Protein AF-A0A100Y9U5-F1 (afdb_monomer)

Nearest PDB structures (foldseek):
  3ebt-assembly1_A-2  TM=6.335E-01  e=3.667E-01  Burkholderia pseudomallei K96243
  7k1r-assembly1_B-2  TM=3.105E-01  e=1.246E-02  Enterobacter sp. enrichment culture clone nf1B6
  3f14-assembly1_A-2  TM=6.649E-01  e=7.493E-01  Cytophaga hutchinsonii ATCC 33406
  7k1r-assembly1_A  TM=2.801E-01  e=2.314E-02  Enterobacter sp. enrichment culture clone nf1B6
  8uws-assembly1_C  TM=2.198E-01  e=1.080E-02  Enterobacter hormaechei

Sequence (447 aa):
MNDVPYGRRTRHTLSTTVAVLVALCALTTGCSSEAEELGVAWDTPADRKAEEQGNGAWLSGDTLVHSRFDTVRGYDARTGRQSWKYVPPGRSAVCHVADDTDSSVLVLTRDGDGTSAAAKGKRCADVVAIDMNNGREIWHTPLPALDPWATRLQPYTVSAGGGIAVLLRGDDLQAVDVRTGKARWKAALPKGCVPGTTAVAERQVAALLACGGTEYLLGDKVPSDAELFVATFAPATGALLWSAPLGNRSTVPWDARADFVSADPVVVAASASGDSDSGAYFSFGKNGRPNPPIDFSGPYGEIERSRRLTAAADDSRLYALPLHRVRNSRVDPHRLTAFDLATGDPVWGGSVDDDRLDGDTGYHIIPQDGKITVLTSRHETSFFGDPSSTNSLRVLDGATGEQREVHSFPEGDDPVDALFVHEGRLIGARYKSYGSRNKPFTSYEHR

Organism: NCBI:txid936756

InterPro domains:
  IPR002372 Pyrrolo-quinoline quinone repeat domain [PF13360] (57-191)
  IPR011047 Quinoprotein alcohol dehydrogenase-like superfamily [SSF50998] (20-427)
  IPR015943 WD40/YVTN repeat-like-containing domain superfamily [G3DSA:2.130.10.10] (29-322)

Structure (mmCIF, N/CA/C/O backbone):
data_AF-A0A100Y9U5-F1
#
_entry.id   AF-A0A100Y9U5-F1
#
loop_
_atom_site.group_PDB
_atom_site.id
_atom_site.type_symbol
_atom_site.label_atom_id
_atom_site.label_alt_id
_atom_site.label_comp_id
_atom_site.label_asym_id
_atom_site.label_entity_id
_atom_site.label_seq_id
_atom_site.pdbx_PDB_ins_code
_atom_site.Cartn_x
_atom_site.Cartn_y
_atom_site.Cartn_z
_atom_site.occupancy
_atom_site.B_iso_or_equiv
_atom_site.auth_seq_id
_atom_site.auth_comp_id
_atom_site.auth_asym_id
_atom_site.auth_atom_id
_atom_site.pdbx_PDB_model_num
ATOM 1 N N . MET A 1 1 ? 32.440 -60.714 -48.928 1.00 36.53 1 MET A N 1
ATOM 2 C CA . MET A 1 1 ? 32.504 -61.208 -50.318 1.00 36.53 1 MET A CA 1
ATOM 3 C C . MET A 1 1 ? 31.654 -60.262 -51.139 1.00 36.53 1 MET A C 1
ATOM 5 O O . MET A 1 1 ? 30.539 -59.979 -50.728 1.00 36.53 1 MET A O 1
ATOM 9 N N . ASN A 1 2 ? 32.274 -59.655 -52.144 1.00 44.69 2 ASN A N 1
ATOM 10 C CA . ASN A 1 2 ? 31.783 -58.500 -52.890 1.00 44.69 2 ASN A CA 1
ATOM 11 C C . ASN A 1 2 ? 30.502 -58.815 -53.662 1.00 44.69 2 ASN A C 1
ATOM 13 O O . ASN A 1 2 ? 30.455 -59.861 -54.293 1.00 44.69 2 ASN A O 1
ATOM 17 N N . ASP A 1 3 ? 29.569 -57.866 -53.711 1.00 40.47 3 ASP A N 1
ATOM 18 C CA . ASP A 1 3 ? 28.786 -57.652 -54.925 1.00 40.47 3 ASP A CA 1
ATOM 19 C C . ASP A 1 3 ? 28.411 -56.178 -55.086 1.00 40.47 3 ASP A C 1
ATOM 21 O O . ASP A 1 3 ? 27.859 -55.527 -54.199 1.00 40.47 3 ASP A O 1
ATOM 25 N N . VAL A 1 4 ? 28.776 -55.667 -56.256 1.00 46.53 4 VAL A N 1
ATOM 26 C CA . VAL A 1 4 ? 28.408 -54.374 -56.828 1.00 46.53 4 VAL A CA 1
ATOM 27 C C . VAL A 1 4 ? 27.375 -54.662 -57.914 1.00 46.53 4 VAL A C 1
ATOM 29 O O . VAL A 1 4 ? 27.580 -55.602 -58.683 1.00 46.53 4 VAL A O 1
ATOM 32 N N . PRO A 1 5 ? 26.359 -53.805 -58.099 1.00 53.16 5 PRO A N 1
ATOM 33 C CA . PRO A 1 5 ? 25.817 -53.597 -59.436 1.00 53.16 5 PRO A CA 1
ATOM 34 C C . PRO A 1 5 ? 25.936 -52.147 -59.919 1.00 53.16 5 PRO A C 1
ATOM 36 O O . PRO A 1 5 ? 25.792 -51.173 -59.182 1.00 53.16 5 PRO A O 1
ATOM 39 N N . TYR A 1 6 ? 26.207 -52.065 -61.218 1.00 37.41 6 TYR A N 1
ATOM 40 C CA . TYR A 1 6 ? 26.567 -50.913 -62.032 1.00 37.41 6 TYR A CA 1
ATOM 41 C C . TYR A 1 6 ? 25.381 -50.483 -62.919 1.00 37.41 6 TYR A C 1
ATOM 43 O O . TYR A 1 6 ? 24.765 -51.334 -63.552 1.00 37.41 6 TYR A O 1
ATOM 51 N N . GLY A 1 7 ? 25.163 -49.169 -63.074 1.00 33.22 7 GLY A N 1
ATOM 52 C CA . GLY A 1 7 ? 24.457 -48.537 -64.209 1.00 33.22 7 GLY A CA 1
ATOM 53 C C . GLY A 1 7 ? 22.916 -48.583 -64.179 1.00 33.22 7 GLY A C 1
ATOM 54 O O . GLY A 1 7 ? 22.322 -49.531 -63.705 1.00 33.22 7 GLY A O 1
ATOM 55 N N . ARG A 1 8 ? 22.161 -47.610 -64.707 1.00 31.89 8 ARG A N 1
ATOM 56 C CA . ARG A 1 8 ? 22.454 -46.628 -65.763 1.00 31.89 8 ARG A CA 1
ATOM 57 C C . ARG A 1 8 ? 21.427 -45.472 -65.749 1.00 31.89 8 ARG A C 1
ATOM 59 O O . ARG A 1 8 ? 20.281 -45.644 -65.361 1.00 31.89 8 ARG A O 1
ATOM 66 N N . ARG A 1 9 ? 21.891 -44.313 -66.231 1.00 38.09 9 ARG A N 1
ATOM 67 C CA . ARG A 1 9 ? 21.235 -43.002 -66.425 1.00 38.09 9 ARG A CA 1
ATOM 68 C C . ARG A 1 9 ? 19.983 -43.008 -67.313 1.00 38.09 9 ARG A C 1
ATOM 70 O O . ARG A 1 9 ? 20.024 -43.631 -68.365 1.00 38.09 9 ARG A O 1
ATOM 77 N N . THR A 1 10 ? 19.037 -42.118 -66.991 1.00 34.03 10 THR A N 1
ATOM 78 C CA . THR A 1 10 ? 18.303 -41.160 -67.868 1.00 34.03 10 THR A CA 1
ATOM 79 C C . THR A 1 10 ? 17.399 -40.320 -66.948 1.00 34.03 10 THR A C 1
ATOM 81 O O . THR A 1 10 ? 16.846 -40.890 -66.024 1.00 34.03 10 THR A O 1
ATOM 84 N N . ARG A 1 11 ? 17.158 -39.012 -67.061 1.00 34.22 11 ARG A N 1
ATOM 85 C CA . ARG A 1 11 ? 17.402 -37.955 -68.051 1.00 34.22 11 ARG A CA 1
ATOM 86 C C . ARG A 1 11 ? 17.369 -36.627 -67.277 1.00 34.22 11 ARG A C 1
ATOM 88 O O . ARG A 1 11 ? 16.639 -36.502 -66.301 1.00 34.22 11 ARG A O 1
ATOM 95 N N . HIS A 1 12 ? 18.140 -35.653 -67.743 1.00 34.50 12 HIS A N 1
ATOM 96 C CA . HIS A 1 12 ? 18.070 -34.273 -67.285 1.00 34.50 12 HIS A CA 1
ATOM 97 C C . HIS A 1 12 ? 16.713 -33.653 -67.631 1.00 34.50 12 HIS A C 1
ATOM 99 O O . HIS A 1 12 ? 16.329 -33.625 -68.799 1.00 34.50 12 HIS A O 1
ATOM 105 N N . THR A 1 13 ? 16.060 -33.076 -66.631 1.00 33.66 13 THR A N 1
ATOM 106 C CA . THR A 1 13 ? 15.137 -31.954 -66.798 1.00 33.66 13 THR A CA 1
ATOM 107 C C . THR A 1 13 ? 15.676 -30.801 -65.970 1.00 33.66 13 THR A C 1
ATOM 109 O O . THR A 1 13 ? 15.808 -30.896 -64.752 1.00 33.66 13 THR A O 1
ATOM 112 N N . LEU A 1 14 ? 16.043 -29.731 -66.672 1.00 42.06 14 LEU A N 1
ATOM 113 C CA . LEU A 1 14 ? 16.242 -28.404 -66.112 1.00 42.06 14 LEU A CA 1
ATOM 114 C C . LEU A 1 14 ? 14.936 -27.973 -65.443 1.00 42.06 14 LEU A C 1
ATOM 116 O O . LEU A 1 14 ? 13.897 -27.897 -66.095 1.00 42.06 14 LEU A O 1
ATOM 120 N N . SER A 1 15 ? 14.983 -27.675 -64.153 1.00 34.97 15 SER A N 1
ATOM 121 C CA . SER A 1 15 ? 13.987 -26.832 -63.500 1.00 34.97 15 SER A CA 1
ATOM 122 C C . SER A 1 15 ? 14.705 -25.979 -62.467 1.00 34.97 15 SER A C 1
ATOM 124 O O . SER A 1 15 ? 15.098 -26.448 -61.406 1.00 34.97 15 SER A O 1
ATOM 126 N N . THR A 1 16 ? 14.968 -24.743 -62.893 1.00 36.84 16 THR A N 1
ATOM 127 C CA . THR A 1 16 ? 14.770 -23.519 -62.109 1.00 36.84 16 THR A CA 1
ATOM 128 C C . THR A 1 16 ? 15.029 -23.632 -60.610 1.00 36.84 16 THR A C 1
ATOM 130 O O . THR A 1 16 ? 14.128 -23.864 -59.809 1.00 36.84 16 THR A O 1
ATOM 133 N N . THR A 1 17 ? 16.263 -23.328 -60.228 1.00 40.78 17 THR A N 1
ATOM 134 C CA . THR A 1 17 ? 16.529 -22.578 -59.002 1.00 40.78 17 THR A CA 1
ATOM 135 C C . THR A 1 17 ? 15.760 -21.258 -59.083 1.00 40.78 17 THR A C 1
ATOM 137 O O . THR A 1 17 ? 15.914 -20.560 -60.081 1.00 40.78 17 THR A O 1
ATOM 140 N N . VAL A 1 18 ? 14.943 -20.929 -58.078 1.00 34.03 18 VAL A N 1
ATOM 141 C CA . VAL A 1 18 ? 14.852 -19.603 -57.427 1.00 34.03 18 VAL A CA 1
ATOM 142 C C . VAL A 1 18 ? 13.761 -19.641 -56.344 1.00 34.03 18 VAL A C 1
ATOM 144 O O . VAL A 1 18 ? 12.602 -19.938 -56.609 1.00 34.03 18 VAL A O 1
ATOM 147 N N . ALA A 1 19 ? 14.207 -19.287 -55.135 1.00 37.25 19 ALA A N 1
ATOM 148 C CA . ALA A 1 19 ? 13.474 -18.744 -53.991 1.00 37.25 19 ALA A CA 1
ATOM 149 C C . ALA A 1 19 ? 12.420 -19.621 -53.288 1.00 37.25 19 ALA A C 1
ATOM 151 O O . ALA A 1 19 ? 11.217 -19.390 -53.371 1.00 37.25 19 ALA A O 1
ATOM 152 N N . VAL A 1 20 ? 12.908 -20.517 -52.423 1.00 35.91 20 VAL A N 1
ATOM 153 C CA . VAL A 1 20 ? 12.238 -20.778 -51.139 1.00 35.91 20 VAL A CA 1
ATOM 154 C C . VAL A 1 20 ? 12.421 -19.522 -50.285 1.00 35.91 20 VAL A C 1
ATOM 156 O O . VAL A 1 20 ? 13.497 -19.284 -49.744 1.00 35.91 20 VAL A O 1
ATOM 159 N N . LEU A 1 21 ? 11.385 -18.690 -50.218 1.00 37.44 21 LEU A N 1
ATOM 160 C CA . LEU A 1 21 ? 11.311 -17.503 -49.365 1.00 37.44 21 LEU A CA 1
ATOM 161 C C . LEU A 1 21 ? 10.372 -17.810 -48.191 1.00 37.44 21 LEU A C 1
ATOM 163 O O . LEU A 1 21 ? 9.334 -17.188 -48.025 1.00 37.44 21 LEU A O 1
ATOM 167 N N . VAL A 1 22 ? 10.705 -18.844 -47.417 1.00 45.16 22 VAL A N 1
ATOM 168 C CA . VAL A 1 22 ? 10.033 -19.178 -46.152 1.00 45.16 22 VAL A CA 1
ATOM 169 C C . VAL A 1 22 ? 11.086 -19.766 -45.215 1.00 45.16 22 VAL A C 1
ATOM 171 O O . VAL A 1 22 ? 11.284 -20.974 -45.206 1.00 45.16 22 VAL A O 1
ATOM 174 N N . ALA A 1 23 ? 11.823 -18.890 -44.525 1.00 46.75 23 ALA A N 1
ATOM 175 C CA . ALA A 1 23 ? 12.545 -19.115 -43.259 1.00 46.75 23 ALA A CA 1
ATOM 176 C C . ALA A 1 23 ? 13.694 -18.099 -43.122 1.00 46.75 23 ALA A C 1
ATOM 178 O O . ALA A 1 23 ? 14.858 -18.430 -43.329 1.00 46.75 23 ALA A O 1
ATOM 179 N N . LEU A 1 24 ? 13.371 -16.850 -42.775 1.00 39.12 24 LEU A N 1
ATOM 180 C CA . LEU A 1 24 ? 14.355 -15.885 -42.269 1.00 39.12 24 LEU A CA 1
ATOM 181 C C . LEU A 1 24 ? 13.658 -14.801 -41.427 1.00 39.12 24 LEU A C 1
ATOM 183 O O . LEU A 1 24 ? 13.691 -13.624 -41.747 1.00 39.12 24 LEU A O 1
ATOM 187 N N . CYS A 1 25 ? 13.006 -15.224 -40.340 1.00 35.34 25 CYS A N 1
ATOM 188 C CA . CYS A 1 25 ? 12.593 -14.332 -39.242 1.00 35.34 25 CYS A CA 1
ATOM 189 C C . CYS A 1 25 ? 13.098 -14.805 -37.867 1.00 35.34 25 CYS A C 1
ATOM 191 O O . CYS A 1 25 ? 12.717 -14.237 -36.856 1.00 35.34 25 CYS A O 1
ATOM 193 N N . ALA A 1 26 ? 13.949 -15.835 -37.794 1.00 40.91 26 ALA A N 1
ATOM 194 C CA . ALA A 1 26 ? 14.316 -16.441 -36.509 1.00 40.91 26 ALA A CA 1
ATOM 195 C C . ALA A 1 26 ? 15.693 -16.032 -35.956 1.00 40.91 26 ALA A C 1
ATOM 197 O O . ALA A 1 26 ? 16.039 -16.470 -34.867 1.00 40.91 26 ALA A O 1
ATOM 198 N N . LEU A 1 27 ? 16.507 -15.239 -36.663 1.00 44.16 27 LEU A N 1
ATOM 199 C CA . LEU A 1 27 ? 17.886 -14.964 -36.230 1.00 44.16 27 LEU A CA 1
ATOM 200 C C . LEU A 1 27 ? 18.358 -13.546 -36.583 1.00 44.16 27 LEU A C 1
ATOM 202 O O . LEU A 1 27 ? 19.388 -13.383 -37.223 1.00 44.16 27 LEU A O 1
ATOM 206 N N . THR A 1 28 ? 17.621 -12.528 -36.140 1.00 42.78 28 THR A N 1
ATOM 207 C CA . THR A 1 28 ? 18.154 -11.187 -35.835 1.00 42.78 28 THR A CA 1
ATOM 208 C C . THR A 1 28 ? 17.249 -10.542 -34.784 1.00 42.78 28 THR A C 1
ATOM 210 O O . THR A 1 28 ? 16.071 -10.337 -35.047 1.00 42.78 28 THR A O 1
ATOM 213 N N . THR A 1 29 ? 17.800 -10.287 -33.597 1.00 43.84 29 THR A N 1
ATOM 214 C CA . THR A 1 29 ? 17.474 -9.170 -32.687 1.00 43.84 29 THR A CA 1
ATOM 215 C C . THR A 1 29 ? 16.120 -8.468 -32.873 1.00 43.84 29 THR A C 1
ATOM 217 O O . THR A 1 29 ? 15.961 -7.667 -33.789 1.00 43.84 29 THR A O 1
ATOM 220 N N . GLY A 1 30 ? 15.217 -8.698 -31.915 1.00 43.03 30 GLY A N 1
ATOM 221 C CA . GLY A 1 30 ? 14.245 -7.711 -31.441 1.00 43.03 30 GLY A CA 1
ATOM 222 C C . GLY A 1 30 ? 13.202 -7.250 -32.451 1.00 43.03 30 GLY A C 1
ATOM 223 O O . GLY A 1 30 ? 13.260 -6.118 -32.924 1.00 43.03 30 GLY A O 1
ATOM 224 N N . CYS A 1 31 ? 12.173 -8.066 -32.691 1.00 41.31 31 CYS A N 1
ATOM 225 C CA . CYS A 1 31 ? 10.863 -7.482 -32.966 1.00 41.31 31 CYS A CA 1
ATOM 226 C C . CYS A 1 31 ? 10.478 -6.680 -31.720 1.00 41.31 31 CYS A C 1
ATOM 228 O O . CYS A 1 31 ? 10.041 -7.258 -30.729 1.00 41.31 31 CYS A O 1
ATOM 230 N N . SER A 1 32 ? 10.709 -5.367 -31.755 1.00 49.22 32 SER A N 1
ATOM 231 C CA . SER A 1 32 ? 10.034 -4.432 -30.863 1.00 49.22 32 SER A CA 1
ATOM 232 C C . SER A 1 32 ? 8.548 -4.718 -31.024 1.00 49.22 32 SER A C 1
ATOM 234 O O . SER A 1 32 ? 8.000 -4.482 -32.099 1.00 49.22 32 SER A O 1
ATOM 236 N N . SER A 1 33 ? 7.922 -5.320 -30.016 1.00 59.00 33 SER A N 1
ATOM 237 C CA . SER A 1 33 ? 6.470 -5.416 -29.959 1.00 59.00 33 SER A CA 1
ATOM 238 C C . SER A 1 33 ? 5.962 -3.980 -29.978 1.00 59.00 33 SER A C 1
ATOM 240 O O . SER A 1 33 ? 6.180 -3.251 -29.008 1.00 59.00 33 SER A O 1
ATOM 242 N N . GLU A 1 34 ? 5.404 -3.531 -31.104 1.00 73.44 34 GLU A N 1
ATOM 243 C CA . GLU A 1 34 ? 4.693 -2.255 -31.135 1.00 73.44 34 GLU A CA 1
ATOM 244 C C . GLU A 1 34 ? 3.634 -2.303 -30.034 1.00 73.44 34 GLU A C 1
ATOM 246 O O . GLU A 1 34 ? 2.940 -3.311 -29.886 1.00 73.44 34 GLU A O 1
ATOM 251 N N . ALA A 1 35 ? 3.600 -1.262 -29.201 1.00 78.56 35 ALA A N 1
ATOM 252 C CA . ALA A 1 35 ? 2.664 -1.202 -28.094 1.00 78.56 35 ALA A CA 1
ATOM 253 C C . ALA A 1 35 ? 1.238 -1.222 -28.649 1.00 78.56 35 ALA A C 1
ATOM 255 O O . ALA A 1 35 ? 0.904 -0.439 -29.539 1.00 78.56 35 ALA A O 1
ATOM 256 N N . GLU A 1 36 ? 0.407 -2.113 -28.125 1.00 88.44 36 GLU A N 1
ATOM 257 C CA . GLU A 1 36 ? -1.005 -2.141 -28.479 1.00 88.44 36 GLU A CA 1
ATOM 258 C C . GLU A 1 36 ? -1.705 -0.950 -27.806 1.00 88.44 36 GLU A C 1
ATOM 260 O O . GLU A 1 36 ? -1.546 -0.717 -26.605 1.00 88.44 36 GLU A O 1
ATOM 265 N N . GLU A 1 37 ? -2.442 -0.146 -28.573 1.00 89.75 37 GLU A N 1
ATOM 266 C CA . GLU A 1 37 ? -3.146 1.017 -28.027 1.00 89.75 37 GLU A CA 1
ATOM 267 C C . GLU A 1 37 ? -4.470 0.584 -27.391 1.00 89.75 37 GLU A C 1
ATOM 269 O O . GLU A 1 37 ? -5.349 0.027 -28.051 1.00 89.75 37 GLU A O 1
ATOM 274 N N . LEU A 1 38 ? -4.647 0.903 -26.111 1.00 93.06 38 LEU A N 1
ATOM 275 C CA . LEU A 1 38 ? -5.892 0.641 -25.403 1.00 93.06 38 LEU A CA 1
ATOM 276 C C . LEU A 1 38 ? -6.974 1.659 -25.783 1.00 93.06 38 LEU A C 1
ATOM 278 O O . LEU A 1 38 ? -6.743 2.866 -25.836 1.00 93.06 38 LEU A O 1
ATOM 282 N N . GLY A 1 39 ? -8.203 1.188 -25.984 1.00 93.31 39 GLY A N 1
ATOM 283 C CA . GLY A 1 39 ? -9.389 2.026 -26.137 1.00 93.31 39 GLY A CA 1
ATOM 284 C C . GLY A 1 39 ? -10.064 2.310 -24.796 1.00 93.31 39 GLY A C 1
ATOM 285 O O . GLY A 1 39 ? -10.122 1.438 -23.937 1.00 93.31 39 GLY A O 1
ATOM 286 N N . VAL A 1 40 ? -10.618 3.514 -24.611 1.00 95.12 40 VAL A N 1
ATOM 287 C CA . VAL A 1 40 ? -11.460 3.822 -23.439 1.00 95.12 40 VAL A CA 1
ATOM 288 C C . VAL A 1 40 ? -12.857 3.240 -23.637 1.00 95.12 40 VAL A C 1
ATOM 290 O O . VAL A 1 40 ? -13.594 3.693 -24.513 1.00 95.12 40 VAL A O 1
ATOM 293 N N . ALA A 1 41 ? -13.241 2.297 -22.780 1.00 95.81 41 ALA A N 1
ATOM 294 C CA . ALA A 1 41 ? -14.587 1.732 -22.745 1.00 95.81 41 ALA A CA 1
ATOM 295 C C . ALA A 1 41 ? -15.559 2.637 -21.969 1.00 95.81 41 ALA A C 1
ATOM 297 O O . ALA A 1 41 ? -16.686 2.881 -22.404 1.00 95.81 41 ALA A O 1
ATOM 298 N N . TRP A 1 42 ? -15.134 3.147 -20.808 1.00 96.56 42 TRP A N 1
ATOM 299 C CA . TRP A 1 42 ? -15.895 4.116 -20.017 1.00 96.56 42 TRP A CA 1
ATOM 300 C C . TRP A 1 42 ? -15.002 4.870 -19.029 1.00 96.56 42 TRP A C 1
ATOM 302 O O . TRP A 1 42 ? -13.916 4.424 -18.665 1.00 96.56 42 TRP A O 1
ATOM 312 N N . ASP A 1 43 ? -15.527 5.992 -18.540 1.00 96.00 43 ASP A N 1
ATOM 313 C CA . ASP A 1 43 ? -14.917 6.826 -17.510 1.00 96.00 43 ASP A CA 1
ATOM 314 C C . ASP A 1 43 ? -15.893 7.122 -16.372 1.00 96.00 43 ASP A C 1
ATOM 316 O O . ASP A 1 43 ? -17.091 7.332 -16.583 1.00 96.00 43 ASP A O 1
ATOM 320 N N . THR A 1 44 ? -15.359 7.232 -15.160 1.00 95.75 44 THR A N 1
ATOM 321 C CA . THR A 1 44 ? -16.105 7.807 -14.035 1.00 95.75 44 THR A CA 1
ATOM 322 C C . THR A 1 44 ? -16.149 9.336 -14.104 1.00 95.75 44 THR A C 1
ATOM 324 O O . THR A 1 44 ? -15.278 9.971 -14.708 1.00 95.75 44 THR A O 1
ATOM 327 N N . PRO A 1 45 ? -17.142 9.978 -13.458 1.00 93.19 45 PRO A N 1
ATOM 328 C CA . PRO A 1 45 ? -17.153 11.428 -13.315 1.00 93.19 45 PRO A CA 1
ATOM 329 C C . PRO A 1 45 ? -15.887 11.939 -12.622 1.00 93.19 45 PRO A C 1
ATOM 331 O O . PRO A 1 45 ? -15.484 11.412 -11.585 1.00 93.19 45 PRO A O 1
ATOM 334 N N . ALA A 1 46 ? -15.304 13.009 -13.167 1.00 90.75 46 ALA A N 1
ATOM 335 C CA . ALA A 1 46 ? -14.115 13.619 -12.591 1.00 90.75 46 ALA A CA 1
ATOM 336 C C . ALA A 1 46 ? -14.382 14.154 -11.179 1.00 90.75 46 ALA A C 1
ATOM 338 O O . ALA A 1 46 ? -15.376 14.843 -10.918 1.00 90.75 46 ALA A O 1
ATOM 339 N N . ASP A 1 47 ? -13.452 13.880 -10.275 1.00 86.69 47 ASP A N 1
ATOM 340 C CA . ASP A 1 47 ? -13.460 14.437 -8.944 1.00 86.69 47 ASP A CA 1
ATOM 341 C C . ASP A 1 47 ? -12.966 15.888 -8.943 1.00 86.69 47 ASP A C 1
ATOM 343 O O . ASP A 1 47 ? -12.138 16.335 -9.740 1.00 86.69 47 ASP A O 1
ATOM 347 N N . ARG A 1 48 ? -13.505 16.662 -7.999 1.00 84.38 48 ARG A N 1
ATOM 348 C CA . ARG A 1 48 ? -12.917 17.952 -7.634 1.00 84.38 48 ARG A CA 1
ATOM 349 C C . ARG A 1 48 ? -11.547 17.721 -6.994 1.00 84.38 48 ARG A C 1
ATOM 351 O O . ARG A 1 48 ? -11.349 16.699 -6.340 1.00 84.38 48 ARG A O 1
ATOM 358 N N . LYS A 1 49 ? -10.679 18.735 -7.066 1.00 80.00 49 LYS A N 1
ATOM 359 C CA . LYS A 1 49 ? -9.402 18.757 -6.339 1.00 80.00 49 LYS A CA 1
ATOM 360 C C . LYS A 1 49 ? -9.618 18.360 -4.868 1.00 80.00 49 LYS A C 1
ATOM 362 O O . LYS A 1 49 ? -10.562 18.846 -4.226 1.00 80.00 49 LYS A O 1
ATOM 367 N N . ALA A 1 50 ? -8.769 17.467 -4.375 1.00 71.81 50 ALA A N 1
ATOM 368 C CA . ALA A 1 50 ? -8.836 16.881 -3.042 1.00 71.81 50 ALA A CA 1
ATOM 369 C C . ALA A 1 50 ? -7.489 17.011 -2.318 1.00 71.81 50 ALA A C 1
ATOM 371 O O . ALA A 1 50 ? -6.467 17.258 -2.957 1.00 71.81 50 ALA A O 1
ATOM 372 N N . GLU A 1 51 ? -7.527 16.884 -0.993 1.00 74.06 51 GLU A N 1
ATOM 373 C CA . GLU A 1 51 ? -6.336 16.758 -0.148 1.00 74.06 51 GLU A CA 1
ATOM 374 C C . GLU A 1 51 ? -5.719 15.360 -0.283 1.00 74.06 51 GLU A C 1
ATOM 376 O O . GLU A 1 51 ? -6.368 14.445 -0.793 1.00 74.06 51 GLU A O 1
ATOM 381 N N . GLU A 1 52 ? -4.478 15.197 0.185 1.00 73.69 52 GLU A N 1
ATOM 382 C CA . GLU A 1 52 ? -3.711 13.957 0.005 1.00 73.69 52 GLU A CA 1
ATOM 383 C C . GLU A 1 52 ? -4.183 12.785 0.872 1.00 73.69 52 GLU A C 1
ATOM 385 O O . GLU A 1 52 ? -3.955 11.622 0.547 1.00 73.69 52 GLU A O 1
ATOM 390 N N . GLN A 1 53 ? -4.862 13.087 1.974 1.00 80.44 53 GLN A N 1
ATOM 391 C CA . GLN A 1 53 ? -5.156 12.124 3.029 1.00 80.44 53 GLN A CA 1
ATOM 392 C C . GLN A 1 53 ? -6.341 11.211 2.690 1.00 80.44 53 GLN A C 1
ATOM 394 O O . GLN A 1 53 ? -7.325 11.634 2.079 1.00 80.44 53 GLN A O 1
ATOM 399 N N . GLY A 1 54 ? -6.263 9.953 3.138 1.00 81.56 54 GLY A N 1
ATOM 400 C CA . GLY A 1 54 ? -7.366 8.993 3.050 1.00 81.56 54 GLY A CA 1
ATOM 401 C C . GLY A 1 54 ? -7.760 8.571 1.630 1.00 81.56 54 GLY A C 1
ATOM 402 O O . GLY A 1 54 ? -8.877 8.080 1.437 1.00 81.56 54 GLY A O 1
ATOM 403 N N . ASN A 1 55 ? -6.889 8.794 0.643 1.00 89.06 55 ASN A N 1
ATOM 404 C CA . ASN A 1 55 ? -7.136 8.430 -0.747 1.00 89.06 55 ASN A CA 1
ATOM 405 C C . ASN A 1 55 ? -6.722 6.981 -1.020 1.00 89.06 55 ASN A C 1
ATOM 407 O O . ASN A 1 55 ? -5.671 6.537 -0.571 1.00 89.06 55 ASN A O 1
ATOM 411 N N . GLY A 1 56 ? -7.532 6.262 -1.791 1.00 91.94 56 GLY A N 1
ATOM 412 C CA . GLY A 1 56 ? -7.244 4.884 -2.182 1.00 91.94 56 GLY A CA 1
ATOM 413 C C . GLY A 1 56 ? -8.331 4.316 -3.081 1.00 91.94 56 GLY A C 1
ATOM 414 O O . GLY A 1 56 ? -9.423 4.892 -3.183 1.00 91.94 56 GLY A O 1
ATOM 415 N N . ALA A 1 57 ? -8.034 3.198 -3.736 1.00 94.50 57 ALA A N 1
ATOM 416 C CA . ALA A 1 57 ? -8.960 2.531 -4.633 1.00 94.50 57 ALA A CA 1
ATOM 417 C C . ALA A 1 57 ? -8.914 1.009 -4.475 1.00 94.50 57 ALA A C 1
ATOM 419 O O . ALA A 1 57 ? -7.850 0.443 -4.248 1.00 94.50 57 ALA A O 1
ATOM 420 N N . TRP A 1 58 ? -10.064 0.354 -4.640 1.00 95.12 58 TRP A N 1
ATOM 421 C CA . TRP A 1 58 ? -10.205 -1.099 -4.504 1.00 95.12 58 TRP A CA 1
ATOM 422 C C . TRP A 1 58 ? -11.256 -1.651 -5.466 1.00 95.12 58 TRP A C 1
ATOM 424 O O . TRP A 1 58 ? -12.181 -0.939 -5.861 1.00 95.12 58 TRP A O 1
ATOM 434 N N . LEU A 1 59 ? -11.170 -2.947 -5.763 1.00 94.44 59 LEU A N 1
ATOM 435 C CA . LEU A 1 59 ? -12.200 -3.709 -6.467 1.00 94.44 59 LEU A CA 1
ATOM 436 C C . LEU A 1 59 ? -12.775 -4.789 -5.536 1.00 94.44 59 LEU A C 1
ATOM 438 O O . LEU A 1 59 ? -12.041 -5.617 -5.006 1.00 94.44 59 LEU A O 1
ATOM 442 N N . SER A 1 60 ? -14.097 -4.798 -5.363 1.00 93.44 60 SER A N 1
ATOM 443 C CA . SER A 1 60 ? -14.852 -5.790 -4.587 1.00 93.44 60 SER A CA 1
ATOM 444 C C . SER A 1 60 ? -15.974 -6.358 -5.452 1.00 93.44 60 SER A C 1
ATOM 446 O O . SER A 1 60 ? -17.036 -5.742 -5.588 1.00 93.44 60 SER A O 1
ATOM 448 N N . GLY A 1 61 ? -15.745 -7.532 -6.045 1.00 93.62 61 GLY A N 1
ATOM 449 C CA . GLY A 1 61 ? -16.682 -8.145 -6.990 1.00 93.62 61 GLY A CA 1
ATOM 450 C C . GLY A 1 61 ? -16.941 -7.227 -8.187 1.00 93.62 61 GLY A C 1
ATOM 451 O O . GLY A 1 61 ? -16.026 -6.937 -8.952 1.00 93.62 61 GLY A O 1
ATOM 452 N N . ASP A 1 62 ? -18.177 -6.737 -8.304 1.00 96.06 62 ASP A N 1
ATOM 453 C CA . ASP A 1 62 ? -18.619 -5.821 -9.366 1.00 96.06 62 ASP A CA 1
ATOM 454 C C . ASP A 1 62 ? -18.545 -4.335 -8.957 1.00 96.06 62 ASP A C 1
ATOM 456 O O . ASP A 1 62 ? -19.030 -3.464 -9.681 1.00 96.06 62 ASP A O 1
ATOM 460 N N . THR A 1 63 ? -17.989 -4.017 -7.781 1.00 97.25 63 THR A N 1
ATOM 461 C CA . THR A 1 63 ? -17.929 -2.642 -7.263 1.00 97.25 63 THR A CA 1
ATOM 462 C C . THR A 1 63 ? -16.496 -2.140 -7.142 1.00 97.25 63 THR A C 1
ATOM 464 O O . THR A 1 63 ? -15.698 -2.681 -6.380 1.00 97.25 63 THR A O 1
ATOM 467 N N . LEU A 1 64 ? -16.196 -1.046 -7.837 1.00 97.31 64 LEU A N 1
ATOM 468 C CA . LEU A 1 64 ? -14.998 -0.239 -7.628 1.00 97.31 64 LEU A CA 1
ATOM 469 C C . LEU A 1 64 ? -15.243 0.750 -6.495 1.00 97.31 64 LEU A C 1
ATOM 471 O O . LEU A 1 64 ? -16.238 1.473 -6.505 1.00 97.31 64 LEU A O 1
ATOM 475 N N . VAL A 1 65 ? -14.329 0.829 -5.539 1.00 97.06 65 VAL A N 1
ATOM 476 C CA . VAL A 1 65 ? -14.433 1.724 -4.388 1.00 97.06 65 VAL A CA 1
ATOM 477 C C . VAL A 1 65 ? -13.330 2.759 -4.453 1.00 97.06 65 VAL A C 1
ATOM 479 O O . VAL A 1 65 ? -12.170 2.394 -4.561 1.00 97.06 65 VAL A O 1
ATOM 482 N N . HIS A 1 66 ? -13.685 4.039 -4.364 1.00 95.75 66 HIS A N 1
ATOM 483 C CA . HIS A 1 66 ? -12.740 5.151 -4.255 1.00 95.75 66 HIS A CA 1
ATOM 484 C C . HIS A 1 66 ? -12.947 5.854 -2.917 1.00 95.75 66 HIS A C 1
ATOM 486 O O . HIS A 1 66 ? -14.046 6.350 -2.635 1.00 95.75 66 HIS A O 1
ATOM 492 N N . SER A 1 67 ? -11.898 5.902 -2.103 1.00 94.44 67 SER A N 1
ATOM 493 C CA . SER A 1 67 ? -11.867 6.705 -0.886 1.00 94.44 67 SER A CA 1
ATOM 494 C C . SER A 1 67 ? -11.196 8.040 -1.154 1.00 94.44 67 SER A C 1
ATOM 496 O O . SER A 1 67 ? -10.239 8.128 -1.917 1.00 94.44 67 SER A O 1
ATOM 498 N N . ARG A 1 68 ? -11.717 9.073 -0.499 1.00 92.62 68 ARG A N 1
ATOM 499 C CA . ARG A 1 68 ? -11.155 10.414 -0.423 1.00 92.62 68 ARG A CA 1
ATOM 500 C C . ARG A 1 68 ? -11.241 10.919 1.007 1.00 92.62 68 ARG A C 1
ATOM 502 O O . ARG A 1 68 ? -12.107 10.478 1.764 1.00 92.62 68 ARG A O 1
ATOM 509 N N . PHE A 1 69 ? -10.471 11.962 1.319 1.00 89.69 69 PHE A N 1
ATOM 510 C CA . PHE A 1 69 ? -10.527 12.637 2.621 1.00 89.69 69 PHE A CA 1
ATOM 511 C C . PHE A 1 69 ? -11.954 13.011 3.086 1.00 89.69 69 PHE A C 1
ATOM 513 O O . PHE A 1 69 ? -12.206 13.084 4.281 1.00 89.69 69 PHE A O 1
ATOM 520 N N . ASP A 1 70 ? -12.908 13.271 2.180 1.00 90.50 70 ASP A N 1
ATOM 521 C CA . ASP A 1 70 ? -14.258 13.738 2.528 1.00 90.50 70 ASP A CA 1
ATOM 522 C C . ASP A 1 70 ? -15.396 12.749 2.238 1.00 90.50 70 ASP A C 1
ATOM 524 O O . ASP A 1 70 ? -16.551 13.019 2.585 1.00 90.50 70 ASP A O 1
ATOM 528 N N . THR A 1 71 ? -15.125 11.642 1.545 1.00 93.75 71 THR A N 1
ATOM 529 C CA . THR A 1 71 ? -16.167 10.711 1.096 1.00 93.75 71 THR A CA 1
ATOM 530 C C . THR A 1 71 ? -15.568 9.392 0.630 1.00 93.75 71 THR A C 1
ATOM 532 O O . THR A 1 71 ? -14.467 9.367 0.097 1.00 93.75 71 THR A O 1
ATOM 535 N N . VAL A 1 72 ? -16.348 8.318 0.724 1.00 96.38 72 VAL A N 1
ATOM 536 C CA . VAL A 1 72 ? -16.069 7.056 0.031 1.00 96.38 72 VAL A CA 1
ATOM 537 C C . VAL A 1 72 ? -17.195 6.808 -0.967 1.00 96.38 72 VAL A C 1
ATOM 539 O O . VAL A 1 72 ? -18.362 7.074 -0.665 1.00 96.38 72 VAL A O 1
ATOM 542 N N . ARG A 1 73 ? -16.879 6.348 -2.175 1.00 97.62 73 ARG A N 1
ATOM 543 C CA . ARG A 1 73 ? -17.865 6.085 -3.232 1.00 97.62 73 ARG A CA 1
ATOM 544 C C . ARG A 1 73 ? -17.665 4.707 -3.825 1.00 97.62 73 ARG A C 1
ATOM 546 O O . ARG A 1 73 ? -16.528 4.285 -3.999 1.00 97.62 73 ARG A O 1
ATOM 553 N N . GLY A 1 74 ? -18.774 4.078 -4.192 1.00 97.88 74 GLY A N 1
ATOM 554 C CA . GLY A 1 74 ? -18.788 2.865 -4.995 1.00 97.88 74 GLY A CA 1
ATOM 555 C C . GLY A 1 74 ? -19.270 3.156 -6.405 1.00 97.88 74 GLY A C 1
ATOM 556 O O . GLY A 1 74 ? -20.231 3.910 -6.590 1.00 97.88 74 GLY A O 1
ATOM 557 N N . TYR A 1 75 ? -18.636 2.527 -7.380 1.00 98.25 75 TYR A N 1
ATOM 558 C CA . TYR A 1 75 ? -18.981 2.577 -8.791 1.00 98.25 75 TYR A CA 1
ATOM 559 C C . TYR A 1 75 ? -19.167 1.158 -9.313 1.00 98.25 75 TYR A C 1
ATOM 561 O O . TYR A 1 75 ? -18.433 0.251 -8.936 1.00 98.25 75 TYR A O 1
ATOM 569 N N . ASP A 1 76 ? -20.146 0.967 -10.184 1.00 98.00 76 ASP A N 1
ATOM 570 C CA . ASP A 1 76 ? -20.313 -0.275 -10.930 1.00 98.00 76 ASP A CA 1
ATOM 571 C C . ASP A 1 76 ? -19.125 -0.475 -11.888 1.00 98.00 76 ASP A C 1
ATOM 573 O O . ASP A 1 76 ? -18.839 0.388 -12.720 1.00 98.00 76 ASP A O 1
ATOM 577 N N . ALA A 1 77 ? -18.431 -1.607 -11.769 1.00 97.25 77 ALA A N 1
ATOM 578 C CA . ALA A 1 77 ? -17.210 -1.902 -12.521 1.00 97.25 77 ALA A CA 1
ATOM 579 C C . ALA A 1 77 ? -17.456 -2.165 -14.018 1.00 97.25 77 ALA A C 1
ATOM 581 O O . ALA A 1 77 ? -16.519 -2.133 -14.812 1.00 97.25 77 ALA A O 1
ATOM 582 N N . ARG A 1 78 ? -18.704 -2.401 -14.439 1.00 97.06 78 ARG A N 1
ATOM 583 C CA . ARG A 1 78 ? -19.041 -2.605 -15.857 1.00 97.06 78 ARG A CA 1
ATOM 584 C C . ARG A 1 78 ? -19.308 -1.297 -16.590 1.00 97.06 78 ARG A C 1
ATOM 586 O O . ARG A 1 78 ? -19.096 -1.234 -17.801 1.00 97.06 78 ARG A O 1
ATOM 593 N N . THR A 1 79 ? -19.807 -0.286 -15.878 1.00 97.25 79 THR A N 1
ATOM 594 C CA . THR A 1 79 ? -20.355 0.945 -16.469 1.00 97.25 79 THR A CA 1
ATOM 595 C C . THR A 1 79 ? -19.725 2.238 -15.956 1.00 97.25 79 THR A C 1
ATOM 597 O O . THR A 1 79 ? -20.010 3.299 -16.511 1.00 97.25 79 THR A O 1
ATOM 600 N N . GLY A 1 80 ? -18.948 2.201 -14.871 1.00 97.19 80 GLY A N 1
ATOM 601 C CA . GLY A 1 80 ? -18.391 3.394 -14.223 1.00 97.19 80 GLY A CA 1
ATOM 602 C C . GLY A 1 80 ? -19.434 4.281 -13.532 1.00 97.19 80 GLY A C 1
ATOM 603 O O . GLY A 1 80 ? -19.134 5.395 -13.096 1.00 97.19 80 GLY A O 1
ATOM 604 N N . ARG A 1 81 ? -20.694 3.841 -13.423 1.00 97.81 81 ARG A N 1
ATOM 605 C CA . ARG A 1 81 ? -21.753 4.634 -12.783 1.00 97.81 81 ARG A CA 1
ATOM 606 C C . ARG A 1 81 ? -21.645 4.533 -11.269 1.00 97.81 81 ARG A C 1
ATOM 608 O O . ARG A 1 81 ? -21.476 3.447 -10.731 1.00 97.81 81 ARG A O 1
ATOM 615 N N . GLN A 1 82 ? -21.793 5.659 -10.571 1.00 97.94 82 GLN A N 1
ATOM 616 C CA . GLN A 1 82 ? -21.793 5.662 -9.107 1.00 97.94 82 GLN A CA 1
ATOM 617 C C . GLN A 1 82 ? -23.009 4.887 -8.575 1.00 97.94 82 GLN A C 1
ATOM 619 O O . GLN A 1 82 ? -24.150 5.277 -8.828 1.00 97.94 82 GLN A O 1
ATOM 624 N N . SER A 1 83 ? -22.751 3.841 -7.797 1.00 97.50 83 SER A N 1
ATOM 625 C CA . SER A 1 83 ? -23.764 2.979 -7.181 1.00 97.50 83 SER A CA 1
ATOM 626 C C . SER A 1 83 ? -24.154 3.470 -5.789 1.00 97.50 83 SER A C 1
ATOM 628 O O . SER A 1 83 ? -25.328 3.453 -5.425 1.00 97.50 83 SER A O 1
ATOM 630 N N . TRP A 1 84 ? -23.185 3.956 -5.009 1.00 98.44 84 TRP A N 1
ATOM 631 C CA . TRP A 1 84 ? -23.417 4.436 -3.647 1.00 98.44 84 TRP A CA 1
ATOM 632 C C . TRP A 1 84 ? -22.389 5.489 -3.225 1.00 98.44 84 TRP A C 1
ATOM 634 O O . TRP A 1 84 ? -21.353 5.687 -3.865 1.00 98.44 84 TRP A O 1
ATOM 644 N N . LYS A 1 85 ? -22.692 6.191 -2.130 1.00 97.62 85 LYS A N 1
ATOM 645 C CA . LYS A 1 85 ? -21.809 7.189 -1.524 1.00 97.62 85 LYS A CA 1
ATOM 646 C C . LYS A 1 85 ? -21.932 7.166 -0.005 1.00 97.62 85 LYS A C 1
ATOM 648 O O . LYS A 1 85 ? -23.024 7.343 0.527 1.00 97.62 85 LYS A O 1
ATOM 653 N N . TYR A 1 86 ? -20.795 7.055 0.664 1.00 97.19 86 TYR A N 1
ATOM 654 C CA . TYR A 1 86 ? -20.639 7.262 2.094 1.00 97.19 86 TYR A CA 1
ATOM 655 C C . TYR A 1 86 ? -20.033 8.645 2.354 1.00 97.19 86 TYR A C 1
ATOM 657 O O . TYR A 1 86 ? -19.028 9.043 1.753 1.00 97.19 86 TYR A O 1
ATOM 665 N N . VAL A 1 87 ? -20.666 9.399 3.249 1.00 95.38 87 VAL A N 1
ATOM 666 C CA . VAL A 1 87 ? -20.151 10.672 3.759 1.00 95.38 87 VAL A CA 1
ATOM 667 C C . VAL A 1 87 ? -19.909 10.474 5.248 1.00 95.38 87 VAL A C 1
ATOM 669 O O . VAL A 1 87 ? -20.888 10.218 5.952 1.00 95.38 87 VAL A O 1
ATOM 672 N N . PRO A 1 88 ? -18.660 10.606 5.731 1.00 91.81 88 PRO A N 1
ATOM 673 C CA . PRO A 1 88 ? -18.377 10.481 7.150 1.00 91.81 88 PRO A CA 1
ATOM 674 C C . PRO A 1 88 ? -19.297 11.389 7.992 1.00 91.81 88 PRO A C 1
ATOM 676 O O . PRO A 1 88 ? -19.489 12.562 7.627 1.00 91.81 88 PRO A O 1
ATOM 679 N N . PRO A 1 89 ? -19.889 10.881 9.091 1.00 89.69 89 PRO A N 1
ATOM 680 C CA . PRO A 1 89 ? -20.715 11.671 10.000 1.00 89.69 89 PRO A CA 1
ATOM 681 C C . PRO A 1 89 ? -20.054 12.996 10.404 1.00 89.69 89 PRO A C 1
ATOM 683 O O . PRO A 1 89 ? -18.838 13.105 10.540 1.00 89.69 89 PRO A O 1
ATOM 686 N N . GLY A 1 90 ? -20.851 14.066 10.496 1.00 87.12 90 GLY A N 1
ATOM 687 C CA . GLY A 1 90 ? -20.333 15.412 10.787 1.00 87.12 90 GLY A CA 1
ATOM 688 C C . GLY A 1 90 ? -19.374 15.986 9.727 1.00 87.12 90 GLY A C 1
ATOM 689 O O . GLY A 1 90 ? -18.799 17.056 9.939 1.00 87.12 90 GLY A O 1
ATOM 690 N N . ARG A 1 91 ? -19.207 15.314 8.574 1.00 85.94 91 ARG A N 1
ATOM 691 C CA . ARG A 1 91 ? -18.179 15.622 7.566 1.00 85.94 91 ARG A CA 1
ATOM 692 C C . ARG A 1 91 ? -16.768 15.596 8.169 1.00 85.94 91 ARG A C 1
ATOM 694 O O . ARG A 1 91 ? -15.973 16.500 7.887 1.00 85.94 91 ARG A O 1
ATOM 701 N N . SER A 1 92 ? -16.497 14.629 9.049 1.00 88.38 92 SER A N 1
ATOM 702 C CA . SER A 1 92 ? -15.146 14.311 9.533 1.00 88.38 92 SER A CA 1
ATOM 703 C C . SER A 1 92 ? -14.220 13.971 8.360 1.00 88.38 92 SER A C 1
ATOM 705 O O . SER A 1 92 ? -14.701 13.468 7.341 1.00 88.38 92 SER A O 1
ATOM 707 N N . ALA A 1 93 ? -12.917 14.230 8.487 1.00 89.38 93 ALA A N 1
ATOM 708 C CA . ALA A 1 93 ? -11.961 13.801 7.473 1.00 89.38 93 ALA A CA 1
ATOM 709 C C . ALA A 1 93 ? -11.643 12.309 7.633 1.00 89.38 93 ALA A C 1
ATOM 711 O O . ALA A 1 93 ? -11.509 11.820 8.755 1.00 89.38 93 ALA A O 1
ATOM 712 N N . VAL A 1 94 ? -11.529 11.595 6.516 1.00 91.19 94 VAL A N 1
ATOM 713 C CA . VAL A 1 94 ? -10.861 10.295 6.440 1.00 91.19 94 VAL A CA 1
ATOM 714 C C . VAL A 1 94 ? -9.365 10.560 6.508 1.00 91.19 94 VAL A C 1
ATOM 716 O O . VAL A 1 94 ? -8.828 11.299 5.685 1.00 91.19 94 VAL A O 1
ATOM 719 N N . CYS A 1 95 ? -8.706 9.970 7.495 1.00 88.19 95 CYS A N 1
ATOM 720 C CA . CYS A 1 95 ? -7.278 10.151 7.703 1.00 88.19 95 CYS A CA 1
ATOM 721 C C . CYS A 1 95 ? -6.451 9.128 6.929 1.00 88.19 95 CYS A C 1
ATOM 723 O O . CYS A 1 95 ? -5.496 9.468 6.236 1.00 88.19 95 CYS A O 1
ATOM 725 N N . HIS A 1 96 ? -6.818 7.862 7.094 1.00 88.94 96 HIS A N 1
ATOM 726 C CA . HIS A 1 96 ? -6.107 6.711 6.570 1.00 88.94 96 HIS A CA 1
ATOM 727 C C . HIS A 1 96 ? -7.121 5.645 6.186 1.00 88.94 96 HIS A C 1
ATOM 729 O O . HIS A 1 96 ? -8.192 5.550 6.788 1.00 88.94 96 HIS A O 1
ATOM 735 N N . VAL A 1 97 ? -6.774 4.832 5.202 1.00 91.69 97 VAL A N 1
ATOM 736 C CA . VAL A 1 97 ? -7.557 3.679 4.781 1.00 91.69 97 VAL A CA 1
ATOM 737 C C . VAL A 1 97 ? -6.595 2.515 4.680 1.00 91.69 97 VAL A C 1
ATOM 739 O O . VAL A 1 97 ? -5.498 2.701 4.175 1.00 91.69 97 VAL A O 1
ATOM 742 N N . ALA A 1 98 ? -6.970 1.351 5.202 1.00 91.06 98 ALA A N 1
ATOM 743 C CA . ALA A 1 98 ? -6.133 0.168 5.071 1.00 91.06 98 ALA A CA 1
ATOM 744 C C . ALA A 1 98 ? -5.953 -0.172 3.582 1.00 91.06 98 ALA A C 1
ATOM 746 O O . ALA A 1 98 ? -6.945 -0.282 2.858 1.00 91.06 98 ALA A O 1
ATOM 747 N N . ASP A 1 99 ? -4.698 -0.311 3.150 1.00 80.00 99 ASP A N 1
ATOM 748 C CA . ASP A 1 99 ? -4.355 -0.617 1.757 1.00 80.00 99 ASP A CA 1
ATOM 749 C C . ASP A 1 99 ? -4.881 -2.000 1.356 1.00 80.00 99 ASP A C 1
ATOM 751 O O . ASP A 1 99 ? -5.564 -2.144 0.340 1.00 80.00 99 ASP A O 1
ATOM 755 N N . ASP A 1 100 ? -4.659 -2.990 2.221 1.00 72.56 100 ASP A N 1
ATOM 756 C CA . ASP A 1 100 ? -5.218 -4.326 2.084 1.00 72.56 100 ASP A CA 1
ATOM 757 C C . ASP A 1 100 ? -6.639 -4.378 2.652 1.00 72.56 100 ASP A C 1
ATOM 759 O O . ASP A 1 100 ? -6.925 -3.978 3.787 1.00 72.56 100 ASP A O 1
ATOM 763 N N . THR A 1 101 ? -7.561 -4.890 1.843 1.00 63.97 101 THR A N 1
ATOM 764 C CA . THR A 1 101 ? -8.947 -5.119 2.251 1.00 63.97 101 THR A CA 1
ATOM 765 C C . THR A 1 101 ? -9.303 -6.572 2.015 1.00 63.97 101 THR A C 1
ATOM 767 O O . THR A 1 101 ? -8.943 -7.170 1.001 1.00 63.97 101 THR A O 1
ATOM 770 N N . ASP A 1 102 ? -10.053 -7.158 2.946 1.00 63.16 102 ASP A N 1
ATOM 771 C CA . ASP A 1 102 ? -10.830 -8.333 2.585 1.00 63.16 102 ASP A CA 1
ATOM 772 C C . ASP A 1 102 ? -11.821 -7.935 1.503 1.00 63.16 102 ASP A C 1
ATOM 774 O O . ASP A 1 102 ? -12.393 -6.845 1.556 1.00 63.16 102 ASP A O 1
ATOM 778 N N . SER A 1 103 ? -12.072 -8.855 0.577 1.00 66.88 103 SER A N 1
ATOM 779 C CA . SER A 1 103 ? -12.771 -8.683 -0.703 1.00 66.88 103 SER A CA 1
ATOM 780 C C . SER A 1 103 ? -14.199 -8.108 -0.661 1.00 66.88 103 SER A C 1
ATOM 782 O O . SER A 1 103 ? -14.885 -8.135 -1.677 1.00 66.88 103 SER A O 1
ATOM 784 N N . SER A 1 104 ? -14.679 -7.578 0.473 1.00 90.38 104 SER A N 1
ATOM 785 C CA . SER A 1 104 ? -15.869 -6.725 0.510 1.00 90.38 104 SER A CA 1
ATOM 786 C C . SER A 1 104 ? -15.968 -5.719 1.676 1.00 90.38 104 SER A C 1
ATOM 788 O O . SER A 1 104 ? -17.069 -5.206 1.908 1.00 90.38 104 SER A O 1
ATOM 790 N N . VAL A 1 105 ? -14.923 -5.487 2.482 1.00 94.88 105 VAL A N 1
ATOM 791 C CA . VAL A 1 105 ? -14.998 -4.542 3.616 1.00 94.88 105 VAL A CA 1
ATOM 792 C C . VAL A 1 105 ? -13.809 -3.596 3.614 1.00 94.88 105 VAL A C 1
ATOM 794 O O . VAL A 1 105 ? -12.668 -4.021 3.752 1.00 94.88 105 VAL A O 1
ATOM 797 N N . LEU A 1 106 ? -14.107 -2.302 3.546 1.00 95.44 106 LEU A N 1
ATOM 798 C CA . LEU A 1 106 ? -13.125 -1.235 3.653 1.00 95.44 106 LEU A CA 1
ATOM 799 C C . LEU A 1 106 ? -12.974 -0.823 5.114 1.00 95.44 106 LEU A C 1
ATOM 801 O O . LEU A 1 106 ? -13.974 -0.493 5.754 1.00 95.44 106 LEU A O 1
ATOM 805 N N . VAL A 1 107 ? -11.744 -0.785 5.625 1.00 95.38 107 VAL A N 1
ATOM 806 C CA . VAL A 1 107 ? -11.451 -0.283 6.973 1.00 95.38 107 VAL A CA 1
ATOM 807 C C . VAL A 1 107 ? -10.681 1.022 6.871 1.00 95.38 107 VAL A C 1
ATOM 809 O O . VAL A 1 107 ? -9.652 1.090 6.207 1.00 95.38 107 VAL A O 1
ATOM 812 N N . LEU A 1 108 ? -11.170 2.060 7.540 1.00 94.25 108 LEU A N 1
ATOM 813 C CA . LEU A 1 108 ? -10.554 3.383 7.535 1.00 94.25 108 LEU A CA 1
ATOM 814 C C . LEU A 1 108 ? -10.524 3.999 8.925 1.00 94.25 108 LEU A C 1
ATOM 816 O O . LEU A 1 108 ? -11.278 3.598 9.811 1.00 94.25 108 LEU A O 1
ATOM 820 N N . THR A 1 109 ? -9.684 5.012 9.100 1.00 92.88 109 THR A N 1
ATOM 821 C CA . THR A 1 109 ? -9.740 5.905 10.253 1.00 92.88 109 THR A CA 1
ATOM 822 C C . THR A 1 109 ? -10.262 7.276 9.859 1.00 92.88 109 THR A C 1
ATOM 824 O O . THR A 1 109 ? -10.051 7.758 8.742 1.00 92.88 109 THR A O 1
ATOM 827 N N . ARG A 1 110 ? -10.965 7.922 10.788 1.00 91.38 110 ARG A N 1
ATOM 828 C CA . ARG A 1 110 ? -11.514 9.267 10.600 1.00 91.38 110 ARG A CA 1
ATOM 829 C C . ARG A 1 110 ? -11.360 10.127 11.843 1.00 91.38 110 ARG A C 1
ATOM 831 O O . ARG A 1 110 ? -11.114 9.614 12.938 1.00 91.38 110 ARG A O 1
ATOM 838 N N . ASP A 1 111 ? -11.527 11.436 11.670 1.00 87.38 111 ASP A N 1
ATOM 839 C CA . ASP A 1 111 ? -11.682 12.336 12.813 1.00 87.38 111 ASP A CA 1
ATOM 840 C C . ASP A 1 111 ? -12.882 11.917 13.666 1.00 87.38 111 ASP A C 1
ATOM 842 O O . ASP A 1 111 ? -13.911 11.495 13.134 1.00 87.38 111 ASP A O 1
ATOM 846 N N . GLY A 1 112 ? -12.767 12.127 14.977 1.00 79.25 112 GLY A N 1
ATOM 847 C CA . GLY A 1 112 ? -13.875 11.904 15.900 1.00 79.25 112 GLY A CA 1
ATOM 848 C C . GLY A 1 112 ? -15.078 12.802 15.608 1.00 79.25 112 GLY A C 1
ATOM 849 O O . GLY A 1 112 ? -14.937 13.934 15.117 1.00 79.25 112 GLY A O 1
ATOM 850 N N . ASP A 1 113 ? -16.269 12.324 15.958 1.00 73.38 113 ASP A N 1
ATOM 851 C CA . ASP A 1 113 ? -17.498 13.107 15.843 1.00 73.38 113 ASP A CA 1
ATOM 852 C C . ASP A 1 113 ? -17.385 14.452 16.598 1.00 73.38 113 ASP A C 1
ATOM 854 O O . ASP A 1 113 ? -16.908 14.534 17.730 1.00 73.38 113 ASP A O 1
ATOM 858 N N . GLY A 1 114 ? -17.817 15.544 15.955 1.00 66.38 114 GLY A N 1
ATOM 859 C CA . GLY A 1 114 ? -17.775 16.893 16.540 1.00 66.38 114 GLY A CA 1
ATOM 860 C C . GLY A 1 114 ? -16.411 17.599 16.489 1.00 66.38 114 GLY A C 1
ATOM 861 O O . GLY A 1 114 ? -16.277 18.687 17.051 1.00 66.38 114 GLY A O 1
ATOM 862 N N . THR A 1 115 ? -15.412 17.038 15.796 1.00 68.94 115 THR A N 1
ATOM 863 C CA . THR A 1 115 ? -14.103 17.686 15.600 1.00 68.94 115 THR A CA 1
ATOM 864 C C . THR A 1 115 ? -14.245 19.062 14.937 1.00 68.94 115 THR A C 1
ATOM 866 O O . THR A 1 115 ? -14.905 19.224 13.905 1.00 68.94 115 THR A O 1
ATOM 869 N N . SER A 1 116 ? -13.610 20.080 15.530 1.00 62.16 116 SER A N 1
ATOM 870 C CA . SER A 1 116 ? -13.638 21.449 15.006 1.00 62.16 116 SER A CA 1
ATOM 871 C C . SER A 1 116 ? -12.919 21.543 13.658 1.00 62.16 116 SER A C 1
ATOM 873 O O . SER A 1 116 ? -11.978 20.800 13.387 1.00 62.16 116 SER A O 1
ATOM 875 N N . ALA A 1 117 ? -13.315 22.499 12.812 1.00 65.25 117 ALA A N 1
ATOM 876 C CA . ALA A 1 117 ? -12.725 22.665 11.480 1.00 65.25 117 ALA A CA 1
ATOM 877 C C . ALA A 1 117 ? -11.187 22.814 11.500 1.00 65.25 117 ALA A C 1
ATOM 879 O O . ALA A 1 117 ? -10.520 22.307 10.608 1.00 65.25 117 ALA A O 1
ATOM 880 N N . ALA A 1 118 ? -10.620 23.450 12.532 1.00 59.59 118 ALA A N 1
ATOM 881 C CA . ALA A 1 118 ? -9.173 23.652 12.679 1.00 59.59 118 ALA A CA 1
ATOM 882 C C . ALA A 1 118 ? -8.388 22.387 13.097 1.00 59.59 118 ALA A C 1
ATOM 884 O O . ALA A 1 118 ? -7.152 22.365 13.011 1.00 59.59 118 ALA A O 1
ATOM 885 N N . ALA A 1 119 ? -9.094 21.362 13.583 1.00 61.38 119 ALA A N 1
ATOM 886 C CA . ALA A 1 119 ? -8.540 20.099 14.063 1.00 61.38 119 ALA A CA 1
ATOM 887 C C . ALA A 1 119 ? -8.801 18.913 13.115 1.00 61.38 119 ALA A C 1
ATOM 889 O O . ALA A 1 119 ? -8.344 17.811 13.412 1.00 61.38 119 ALA A O 1
ATOM 890 N N . LYS A 1 120 ? -9.501 19.132 11.992 1.00 65.25 120 LYS A N 1
ATOM 891 C CA . LYS A 1 120 ? -9.753 18.087 10.991 1.00 65.25 120 LYS A CA 1
ATOM 892 C C . LYS A 1 120 ? -8.454 17.557 10.386 1.00 65.25 120 LYS A C 1
ATOM 894 O O . LYS A 1 120 ? -7.536 18.340 10.145 1.00 65.25 120 LYS A O 1
ATOM 899 N N . GLY A 1 121 ? -8.386 16.243 10.186 1.00 62.34 121 GLY A N 1
ATOM 900 C CA . GLY A 1 121 ? -7.213 15.529 9.673 1.00 62.34 121 GLY A CA 1
ATOM 901 C C . GLY A 1 121 ? -6.041 15.445 10.659 1.00 62.34 121 GLY A C 1
ATOM 902 O O . GLY A 1 121 ? -4.962 14.993 10.288 1.00 62.34 121 GLY A O 1
ATOM 903 N N . LYS A 1 122 ? -6.210 15.902 11.912 1.00 64.94 122 LYS A N 1
ATOM 904 C CA . LYS A 1 122 ? -5.136 15.919 12.929 1.00 64.94 122 LYS A CA 1
ATOM 905 C C . LYS A 1 122 ? -5.336 14.911 14.055 1.00 64.94 122 LYS A C 1
ATOM 907 O O . LYS A 1 122 ? -4.403 14.679 14.819 1.00 64.94 122 LYS A O 1
ATOM 912 N N . ARG A 1 123 ? -6.550 14.380 14.233 1.00 69.06 123 ARG A N 1
ATOM 913 C CA . ARG A 1 123 ? -6.896 13.477 15.342 1.00 69.06 123 ARG A CA 1
ATOM 914 C C . ARG A 1 123 ? -7.816 12.378 14.847 1.00 69.06 123 ARG A C 1
ATOM 916 O O . ARG A 1 123 ? -9.028 12.435 15.032 1.00 69.06 123 ARG A O 1
ATOM 923 N N . CYS A 1 124 ? -7.205 11.375 14.238 1.00 83.31 124 CYS A N 1
ATOM 924 C CA . CYS A 1 124 ? -7.884 10.181 13.764 1.00 83.31 124 CYS A CA 1
ATOM 925 C C . CYS A 1 124 ? -8.279 9.358 14.988 1.00 83.31 124 CYS A C 1
ATOM 927 O O . CYS A 1 124 ? -7.447 8.688 15.598 1.00 83.31 124 CYS A O 1
ATOM 929 N N . ALA A 1 125 ? -9.526 9.527 15.411 1.00 85.62 125 ALA A N 1
ATOM 930 C CA . ALA A 1 125 ? -10.014 9.062 16.701 1.00 85.62 125 ALA A CA 1
ATOM 931 C C . ALA A 1 125 ? -10.990 7.896 16.568 1.00 85.62 125 ALA A C 1
ATOM 933 O O . ALA A 1 125 ? -11.283 7.268 17.574 1.00 85.62 125 ALA A O 1
ATOM 934 N N . ASP A 1 126 ? -11.456 7.581 15.360 1.00 90.81 126 ASP A N 1
ATOM 935 C CA . ASP A 1 126 ? -12.364 6.465 15.114 1.00 90.81 126 ASP A CA 1
ATOM 936 C C . ASP A 1 126 ? -11.815 5.555 14.019 1.00 90.81 126 ASP A C 1
ATOM 938 O O . ASP A 1 126 ? -11.283 6.035 13.016 1.00 90.81 126 ASP A O 1
ATOM 942 N N . VAL A 1 127 ? -12.006 4.245 14.187 1.00 93.88 127 VAL A 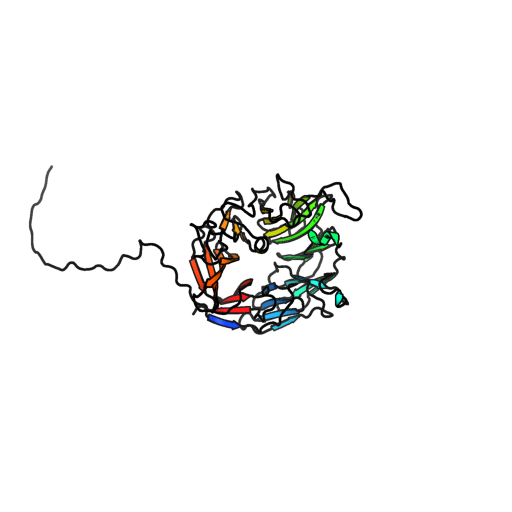N 1
ATOM 943 C CA . VAL A 1 127 ? -11.907 3.255 13.106 1.00 93.88 127 VAL A CA 1
ATOM 944 C C . VAL A 1 127 ? -13.306 2.873 12.664 1.00 93.88 127 VAL A C 1
ATOM 946 O O . VAL A 1 127 ? -14.176 2.631 13.501 1.00 93.88 127 VAL A O 1
ATOM 949 N N . VAL A 1 128 ? -13.510 2.791 11.356 1.00 95.56 128 VAL A N 1
ATOM 950 C CA . VAL A 1 128 ? -14.790 2.487 10.720 1.00 95.56 128 VAL A CA 1
ATOM 951 C C . VAL A 1 128 ? -14.602 1.361 9.718 1.00 95.56 128 VAL A C 1
ATOM 953 O O . VAL A 1 128 ? -13.640 1.378 8.952 1.00 95.56 128 VAL A O 1
ATOM 956 N N . ALA A 1 129 ? -15.551 0.429 9.683 1.00 96.44 129 ALA A N 1
ATOM 957 C CA . ALA A 1 129 ? -15.685 -0.532 8.598 1.00 96.44 129 ALA A CA 1
ATOM 958 C C . ALA A 1 129 ? -16.907 -0.228 7.734 1.00 96.44 129 ALA A C 1
ATOM 960 O O . ALA A 1 129 ? -18.009 -0.002 8.243 1.00 96.44 129 ALA A O 1
ATOM 961 N N . ILE A 1 130 ? -16.717 -0.276 6.420 1.00 97.12 130 ILE A N 1
ATOM 962 C CA . ILE A 1 130 ? -17.734 0.008 5.410 1.00 97.12 130 ILE A CA 1
ATOM 963 C C . ILE A 1 130 ? -17.896 -1.218 4.513 1.00 97.12 130 ILE A C 1
ATOM 965 O O . ILE A 1 130 ? -16.920 -1.761 4.001 1.00 97.12 130 ILE A O 1
ATOM 969 N N . ASP A 1 131 ? -19.139 -1.638 4.291 1.00 96.50 131 ASP A N 1
ATOM 970 C CA . ASP A 1 131 ? -19.472 -2.660 3.299 1.00 96.50 131 ASP A CA 1
ATOM 971 C C . ASP A 1 131 ? -19.272 -2.086 1.893 1.00 96.50 131 ASP A C 1
ATOM 973 O O . ASP A 1 131 ? -19.977 -1.165 1.475 1.00 96.50 131 ASP A O 1
ATOM 977 N N . MET A 1 132 ? -18.313 -2.636 1.151 1.00 96.12 132 MET A N 1
ATOM 978 C CA . MET A 1 132 ? -17.937 -2.142 -0.174 1.00 96.12 132 MET A CA 1
ATOM 979 C C . MET A 1 132 ? -19.032 -2.351 -1.228 1.00 96.12 132 MET A C 1
ATOM 981 O O . MET A 1 132 ? -19.016 -1.687 -2.259 1.00 96.12 132 MET A O 1
ATOM 985 N N . ASN A 1 133 ? -20.022 -3.212 -0.983 1.00 95.31 133 ASN A N 1
ATOM 986 C CA . ASN A 1 133 ? -21.095 -3.453 -1.950 1.00 95.31 133 ASN A CA 1
ATOM 987 C C . ASN A 1 133 ? -22.173 -2.362 -1.925 1.00 95.31 133 ASN A C 1
ATOM 989 O O . ASN A 1 133 ? -22.853 -2.134 -2.922 1.00 95.31 133 ASN A O 1
ATOM 993 N N . ASN A 1 134 ? -22.374 -1.702 -0.782 1.00 96.62 134 ASN A N 1
ATOM 994 C CA . ASN A 1 134 ? -23.494 -0.771 -0.590 1.00 96.62 134 ASN A CA 1
ATOM 995 C C . ASN A 1 134 ? -23.123 0.531 0.141 1.00 96.62 134 ASN A C 1
ATOM 997 O O . ASN A 1 134 ? -23.976 1.409 0.283 1.00 96.62 134 ASN A O 1
ATOM 1001 N N . GLY A 1 135 ? -21.879 0.678 0.598 1.00 97.19 135 GLY A N 1
ATOM 1002 C CA . GLY A 1 135 ? -21.392 1.872 1.286 1.00 97.19 135 GLY A CA 1
ATOM 1003 C C . GLY A 1 135 ? -21.907 2.041 2.711 1.00 97.19 135 GLY A C 1
ATOM 1004 O O . GLY A 1 135 ? -21.753 3.119 3.287 1.00 97.19 135 GLY A O 1
ATOM 1005 N N . ARG A 1 136 ? -22.555 1.023 3.288 1.00 97.69 136 ARG A N 1
ATOM 1006 C CA . ARG A 1 136 ? -23.085 1.089 4.649 1.00 97.69 136 ARG A CA 1
ATOM 1007 C C . ARG A 1 136 ? -21.961 0.887 5.656 1.00 97.69 136 ARG A C 1
ATOM 1009 O O . ARG A 1 136 ? -21.223 -0.094 5.588 1.00 97.69 136 ARG A O 1
ATOM 1016 N N . GLU A 1 137 ? -21.898 1.778 6.635 1.00 96.94 137 GLU A N 1
ATOM 1017 C CA . GLU A 1 137 ? -21.103 1.568 7.840 1.00 96.94 137 GLU A CA 1
ATOM 1018 C C . GLU A 1 137 ? -21.606 0.326 8.589 1.00 96.94 137 GLU A C 1
ATOM 1020 O O . GLU A 1 137 ? -22.790 0.222 8.919 1.00 96.94 137 GLU A O 1
ATOM 1025 N N . ILE A 1 138 ? -20.716 -0.636 8.826 1.00 96.25 138 ILE A N 1
ATOM 1026 C CA . ILE A 1 138 ? -21.050 -1.899 9.493 1.00 96.25 138 ILE A CA 1
ATOM 1027 C C . ILE A 1 138 ? -20.810 -1.784 10.996 1.00 96.25 138 ILE A C 1
ATOM 1029 O O . ILE A 1 138 ? -21.627 -2.233 11.801 1.00 96.25 138 ILE A O 1
ATOM 1033 N N . TRP A 1 139 ? -19.684 -1.179 11.364 1.00 97.00 139 TRP A N 1
ATOM 1034 C CA . TRP A 1 139 ? -19.310 -0.880 12.736 1.00 97.00 139 TRP A CA 1
ATOM 1035 C C . TRP A 1 139 ? -18.307 0.272 12.758 1.00 97.00 139 TRP A C 1
ATOM 1037 O O . TRP A 1 139 ? -17.601 0.530 11.780 1.00 97.00 139 TRP A O 1
ATOM 1047 N N . HIS A 1 140 ? -18.211 0.924 13.910 1.00 95.38 140 HIS A N 1
ATOM 1048 C CA . HIS A 1 140 ? -17.115 1.819 14.240 1.00 95.38 140 HIS A CA 1
ATOM 1049 C C . HIS A 1 140 ? -16.668 1.571 15.680 1.00 95.38 140 HIS A C 1
ATOM 1051 O O . HIS A 1 140 ? -17.413 1.034 16.503 1.00 95.38 140 HIS A O 1
ATOM 1057 N N . THR A 1 141 ? -15.440 1.962 15.990 1.00 93.00 141 THR A N 1
ATOM 1058 C CA . THR A 1 141 ? -14.915 1.951 17.353 1.00 93.00 141 THR A CA 1
ATOM 1059 C C . THR A 1 141 ? -14.001 3.150 17.559 1.00 93.00 141 THR A C 1
ATOM 1061 O O . THR A 1 141 ? -13.159 3.413 16.698 1.00 93.00 141 THR A O 1
ATOM 1064 N N . PRO A 1 142 ? -14.086 3.822 18.717 1.00 90.44 142 PRO A N 1
ATOM 1065 C CA . PRO A 1 142 ? -13.118 4.844 19.061 1.00 90.44 142 PRO A CA 1
ATOM 1066 C C . PRO A 1 142 ? -11.741 4.214 19.286 1.00 90.44 142 PRO A C 1
ATOM 1068 O O . PRO A 1 142 ? -11.619 3.101 19.821 1.00 90.44 142 PRO A O 1
ATOM 1071 N N . LEU A 1 143 ? -10.714 4.949 18.887 1.00 85.06 143 LEU A N 1
ATOM 1072 C CA . LEU A 1 143 ? -9.322 4.746 19.237 1.00 85.06 143 LEU A CA 1
ATOM 1073 C C . LEU A 1 143 ? -8.954 5.669 20.401 1.00 85.06 143 LEU A C 1
ATOM 1075 O O . LEU A 1 143 ? -9.418 6.811 20.466 1.00 85.06 143 LEU A O 1
ATOM 1079 N N . PRO A 1 144 ? -8.101 5.205 21.329 1.00 80.75 144 PRO A N 1
ATOM 1080 C CA . PRO A 1 144 ? -7.482 6.119 22.272 1.00 80.75 144 PRO A CA 1
ATOM 1081 C C . PRO A 1 144 ? -6.694 7.174 21.491 1.00 80.75 144 PRO A C 1
ATOM 1083 O O . PRO A 1 144 ? -6.101 6.872 20.455 1.00 80.75 144 PRO A O 1
ATOM 1086 N N . ALA A 1 145 ? -6.691 8.411 21.990 1.00 69.75 145 ALA A N 1
ATOM 1087 C CA . ALA A 1 145 ? -5.864 9.454 21.405 1.00 69.75 145 ALA A CA 1
ATOM 1088 C C . ALA A 1 145 ? -4.415 8.964 21.363 1.00 69.75 145 ALA A C 1
ATOM 1090 O O . ALA A 1 145 ? -3.869 8.576 22.401 1.00 69.75 145 ALA A O 1
ATOM 1091 N N . LEU A 1 146 ? -3.823 8.965 20.167 1.00 67.00 146 LEU A N 1
ATOM 1092 C CA . LEU A 1 146 ? -2.406 8.693 20.050 1.00 67.00 146 LEU A CA 1
ATOM 1093 C C . LEU A 1 146 ? -1.634 9.762 20.802 1.00 67.00 146 LEU A C 1
ATOM 1095 O O . LEU A 1 146 ? -1.958 10.955 20.785 1.00 67.00 146 LEU A O 1
ATOM 1099 N N . ASP A 1 147 ? -0.594 9.286 21.450 1.00 66.25 147 ASP A N 1
ATOM 1100 C CA . ASP A 1 147 ? 0.418 10.136 22.007 1.00 66.25 147 ASP A CA 1
ATOM 1101 C C . ASP A 1 147 ? 1.103 10.918 20.853 1.00 66.25 147 ASP A C 1
ATOM 1103 O O . ASP A 1 147 ? 1.505 10.298 19.861 1.00 66.25 147 ASP A O 1
ATOM 1107 N N . PRO A 1 148 ? 1.234 12.261 20.928 1.00 64.44 148 PRO A N 1
ATOM 1108 C CA . PRO A 1 148 ? 1.907 13.049 19.895 1.00 64.44 148 PRO A CA 1
ATOM 1109 C C . PRO A 1 148 ? 3.313 12.540 19.546 1.00 64.44 148 PRO A C 1
ATOM 1111 O O . PRO A 1 148 ? 3.709 12.617 18.382 1.00 64.44 148 PRO A O 1
ATOM 1114 N N . TRP A 1 149 ? 4.049 12.000 20.522 1.00 61.97 149 TRP A N 1
ATOM 1115 C CA . TRP A 1 149 ? 5.404 11.468 20.352 1.00 61.97 149 TRP A CA 1
ATOM 1116 C C . TRP A 1 149 ? 5.398 10.111 19.626 1.00 61.97 149 TRP A C 1
ATOM 1118 O O . TRP A 1 149 ? 6.322 9.807 18.873 1.00 61.97 149 TRP A O 1
ATOM 1128 N N . ALA A 1 150 ? 4.319 9.331 19.761 1.00 61.34 150 ALA A N 1
ATOM 1129 C CA . ALA A 1 150 ? 4.171 8.020 19.124 1.00 61.34 150 ALA A CA 1
ATOM 1130 C C . ALA A 1 150 ? 3.887 8.089 17.611 1.00 61.34 150 ALA A C 1
ATOM 1132 O O . ALA A 1 150 ? 4.058 7.096 16.909 1.00 61.34 150 ALA A O 1
ATOM 1133 N N . THR A 1 151 ? 3.516 9.258 17.079 1.00 63.16 151 THR A N 1
ATOM 1134 C CA . THR A 1 151 ? 3.119 9.433 15.667 1.00 63.16 151 THR A CA 1
ATOM 1135 C C . THR A 1 151 ? 4.181 9.028 14.636 1.00 63.16 151 THR A C 1
ATOM 1137 O O . THR A 1 151 ? 3.821 8.727 13.501 1.00 63.16 151 THR A O 1
ATOM 1140 N N . ARG A 1 152 ? 5.473 8.966 15.001 1.00 67.56 152 ARG A N 1
ATOM 1141 C CA . ARG A 1 152 ? 6.542 8.487 14.098 1.00 67.56 152 ARG A CA 1
ATOM 1142 C C . ARG A 1 152 ? 6.545 6.975 13.901 1.00 67.56 152 ARG A C 1
ATOM 1144 O O . ARG A 1 152 ? 6.728 6.517 12.781 1.00 67.56 152 ARG A O 1
ATOM 1151 N N . LEU A 1 153 ? 6.348 6.221 14.981 1.00 70.62 153 LEU A N 1
ATOM 1152 C CA . LEU A 1 153 ? 6.224 4.762 14.934 1.00 70.62 153 LEU A CA 1
ATOM 1153 C C . LEU A 1 153 ? 4.823 4.327 14.516 1.00 70.62 153 LEU A C 1
ATOM 1155 O O . LEU A 1 153 ? 4.642 3.200 14.074 1.00 70.62 153 LEU A O 1
ATOM 1159 N N . GLN A 1 154 ? 3.837 5.201 14.706 1.00 70.31 154 GLN A N 1
ATOM 1160 C CA . GLN A 1 154 ? 2.416 4.915 14.561 1.00 70.31 154 GLN A CA 1
ATOM 1161 C C . GLN A 1 154 ? 1.748 5.869 13.549 1.00 70.31 154 GLN A C 1
ATOM 1163 O O . GLN A 1 154 ? 0.738 6.493 13.892 1.00 70.31 154 GLN A O 1
ATOM 1168 N N . PRO A 1 155 ? 2.284 6.038 12.319 1.00 64.12 155 PRO A N 1
ATOM 1169 C CA . PRO A 1 155 ? 1.666 6.916 11.325 1.00 64.12 155 PRO A CA 1
ATOM 1170 C C . PRO A 1 155 ? 0.256 6.437 10.960 1.00 64.12 155 PRO A C 1
ATOM 1172 O O . PRO A 1 155 ? -0.629 7.250 10.688 1.00 64.12 155 PRO A O 1
ATOM 1175 N N . TYR A 1 156 ? 0.035 5.121 11.021 1.00 70.50 156 TYR A N 1
ATOM 1176 C CA . TYR A 1 156 ? -1.230 4.473 10.713 1.00 70.50 156 TYR A CA 1
ATOM 1177 C C . TYR A 1 156 ? -1.648 3.571 11.872 1.00 70.50 156 TYR A C 1
ATOM 1179 O O . TYR A 1 156 ? -0.876 2.755 12.368 1.00 70.50 156 TYR A O 1
ATOM 1187 N N . THR A 1 157 ? -2.892 3.729 12.319 1.00 79.62 157 THR A N 1
ATOM 1188 C CA . THR A 1 157 ? -3.439 3.002 13.476 1.00 79.62 157 THR A CA 1
ATOM 1189 C C . THR A 1 157 ? -4.206 1.743 13.098 1.00 79.62 157 THR A C 1
ATOM 1191 O O . THR A 1 157 ? -4.707 1.045 13.986 1.00 79.62 157 THR A O 1
ATOM 1194 N N . VAL A 1 158 ? -4.341 1.472 11.798 1.00 90.62 158 VAL A N 1
ATOM 1195 C CA . VAL A 1 158 ? -5.125 0.353 11.289 1.00 90.62 158 VAL A CA 1
ATOM 1196 C C . VAL A 1 158 ? -4.507 -0.261 10.043 1.00 90.62 158 VAL A C 1
ATOM 1198 O O . VAL A 1 158 ? -4.141 0.451 9.111 1.00 90.62 158 VAL A O 1
ATOM 1201 N N . SER A 1 159 ? -4.495 -1.589 10.023 1.00 93.06 159 SER A N 1
ATOM 1202 C CA . SER A 1 159 ? -4.205 -2.423 8.855 1.00 93.06 159 SER A CA 1
ATOM 1203 C C . SER A 1 159 ? -5.272 -3.516 8.780 1.00 93.06 159 SER A C 1
ATOM 1205 O O . SER A 1 159 ? -5.827 -3.898 9.814 1.00 93.06 159 SER A O 1
ATOM 1207 N N . ALA A 1 160 ? -5.598 -4.026 7.597 1.00 93.38 160 ALA A N 1
ATOM 1208 C CA . ALA A 1 160 ? -6.640 -5.040 7.438 1.00 93.38 160 ALA A CA 1
ATOM 1209 C C . ALA A 1 160 ? -6.260 -6.085 6.386 1.00 93.38 160 ALA A C 1
ATOM 1211 O O . ALA A 1 160 ? -5.380 -5.849 5.575 1.00 93.38 160 ALA A O 1
ATOM 1212 N N . GLY A 1 161 ? -6.890 -7.257 6.454 1.00 91.56 161 GLY A N 1
ATOM 1213 C CA . GLY A 1 161 ? -6.668 -8.376 5.538 1.00 91.56 161 GLY A CA 1
ATOM 1214 C C . GLY A 1 161 ? -6.967 -9.723 6.200 1.00 91.56 161 GLY A C 1
ATOM 1215 O O . GLY A 1 161 ? -7.007 -9.834 7.427 1.00 91.56 161 GLY A O 1
ATOM 12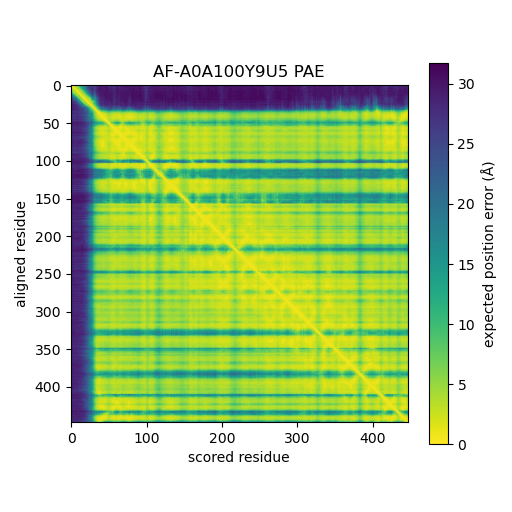16 N N . GLY A 1 162 ? -7.195 -10.768 5.405 1.00 87.56 162 GLY A N 1
ATOM 1217 C CA . GLY A 1 162 ? -7.348 -12.147 5.892 1.00 87.56 162 GLY A CA 1
ATOM 1218 C C . GLY A 1 162 ? -8.475 -12.369 6.919 1.00 87.56 162 GLY A C 1
ATOM 1219 O O . GLY A 1 162 ? -8.378 -13.232 7.794 1.00 87.56 162 GLY A O 1
ATOM 1220 N N . GLY A 1 163 ? -9.550 -11.591 6.866 1.00 92.06 163 GLY A N 1
ATOM 1221 C CA . GLY A 1 163 ? -10.704 -11.640 7.767 1.00 92.06 163 GLY A CA 1
ATOM 1222 C C . GLY A 1 163 ? -10.623 -10.711 8.982 1.00 92.06 163 GLY A C 1
ATOM 1223 O O . GLY A 1 163 ? -11.550 -10.722 9.807 1.00 92.06 163 GLY A O 1
ATOM 1224 N N . ILE A 1 164 ? -9.529 -9.966 9.161 1.00 95.19 164 ILE A N 1
ATOM 1225 C CA . ILE A 1 164 ? -9.261 -9.184 10.373 1.00 95.19 164 ILE A CA 1
ATOM 1226 C C . ILE A 1 164 ? -8.871 -7.737 10.073 1.00 95.19 164 ILE A C 1
ATOM 1228 O O . ILE A 1 164 ? -8.301 -7.423 9.035 1.00 95.19 164 ILE A O 1
ATOM 1232 N N . ALA A 1 165 ? -9.143 -6.862 11.037 1.00 95.25 165 ALA A N 1
ATOM 1233 C CA . ALA A 1 165 ? -8.520 -5.550 11.137 1.00 95.25 165 ALA A CA 1
ATOM 1234 C C . ALA A 1 165 ? -7.656 -5.514 12.396 1.00 95.25 165 ALA A C 1
ATOM 1236 O O . ALA A 1 165 ? -8.115 -5.862 13.487 1.00 95.25 165 ALA A O 1
ATOM 1237 N N . VAL A 1 166 ? -6.407 -5.103 12.243 1.00 95.44 166 VAL A N 1
ATOM 1238 C CA . VAL A 1 166 ? -5.441 -4.946 13.323 1.00 95.44 166 VAL A CA 1
ATOM 1239 C C . VAL A 1 166 ? -5.419 -3.479 13.718 1.00 95.44 166 VAL A C 1
ATOM 1241 O O . VAL A 1 166 ? -5.190 -2.605 12.889 1.00 95.44 166 VAL A O 1
ATOM 1244 N N . LEU A 1 167 ? -5.725 -3.224 14.986 1.00 94.06 167 LEU A N 1
ATOM 1245 C CA . LEU A 1 167 ? -5.863 -1.903 15.575 1.00 94.06 167 LEU A CA 1
ATOM 1246 C C . LEU A 1 167 ? -4.737 -1.673 16.573 1.00 94.06 167 LEU A C 1
ATOM 1248 O O . LEU A 1 167 ? -4.516 -2.484 17.480 1.00 94.06 167 LEU A O 1
ATOM 1252 N N . LEU A 1 168 ? -4.109 -0.515 16.457 1.00 89.31 168 LEU A N 1
ATOM 1253 C CA . LEU A 1 168 ? -3.156 -0.021 17.432 1.00 89.31 168 LEU A CA 1
ATOM 1254 C C . LEU A 1 168 ? -3.895 0.783 18.506 1.00 89.31 168 LEU A C 1
ATOM 1256 O O . LEU A 1 168 ? -4.454 1.846 18.230 1.00 89.31 168 LEU A O 1
ATOM 1260 N N . ARG A 1 169 ? -3.957 0.257 19.734 1.00 86.06 169 ARG A N 1
ATOM 1261 C CA . ARG A 1 169 ? -4.687 0.876 20.853 1.00 86.06 169 ARG A CA 1
ATOM 1262 C C . ARG A 1 169 ? -3.729 1.237 21.979 1.00 86.06 169 ARG A C 1
ATOM 1264 O O . ARG A 1 169 ? -3.569 0.488 22.939 1.00 86.06 169 ARG A O 1
ATOM 1271 N N . GLY A 1 170 ? -3.115 2.411 21.866 1.00 80.50 170 GLY A N 1
ATOM 1272 C CA . GLY A 1 170 ? -2.057 2.828 22.782 1.00 80.50 170 GLY A CA 1
ATOM 1273 C C . GLY A 1 170 ? -0.833 1.936 22.598 1.00 80.50 170 GLY A C 1
ATOM 1274 O O . GLY A 1 170 ? -0.247 1.924 21.520 1.00 80.50 170 GLY A O 1
ATOM 1275 N N . ASP A 1 171 ? -0.499 1.160 23.629 1.00 83.19 171 ASP A N 1
ATOM 1276 C CA . ASP A 1 171 ? 0.677 0.278 23.632 1.00 83.19 171 ASP A CA 1
ATOM 1277 C C . ASP A 1 171 ? 0.301 -1.188 23.314 1.00 83.19 171 ASP A C 1
ATOM 1279 O O . ASP A 1 171 ? 1.117 -2.097 23.445 1.00 83.19 171 ASP A O 1
ATOM 1283 N N . ASP A 1 172 ? -0.949 -1.424 22.899 1.00 89.31 172 ASP A N 1
ATOM 1284 C CA . ASP A 1 172 ? -1.487 -2.744 22.588 1.00 89.31 172 ASP A CA 1
ATOM 1285 C C . ASP A 1 172 ? -1.758 -2.925 21.093 1.00 89.31 172 ASP A C 1
ATOM 1287 O O . ASP A 1 172 ? -2.274 -2.029 20.420 1.00 89.31 172 ASP A O 1
ATOM 1291 N N . LEU A 1 173 ? -1.525 -4.149 20.613 1.00 93.88 173 LEU A N 1
ATOM 1292 C CA . LEU A 1 173 ? -1.948 -4.599 19.292 1.00 93.88 173 LEU A CA 1
ATOM 1293 C C . LEU A 1 173 ? -3.168 -5.519 19.419 1.00 93.88 173 LEU A C 1
ATOM 1295 O O . LEU A 1 173 ? -3.091 -6.580 20.046 1.00 93.88 173 LEU A O 1
ATOM 1299 N N . GLN A 1 174 ? -4.300 -5.127 18.837 1.00 96.00 174 GLN A N 1
ATOM 1300 C CA . GLN A 1 174 ? -5.557 -5.870 18.934 1.00 96.00 174 GLN A CA 1
ATOM 1301 C C . GLN A 1 174 ? -6.122 -6.170 17.550 1.00 96.00 174 GLN A C 1
ATOM 1303 O O . GLN A 1 174 ? -6.326 -5.253 16.764 1.00 96.00 174 GLN A O 1
ATOM 1308 N N . ALA A 1 175 ? -6.481 -7.424 17.282 1.00 96.62 175 ALA A N 1
ATOM 1309 C CA . ALA A 1 175 ? -7.273 -7.749 16.104 1.00 96.62 175 ALA A CA 1
ATOM 1310 C C . ALA A 1 175 ? -8.763 -7.806 16.421 1.00 96.62 175 ALA A C 1
ATOM 1312 O O . ALA A 1 175 ? -9.205 -8.361 17.437 1.00 96.62 175 ALA A O 1
ATOM 1313 N N . VAL A 1 176 ? -9.542 -7.286 15.485 1.00 96.56 176 VAL A N 1
ATOM 1314 C CA . VAL A 1 176 ? -10.988 -7.431 15.427 1.00 96.56 176 VAL A CA 1
ATOM 1315 C C . VAL A 1 176 ? -11.380 -8.148 14.142 1.00 96.56 176 VAL A C 1
ATOM 1317 O O . VAL A 1 176 ? -10.671 -8.115 13.141 1.00 96.56 176 VAL A O 1
ATOM 1320 N N . ASP A 1 177 ? -12.520 -8.820 14.171 1.00 95.69 177 ASP A N 1
ATOM 1321 C CA . ASP A 1 177 ? -13.159 -9.352 12.977 1.00 95.69 177 ASP A CA 1
ATOM 1322 C C . ASP A 1 177 ? -13.573 -8.201 12.052 1.00 95.69 177 ASP A C 1
ATOM 1324 O O . ASP A 1 177 ? -14.293 -7.298 12.486 1.00 95.69 177 ASP A O 1
ATOM 1328 N N . VAL A 1 178 ? -13.154 -8.236 10.783 1.00 94.19 178 VAL A N 1
ATOM 1329 C CA . VAL A 1 178 ? -13.366 -7.102 9.869 1.00 94.19 178 VAL A CA 1
ATOM 1330 C C . VAL A 1 178 ? -14.851 -6.808 9.626 1.00 94.19 178 VAL A C 1
ATOM 1332 O O . VAL A 1 178 ? -15.232 -5.667 9.387 1.00 94.19 178 VAL A O 1
ATOM 1335 N N . ARG A 1 179 ? -15.729 -7.819 9.707 1.00 94.50 179 ARG A N 1
ATOM 1336 C CA . ARG A 1 179 ? -17.163 -7.675 9.401 1.00 94.50 179 ARG A CA 1
ATOM 1337 C C . ARG A 1 179 ? -17.988 -7.262 10.606 1.00 94.50 179 ARG A C 1
ATOM 1339 O O . ARG A 1 179 ? -19.008 -6.609 10.445 1.00 94.50 179 ARG A O 1
ATOM 1346 N N . THR A 1 180 ? -17.597 -7.669 11.802 1.00 95.44 180 THR A N 1
ATOM 1347 C CA . THR A 1 180 ? -18.412 -7.507 13.011 1.00 95.44 180 THR A CA 1
ATOM 1348 C C . THR A 1 180 ? -17.798 -6.558 14.030 1.00 95.44 180 THR A C 1
ATOM 1350 O O . THR A 1 180 ? -18.483 -6.190 14.982 1.00 95.44 180 THR A O 1
ATOM 1353 N N . GLY A 1 181 ? -16.517 -6.204 13.885 1.00 95.75 181 GLY A N 1
ATOM 1354 C CA . GLY A 1 181 ? -15.778 -5.367 14.832 1.00 95.75 181 GLY A CA 1
ATOM 1355 C C . GLY A 1 181 ? -15.511 -6.056 16.173 1.00 95.75 181 GLY A C 1
ATOM 1356 O O . GLY A 1 181 ? -14.980 -5.444 17.099 1.00 95.75 181 GLY A O 1
ATOM 1357 N N . LYS A 1 182 ? -15.877 -7.337 16.311 1.00 96.94 182 LYS A N 1
ATOM 1358 C CA . LYS A 1 182 ? -15.685 -8.097 17.548 1.00 96.94 182 LYS A CA 1
ATOM 1359 C C . LYS A 1 182 ? -14.210 -8.402 17.747 1.00 96.94 182 LYS A C 1
ATOM 1361 O O . LYS A 1 182 ? -13.541 -8.865 16.826 1.00 96.94 182 LYS A O 1
ATOM 1366 N N . ALA A 1 183 ? -13.726 -8.199 18.970 1.00 97.00 183 ALA A N 1
ATOM 1367 C CA . ALA A 1 183 ? -12.374 -8.575 19.358 1.00 97.00 183 ALA A CA 1
ATOM 1368 C C . ALA A 1 183 ? -12.126 -10.065 19.083 1.00 97.00 183 ALA A C 1
ATOM 1370 O O . ALA A 1 183 ? -12.919 -10.911 19.501 1.00 97.00 183 ALA A O 1
ATOM 1371 N N . ARG A 1 184 ? -11.022 -10.372 18.399 1.00 96.88 184 ARG A N 1
ATOM 1372 C CA . ARG A 1 184 ? -10.556 -11.748 18.191 1.00 96.88 184 ARG A CA 1
ATOM 1373 C C . ARG A 1 184 ? -9.426 -12.090 19.142 1.00 96.88 184 ARG A C 1
ATOM 1375 O O . ARG A 1 184 ? -9.489 -13.100 19.834 1.00 96.88 184 ARG A O 1
ATOM 1382 N N . TRP A 1 185 ? -8.421 -11.227 19.202 1.00 98.06 185 TRP A N 1
ATOM 1383 C CA . TRP A 1 185 ? -7.273 -11.413 20.074 1.00 98.06 185 TRP A CA 1
ATOM 1384 C C . TRP A 1 185 ? -6.585 -10.084 20.366 1.00 98.06 185 TRP A C 1
ATOM 1386 O O . TRP A 1 185 ? -6.772 -9.084 19.673 1.00 98.06 185 TRP A O 1
ATOM 1396 N N . LYS A 1 186 ? -5.762 -10.106 21.408 1.00 97.19 186 LYS A N 1
ATOM 1397 C CA . LYS A 1 186 ? -4.792 -9.071 21.749 1.00 97.19 186 LYS A CA 1
ATOM 1398 C C . LYS A 1 186 ? -3.419 -9.738 21.742 1.00 97.19 186 LYS A C 1
ATOM 1400 O O . LYS A 1 186 ? -3.263 -10.779 22.381 1.00 97.19 186 LYS A O 1
ATOM 1405 N N . ALA A 1 187 ? -2.467 -9.187 20.996 1.00 96.19 187 ALA A N 1
ATOM 1406 C CA . ALA A 1 187 ? -1.154 -9.798 20.847 1.00 96.19 187 ALA A CA 1
ATOM 1407 C C . ALA A 1 187 ? -0.379 -9.743 22.168 1.00 96.19 187 ALA A C 1
ATOM 1409 O O . ALA A 1 187 ? -0.398 -8.738 22.883 1.00 96.19 187 ALA A O 1
ATOM 1410 N N . ALA A 1 188 ? 0.340 -10.822 22.469 1.00 91.31 188 ALA A N 1
ATOM 1411 C CA . ALA A 1 188 ? 1.332 -10.833 23.533 1.00 91.31 188 ALA A CA 1
ATOM 1412 C C . ALA A 1 188 ? 2.644 -10.262 22.981 1.00 91.31 188 ALA A C 1
ATOM 1414 O O . ALA A 1 188 ? 3.454 -10.988 22.403 1.00 91.31 188 ALA A O 1
ATOM 1415 N N . LEU A 1 189 ? 2.824 -8.948 23.115 1.00 93.38 189 LEU A N 1
ATOM 1416 C CA . LEU A 1 189 ? 4.044 -8.279 22.673 1.00 93.38 189 LEU A CA 1
ATOM 1417 C C . LEU A 1 189 ? 5.240 -8.689 23.547 1.00 93.38 189 LEU A C 1
ATOM 1419 O O . LEU A 1 189 ? 5.066 -8.940 24.746 1.00 93.38 189 LEU A O 1
ATOM 1423 N N . PRO A 1 190 ? 6.463 -8.745 22.986 1.00 92.44 190 PRO A N 1
ATOM 1424 C CA . PRO A 1 190 ? 7.657 -8.949 23.792 1.00 92.44 190 PRO A CA 1
ATOM 1425 C C . PRO A 1 190 ? 7.785 -7.869 24.878 1.00 92.44 190 PRO A C 1
ATOM 1427 O O . PRO A 1 190 ? 7.402 -6.713 24.693 1.00 92.44 190 PRO A O 1
ATOM 1430 N N . LYS A 1 191 ? 8.314 -8.250 26.046 1.00 89.88 191 LYS A N 1
ATOM 1431 C CA . LYS A 1 191 ? 8.423 -7.345 27.197 1.00 89.88 191 LYS A CA 1
ATOM 1432 C C . LYS A 1 191 ? 9.301 -6.136 26.855 1.00 89.88 191 LYS A C 1
ATOM 1434 O O . LYS A 1 191 ? 10.434 -6.314 26.425 1.00 89.88 191 LYS A O 1
ATOM 1439 N N . GLY A 1 192 ? 8.805 -4.933 27.148 1.00 88.50 192 GLY A N 1
ATOM 1440 C CA . GLY A 1 192 ? 9.543 -3.686 26.912 1.00 88.50 192 GLY A CA 1
ATOM 1441 C C . GLY A 1 192 ? 9.540 -3.234 25.451 1.00 88.50 192 GLY A C 1
ATOM 1442 O O . GLY A 1 192 ? 10.369 -2.409 25.085 1.00 88.50 192 GLY A O 1
ATOM 1443 N N . CYS A 1 193 ? 8.640 -3.782 24.632 1.00 92.81 193 CYS A N 1
ATOM 1444 C CA . CYS A 1 193 ? 8.414 -3.326 23.270 1.00 92.81 193 CYS A CA 1
ATOM 1445 C C . CYS A 1 193 ? 7.115 -2.527 23.163 1.00 92.81 193 CYS A C 1
ATOM 1447 O O . CYS A 1 193 ? 6.101 -2.906 23.752 1.00 92.81 193 CYS A O 1
ATOM 1449 N N . VAL A 1 194 ? 7.143 -1.469 22.357 1.00 91.81 194 VAL A N 1
ATOM 1450 C CA . VAL A 1 194 ? 5.980 -0.661 21.982 1.00 91.81 194 VAL A CA 1
ATOM 1451 C C . VAL A 1 194 ? 5.657 -0.929 20.508 1.00 91.81 194 VAL A C 1
ATOM 1453 O O . VAL A 1 194 ? 6.563 -0.863 19.675 1.00 91.81 194 VAL A O 1
ATOM 1456 N N . PRO A 1 195 ? 4.403 -1.262 20.162 1.00 92.12 195 PRO A N 1
ATOM 1457 C CA . PRO A 1 195 ? 4.018 -1.542 18.785 1.00 92.12 195 PRO A CA 1
ATOM 1458 C C . PRO A 1 195 ? 3.928 -0.265 17.940 1.00 92.12 195 PRO A C 1
ATOM 1460 O O . PRO A 1 195 ? 3.513 0.789 18.420 1.00 92.12 195 PRO A O 1
ATOM 1463 N N . GLY A 1 196 ? 4.300 -0.386 16.671 1.00 90.19 196 GLY A N 1
ATOM 1464 C CA . GLY A 1 196 ? 4.237 0.645 15.642 1.00 90.19 196 GLY A CA 1
ATOM 1465 C C . GLY A 1 196 ? 3.336 0.242 14.475 1.00 90.19 196 GLY A C 1
ATOM 1466 O O . GLY A 1 196 ? 2.348 -0.474 14.660 1.00 90.19 196 GLY A O 1
ATOM 1467 N N . THR A 1 197 ? 3.699 0.690 13.271 1.00 90.50 197 THR A N 1
ATOM 1468 C CA . THR A 1 197 ? 3.064 0.319 12.003 1.00 90.50 197 THR A CA 1
ATOM 1469 C C . THR A 1 197 ? 2.898 -1.189 11.889 1.00 90.50 197 THR A C 1
ATOM 1471 O O . THR A 1 197 ? 3.776 -1.965 12.283 1.00 90.50 197 THR A O 1
ATOM 1474 N N . THR A 1 198 ? 1.776 -1.603 11.309 1.00 94.44 198 THR A N 1
ATOM 1475 C CA . THR A 1 198 ? 1.464 -3.004 11.040 1.00 94.44 198 THR A CA 1
ATOM 1476 C C . THR A 1 198 ? 1.134 -3.242 9.578 1.00 94.44 198 THR A C 1
ATOM 1478 O O . THR A 1 198 ? 0.713 -2.333 8.868 1.00 94.44 198 THR A O 1
ATOM 1481 N N . ALA A 1 199 ? 1.274 -4.486 9.143 1.00 94.50 199 ALA A N 1
ATOM 1482 C CA . ALA A 1 199 ? 0.806 -4.958 7.848 1.00 94.50 199 ALA A CA 1
ATOM 1483 C C . ALA A 1 199 ? 0.207 -6.362 8.009 1.00 94.50 199 ALA A C 1
ATOM 1485 O O . ALA A 1 199 ? 0.608 -7.120 8.898 1.00 94.50 199 ALA A O 1
ATOM 1486 N N . VAL A 1 200 ? -0.796 -6.700 7.200 1.00 94.44 200 VAL A N 1
ATOM 1487 C CA . VAL A 1 200 ? -1.566 -7.942 7.348 1.00 94.44 200 VAL A CA 1
ATOM 1488 C C . VAL A 1 200 ? -1.510 -8.722 6.047 1.00 94.44 200 VAL A C 1
ATOM 1490 O O . VAL A 1 200 ? -1.923 -8.227 5.013 1.00 94.44 200 VAL A O 1
ATOM 1493 N N . ALA A 1 201 ? -1.052 -9.965 6.120 1.00 92.88 201 ALA A N 1
ATOM 1494 C CA . ALA A 1 201 ? -1.157 -10.939 5.045 1.00 92.88 201 ALA A CA 1
ATOM 1495 C C . ALA A 1 201 ? -1.976 -12.146 5.514 1.00 92.88 201 ALA A C 1
ATOM 1497 O O . ALA A 1 201 ? -2.200 -12.350 6.710 1.00 92.88 201 ALA A O 1
ATOM 1498 N N . GLU A 1 202 ? -2.375 -13.000 4.571 1.00 90.06 202 GLU A N 1
ATOM 1499 C CA . GLU A 1 202 ? -3.156 -14.208 4.862 1.00 90.06 202 GLU A CA 1
ATOM 1500 C C . GLU A 1 202 ? -2.481 -15.105 5.914 1.00 90.06 202 GLU A C 1
ATOM 1502 O O . GLU A 1 202 ? -3.143 -15.649 6.800 1.00 90.06 202 GLU A O 1
ATOM 1507 N N . ARG A 1 203 ? -1.150 -15.244 5.845 1.00 92.94 203 ARG A N 1
ATOM 1508 C CA . ARG A 1 203 ? -0.394 -16.156 6.716 1.00 92.94 203 ARG A CA 1
ATOM 1509 C C . ARG A 1 203 ? 0.083 -15.518 8.018 1.00 92.94 203 ARG A C 1
ATOM 1511 O O . ARG A 1 203 ? 0.351 -16.254 8.969 1.00 92.94 203 ARG A O 1
ATOM 1518 N N . GLN A 1 204 ? 0.204 -14.191 8.086 1.00 95.81 204 GLN A N 1
ATOM 1519 C CA . GLN A 1 204 ? 0.756 -13.500 9.255 1.00 95.81 204 GLN A CA 1
ATOM 1520 C C . GLN A 1 204 ? 0.379 -12.020 9.333 1.00 95.81 204 GLN A C 1
ATOM 1522 O O . GLN A 1 204 ? 0.178 -11.349 8.328 1.00 95.81 204 GLN A O 1
ATOM 1527 N N . VAL A 1 205 ? 0.348 -11.508 10.561 1.00 96.75 205 VAL A N 1
ATOM 1528 C CA . VAL A 1 205 ? 0.347 -10.070 10.852 1.00 96.75 205 VAL A CA 1
ATOM 1529 C C . VAL A 1 205 ? 1.774 -9.668 11.183 1.00 96.75 205 VAL A C 1
ATOM 1531 O O . VAL A 1 205 ? 2.343 -10.226 12.118 1.00 96.75 205 VAL A O 1
ATOM 1534 N N . ALA A 1 206 ? 2.342 -8.714 10.456 1.00 96.81 206 ALA A N 1
ATOM 1535 C CA . ALA A 1 206 ? 3.644 -8.132 10.750 1.00 96.81 206 ALA A CA 1
ATOM 1536 C C . ALA A 1 206 ? 3.476 -6.808 11.511 1.00 96.81 206 ALA A C 1
ATOM 1538 O O . ALA A 1 206 ? 2.553 -6.038 11.242 1.00 96.81 206 ALA A O 1
ATOM 1539 N N . ALA A 1 207 ? 4.362 -6.543 12.468 1.00 96.56 207 ALA A N 1
ATOM 1540 C CA . ALA A 1 207 ? 4.413 -5.286 13.205 1.00 96.56 207 ALA A CA 1
ATOM 1541 C C . ALA A 1 207 ? 5.858 -4.817 13.367 1.00 96.56 207 ALA A C 1
ATOM 1543 O O . ALA A 1 207 ? 6.744 -5.614 13.695 1.00 96.56 207 ALA A O 1
ATOM 1544 N N . LEU A 1 208 ? 6.076 -3.519 13.174 1.00 95.88 208 LEU A N 1
ATOM 1545 C CA . LEU A 1 208 ? 7.277 -2.847 13.650 1.00 95.88 208 LEU A CA 1
ATOM 1546 C C . LEU A 1 208 ? 7.122 -2.599 15.145 1.00 95.88 208 LEU A C 1
ATOM 1548 O O . LEU A 1 208 ? 6.061 -2.181 15.600 1.00 95.88 208 LEU A O 1
ATOM 1552 N N . LEU A 1 209 ? 8.166 -2.876 15.914 1.00 95.19 209 LEU A N 1
ATOM 1553 C CA . LEU A 1 209 ? 8.198 -2.661 17.354 1.00 95.19 209 LEU A CA 1
ATOM 1554 C C . LEU A 1 209 ? 9.407 -1.794 17.700 1.00 95.19 209 LEU A C 1
ATOM 1556 O O . LEU A 1 209 ? 10.495 -2.039 17.190 1.00 95.19 209 LEU A O 1
ATOM 1560 N N . ALA A 1 210 ? 9.244 -0.839 18.607 1.00 93.88 210 ALA A N 1
ATOM 1561 C CA . ALA A 1 210 ? 10.373 -0.201 19.272 1.00 93.88 210 ALA A CA 1
ATOM 1562 C C . ALA A 1 210 ? 10.667 -0.955 20.566 1.00 93.88 210 ALA A C 1
ATOM 1564 O O . ALA A 1 210 ? 9.793 -1.050 21.428 1.00 93.88 210 ALA A O 1
ATOM 1565 N N . CYS A 1 211 ? 11.863 -1.520 20.691 1.00 93.88 211 CYS A N 1
ATOM 1566 C CA . CYS A 1 211 ? 12.226 -2.398 21.797 1.00 93.88 211 CYS A CA 1
ATOM 1567 C C . CYS A 1 211 ? 13.545 -1.985 22.446 1.00 93.88 211 CYS A C 1
ATOM 1569 O O . CYS A 1 211 ? 14.473 -1.528 21.779 1.00 93.88 211 CYS A O 1
ATOM 1571 N N . GLY A 1 212 ? 13.655 -2.261 23.745 1.00 91.75 212 GLY A N 1
ATOM 1572 C CA . GLY A 1 212 ? 14.890 -2.051 24.496 1.00 91.75 212 GLY A CA 1
ATOM 1573 C C . GLY A 1 212 ? 15.125 -0.589 24.867 1.00 91.75 212 GLY A C 1
ATOM 1574 O O . GLY A 1 212 ? 14.189 0.204 24.916 1.00 91.75 212 GLY A O 1
ATOM 1575 N N . GLY A 1 213 ? 16.383 -0.279 25.171 1.00 88.19 213 GLY A N 1
ATOM 1576 C CA . GLY A 1 213 ? 16.818 1.026 25.655 1.00 88.19 213 GLY A CA 1
ATOM 1577 C C . GLY A 1 213 ? 16.563 1.270 27.147 1.00 88.19 213 GLY A C 1
ATOM 1578 O O . GLY A 1 213 ? 15.823 0.543 27.821 1.00 88.19 213 GLY A O 1
ATOM 1579 N N . THR A 1 214 ? 17.235 2.281 27.689 1.00 85.25 214 THR A N 1
ATOM 1580 C CA . THR A 1 214 ? 17.157 2.670 29.108 1.00 85.25 214 THR A CA 1
ATOM 1581 C C . THR A 1 214 ? 17.047 4.174 29.326 1.00 85.25 214 THR A C 1
ATOM 1583 O O . THR A 1 214 ? 16.699 4.603 30.429 1.00 85.25 214 THR A O 1
ATOM 1586 N N . GLU A 1 215 ? 17.314 4.976 28.297 1.00 82.81 215 GLU A N 1
ATOM 1587 C CA . GLU A 1 215 ? 17.345 6.428 28.396 1.00 82.81 215 GLU A CA 1
ATOM 1588 C C . GLU A 1 215 ? 15.969 7.005 28.071 1.00 82.81 215 GLU A C 1
ATOM 1590 O O . GLU A 1 215 ? 15.562 7.097 26.919 1.00 82.81 215 GLU A O 1
ATOM 1595 N N . TYR A 1 216 ? 15.231 7.402 29.104 1.00 81.38 216 TYR A N 1
ATOM 1596 C CA . TYR A 1 216 ? 13.954 8.089 28.938 1.00 81.38 216 TYR A CA 1
ATOM 1597 C C . TYR A 1 216 ? 14.171 9.596 29.030 1.00 81.38 216 TYR A C 1
ATOM 1599 O O . TYR A 1 216 ? 14.609 10.105 30.068 1.00 81.38 216 TYR A O 1
ATOM 1607 N N . LEU A 1 217 ? 13.817 10.327 27.974 1.00 76.88 217 LEU A N 1
ATOM 1608 C CA . LEU A 1 217 ? 13.606 11.765 28.094 1.00 76.88 217 LEU A CA 1
ATOM 1609 C C . LEU A 1 217 ? 12.258 12.018 28.782 1.00 76.88 217 LEU A C 1
ATOM 1611 O O . LEU A 1 217 ? 11.366 11.168 28.818 1.00 76.88 217 LEU A O 1
ATOM 1615 N N . LEU A 1 218 ? 12.125 13.184 29.413 1.00 73.12 218 LEU A N 1
ATOM 1616 C CA . LEU A 1 218 ? 10.999 13.477 30.294 1.00 73.12 218 LEU A CA 1
ATOM 1617 C C . LEU A 1 218 ? 9.671 13.498 29.514 1.00 73.12 218 LEU A C 1
ATOM 1619 O O . LEU A 1 218 ? 9.387 14.461 28.808 1.00 73.12 218 LEU A O 1
ATOM 1623 N N . GLY A 1 219 ? 8.854 12.456 29.696 1.00 68.50 219 GLY A N 1
ATOM 1624 C CA . GLY A 1 219 ? 7.562 12.290 29.018 1.00 68.50 219 GLY A CA 1
ATOM 1625 C C . GLY A 1 219 ? 7.548 11.224 27.919 1.00 68.50 219 GLY A C 1
ATOM 1626 O O . GLY A 1 219 ? 6.462 10.849 27.486 1.00 68.50 219 GLY A O 1
ATOM 1627 N N . ASP A 1 220 ? 8.707 10.686 27.528 1.00 74.88 220 ASP A N 1
ATOM 1628 C CA . ASP A 1 220 ? 8.788 9.674 26.476 1.00 74.88 220 ASP A CA 1
ATOM 1629 C C . ASP A 1 220 ? 8.390 8.290 27.003 1.00 74.88 220 ASP A C 1
ATOM 1631 O O . ASP A 1 220 ? 8.782 7.869 28.094 1.00 74.88 220 ASP A O 1
ATOM 1635 N N . LYS A 1 221 ? 7.609 7.557 26.205 1.00 76.69 221 LYS A N 1
ATOM 1636 C CA . LYS A 1 221 ? 7.277 6.147 26.467 1.00 76.69 221 LYS A CA 1
ATOM 1637 C C . LYS A 1 221 ? 8.301 5.168 25.905 1.00 76.69 221 LYS A C 1
ATOM 1639 O O . LYS A 1 221 ? 8.405 4.046 26.394 1.00 76.69 221 LYS A O 1
ATOM 1644 N N . VAL A 1 222 ? 9.000 5.576 24.852 1.00 84.12 222 VAL A N 1
ATOM 1645 C CA . VAL A 1 222 ? 10.014 4.781 24.163 1.00 84.12 222 VAL A CA 1
ATOM 1646 C C . VAL A 1 222 ? 11.370 5.387 24.513 1.00 84.12 222 VAL A C 1
ATOM 1648 O O . VAL A 1 222 ? 11.533 6.592 24.322 1.00 84.12 222 VAL A O 1
ATOM 1651 N N . PRO A 1 223 ? 12.328 4.607 25.039 1.00 87.12 223 PRO A N 1
ATOM 1652 C CA . PRO A 1 223 ? 13.673 5.108 25.295 1.00 87.12 223 PRO A CA 1
ATOM 1653 C C . PRO A 1 223 ? 14.322 5.694 24.040 1.00 87.12 223 PRO A C 1
ATOM 1655 O O . PRO A 1 223 ? 14.163 5.148 22.950 1.00 87.12 223 PRO A O 1
ATOM 1658 N N . SER A 1 224 ? 15.097 6.771 24.173 1.00 86.50 224 SER A N 1
ATOM 1659 C CA . SER A 1 224 ? 15.798 7.399 23.045 1.00 86.50 224 SER A CA 1
ATOM 1660 C C . SER A 1 224 ? 16.809 6.464 22.376 1.00 86.50 224 SER A C 1
ATOM 1662 O O . SER A 1 224 ? 17.099 6.631 21.196 1.00 86.50 224 SER A O 1
ATOM 1664 N N . ASP A 1 225 ? 17.304 5.469 23.110 1.00 89.62 225 ASP A N 1
ATOM 1665 C CA . ASP A 1 225 ? 18.223 4.421 22.665 1.00 89.62 225 ASP A CA 1
ATOM 1666 C C . ASP A 1 225 ? 17.519 3.104 22.271 1.00 89.62 225 ASP A C 1
ATOM 1668 O O . ASP A 1 225 ? 18.184 2.084 22.094 1.00 89.62 225 ASP A O 1
ATOM 1672 N N . ALA A 1 226 ? 16.186 3.091 22.135 1.00 92.94 226 ALA A N 1
ATOM 1673 C CA . ALA A 1 226 ? 15.459 1.919 21.647 1.00 92.94 226 ALA A CA 1
ATOM 1674 C C . ALA A 1 226 ? 15.737 1.634 20.158 1.00 92.94 226 ALA A C 1
ATOM 1676 O O . ALA A 1 226 ? 16.056 2.522 19.362 1.00 92.94 226 ALA A O 1
ATOM 1677 N N . GLU A 1 227 ? 15.556 0.378 19.757 1.00 94.81 227 GLU A N 1
ATOM 1678 C CA . GLU A 1 227 ? 15.833 -0.093 18.398 1.00 94.81 227 GLU A CA 1
ATOM 1679 C C . GLU A 1 227 ? 14.562 -0.627 17.728 1.00 94.81 227 GLU A C 1
ATOM 1681 O O . GLU A 1 227 ? 13.640 -1.099 18.404 1.00 94.81 227 GLU A O 1
ATOM 1686 N N . LEU A 1 228 ? 14.517 -0.591 16.392 1.00 95.62 228 LEU A N 1
ATOM 1687 C CA . LEU A 1 228 ? 13.446 -1.218 15.624 1.00 95.62 228 LEU A CA 1
ATOM 1688 C C . LEU A 1 228 ? 13.611 -2.735 15.567 1.00 95.62 228 LEU A C 1
ATOM 1690 O O . LEU A 1 228 ? 14.657 -3.275 15.203 1.00 95.62 228 LEU A O 1
ATOM 1694 N N . PHE A 1 229 ? 12.513 -3.416 15.854 1.00 96.69 229 PHE A N 1
ATOM 1695 C CA . PHE A 1 229 ? 12.318 -4.845 15.695 1.00 96.69 229 PHE A CA 1
ATOM 1696 C C . PHE A 1 229 ? 11.164 -5.091 14.733 1.00 96.69 229 PHE A C 1
ATOM 1698 O O . PHE A 1 229 ? 10.240 -4.288 14.610 1.00 96.69 229 PHE A O 1
ATOM 1705 N N . VAL A 1 230 ? 11.195 -6.250 14.094 1.00 97.25 230 VAL A N 1
ATOM 1706 C CA . VAL A 1 230 ? 10.072 -6.797 13.344 1.00 97.25 230 VAL A CA 1
ATOM 1707 C C . VAL A 1 230 ? 9.553 -7.995 14.115 1.00 97.25 230 VAL A C 1
ATOM 1709 O O . VAL A 1 230 ? 10.328 -8.876 14.487 1.00 97.25 230 VAL A O 1
ATOM 1712 N N . ALA A 1 231 ? 8.247 -8.044 14.341 1.00 97.44 231 ALA A N 1
ATOM 1713 C CA . ALA A 1 231 ? 7.577 -9.206 14.899 1.00 97.44 231 ALA A CA 1
ATOM 1714 C C . ALA A 1 231 ? 6.445 -9.659 13.987 1.00 97.44 231 ALA A C 1
ATOM 1716 O O . ALA A 1 231 ? 5.794 -8.842 13.336 1.00 97.44 231 ALA A O 1
ATOM 1717 N N . THR A 1 232 ? 6.184 -10.963 13.979 1.00 97.81 232 THR A N 1
ATOM 1718 C CA . THR A 1 232 ? 5.021 -11.527 13.297 1.00 97.81 232 THR A CA 1
ATOM 1719 C C . THR A 1 232 ? 4.138 -12.310 14.247 1.00 97.81 232 THR A C 1
ATOM 1721 O O . THR A 1 232 ? 4.596 -12.925 15.215 1.00 97.81 232 THR A O 1
ATOM 1724 N N . PHE A 1 233 ? 2.844 -12.298 13.952 1.00 97.69 233 PHE A N 1
ATOM 1725 C CA . PHE A 1 233 ? 1.812 -12.922 14.760 1.00 97.69 233 PHE A CA 1
ATOM 1726 C C . PHE A 1 233 ? 0.899 -13.782 13.892 1.00 97.69 233 PHE A C 1
ATOM 1728 O O . PHE A 1 233 ? 0.585 -13.435 12.751 1.00 97.69 233 PHE A O 1
ATOM 1735 N N . ALA A 1 234 ? 0.436 -14.899 14.449 1.00 97.00 234 ALA A N 1
ATOM 1736 C CA . ALA A 1 234 ? -0.543 -15.758 13.800 1.00 97.00 234 ALA A CA 1
ATOM 1737 C C . ALA A 1 234 ? -1.881 -15.003 13.635 1.00 97.00 234 ALA A C 1
ATOM 1739 O O . ALA A 1 234 ? -2.456 -14.603 14.653 1.00 97.00 234 ALA A O 1
ATOM 1740 N N . PRO A 1 235 ? -2.450 -14.860 12.420 1.00 95.31 235 PRO A N 1
ATOM 1741 C CA . PRO A 1 235 ? -3.660 -14.054 12.202 1.00 95.31 235 PRO A CA 1
ATOM 1742 C C . PRO A 1 235 ? -4.883 -14.573 12.963 1.00 95.31 235 PRO A C 1
ATOM 1744 O O . PRO A 1 235 ? -5.761 -13.808 13.355 1.00 95.31 235 PRO A O 1
ATOM 1747 N N . ALA A 1 236 ? -4.935 -15.882 13.221 1.00 95.88 236 ALA A N 1
ATOM 1748 C CA . ALA A 1 236 ? -6.043 -16.512 13.930 1.00 95.88 236 ALA A CA 1
ATOM 1749 C C . ALA A 1 236 ? -6.033 -16.253 15.447 1.00 95.88 236 ALA A C 1
ATOM 1751 O O . ALA A 1 236 ? -7.099 -16.180 16.055 1.00 95.88 236 ALA A O 1
ATOM 1752 N N . THR A 1 237 ? -4.856 -16.135 16.070 1.00 96.44 237 THR A N 1
ATOM 1753 C CA . THR A 1 237 ? -4.721 -16.174 17.541 1.00 96.44 237 THR A CA 1
ATOM 1754 C C . THR A 1 237 ? -3.960 -14.996 18.140 1.00 96.44 237 THR A C 1
ATOM 1756 O O . THR A 1 237 ? -4.017 -14.809 19.353 1.00 96.44 237 THR A O 1
ATOM 1759 N N . GLY A 1 238 ? -3.223 -14.228 17.335 1.00 96.88 238 GLY A N 1
ATOM 1760 C CA . GLY A 1 238 ? -2.311 -13.192 17.821 1.00 96.88 238 GLY A CA 1
ATOM 1761 C C . GLY A 1 238 ? -1.072 -13.747 18.528 1.00 96.88 238 GLY A C 1
ATOM 1762 O O . GLY A 1 238 ? -0.365 -12.996 19.199 1.00 96.88 238 GLY A O 1
ATOM 1763 N N . ALA A 1 239 ? -0.812 -15.055 18.423 1.00 97.19 239 ALA A N 1
ATOM 1764 C CA . ALA A 1 239 ? 0.376 -15.670 19.003 1.00 97.19 239 ALA A CA 1
ATOM 1765 C C . ALA A 1 239 ? 1.630 -15.196 18.263 1.00 97.19 239 ALA A C 1
ATOM 1767 O O . ALA A 1 239 ? 1.666 -15.239 17.033 1.00 97.19 239 ALA A O 1
ATOM 1768 N N . LEU A 1 240 ? 2.652 -14.776 19.013 1.00 97.56 240 LEU A N 1
ATOM 1769 C CA . LEU A 1 240 ? 3.954 -14.408 18.464 1.00 97.56 240 LEU A CA 1
ATOM 1770 C C . LEU A 1 240 ? 4.567 -15.618 17.747 1.00 97.56 240 LEU A C 1
ATOM 1772 O O . LEU A 1 240 ? 4.794 -16.656 18.370 1.00 97.56 240 LEU A O 1
ATOM 1776 N N . LEU A 1 241 ? 4.827 -15.477 16.450 1.00 96.94 241 LEU A N 1
ATOM 1777 C CA . LEU A 1 241 ? 5.504 -16.491 15.643 1.00 96.94 241 LEU A CA 1
ATOM 1778 C C . LEU A 1 241 ? 7.018 -16.329 15.761 1.00 96.94 241 LEU A C 1
ATOM 1780 O O . LEU A 1 241 ? 7.727 -17.291 16.048 1.00 96.94 241 LEU A O 1
ATOM 1784 N N . TRP A 1 242 ? 7.503 -15.101 15.573 1.00 97.31 242 TRP A N 1
ATOM 1785 C CA . TRP A 1 242 ? 8.900 -14.726 15.764 1.00 97.31 242 TRP A CA 1
ATOM 1786 C C . TRP A 1 242 ? 9.042 -13.211 15.956 1.00 97.31 242 TRP A C 1
ATOM 1788 O O . TRP A 1 242 ? 8.136 -12.439 15.642 1.00 97.31 242 TRP A O 1
ATOM 1798 N N . SER A 1 243 ? 10.195 -12.793 16.480 1.00 96.88 243 SER A N 1
ATOM 1799 C CA . SER A 1 243 ? 10.627 -11.395 16.547 1.00 96.88 243 SER A CA 1
ATOM 1800 C C . SER A 1 243 ? 12.139 -11.315 16.339 1.00 96.88 243 SER A C 1
ATOM 1802 O O . SER A 1 243 ? 12.864 -12.200 16.803 1.00 96.88 243 SER A O 1
ATOM 1804 N N . ALA A 1 244 ? 12.606 -10.287 15.632 1.00 96.25 244 ALA A N 1
ATOM 1805 C CA . ALA A 1 244 ? 14.018 -10.064 15.338 1.00 96.25 244 ALA A CA 1
ATOM 1806 C C . ALA A 1 244 ? 14.349 -8.560 15.247 1.00 96.25 244 ALA A C 1
ATOM 1808 O O . ALA A 1 244 ? 13.490 -7.785 14.820 1.00 96.25 244 ALA A O 1
ATOM 1809 N N . PRO A 1 245 ? 15.581 -8.135 15.599 1.00 95.94 245 PRO A N 1
ATOM 1810 C CA . PRO A 1 245 ? 16.050 -6.778 15.321 1.00 95.94 245 PRO A CA 1
ATOM 1811 C C . PRO A 1 245 ? 16.031 -6.497 13.815 1.00 95.94 245 PRO A C 1
ATOM 1813 O O . PRO A 1 245 ? 16.439 -7.353 13.026 1.00 95.94 245 PRO A O 1
ATOM 1816 N N . LEU A 1 246 ? 15.609 -5.295 13.417 1.00 95.75 246 LEU A N 1
ATOM 1817 C CA . LEU A 1 246 ? 15.458 -4.927 12.008 1.00 95.75 246 LEU A CA 1
ATOM 1818 C C . LEU A 1 246 ? 16.800 -4.952 11.261 1.00 95.75 246 LEU A C 1
ATOM 1820 O O . LEU A 1 246 ? 16.926 -5.590 10.220 1.00 95.75 246 LEU A O 1
ATOM 1824 N N . GLY A 1 247 ? 17.820 -4.294 11.816 1.00 87.75 247 GLY A N 1
ATOM 1825 C CA . GLY A 1 247 ? 19.105 -4.100 11.140 1.00 87.75 247 GLY A CA 1
ATOM 1826 C C . GLY A 1 247 ? 20.142 -5.212 11.319 1.00 87.75 247 GLY A C 1
ATOM 1827 O O . GLY A 1 247 ? 21.261 -5.088 10.815 1.00 87.75 247 GLY A O 1
ATOM 1828 N N . ASN A 1 248 ? 19.783 -6.315 11.991 1.00 80.94 248 ASN A N 1
ATOM 1829 C CA . ASN A 1 248 ? 20.629 -7.485 12.265 1.00 80.94 248 ASN A CA 1
ATOM 1830 C C . ASN A 1 248 ? 21.984 -7.154 12.935 1.00 80.94 248 ASN A C 1
ATOM 1832 O O . ASN A 1 248 ? 22.135 -7.342 14.137 1.00 80.94 248 ASN A O 1
ATOM 1836 N N . ARG A 1 249 ? 22.974 -6.685 12.160 1.00 77.00 249 ARG A N 1
ATOM 1837 C CA . ARG A 1 249 ? 24.321 -6.311 12.634 1.00 77.00 249 ARG A CA 1
ATOM 1838 C C . ARG A 1 249 ? 24.451 -4.837 13.002 1.00 77.00 249 ARG A C 1
ATOM 1840 O O . ARG A 1 249 ? 25.255 -4.512 13.869 1.00 77.00 249 ARG A O 1
ATOM 1847 N N . SER A 1 250 ? 23.715 -3.973 12.312 1.00 85.81 250 SER A N 1
ATOM 1848 C CA . SER A 1 250 ? 23.709 -2.536 12.562 1.00 85.81 250 SER A CA 1
ATOM 1849 C C . SER A 1 250 ? 22.390 -2.186 13.218 1.00 85.81 250 SER A C 1
ATOM 1851 O O . SER A 1 250 ? 21.338 -2.494 12.668 1.00 85.81 250 SER A O 1
ATOM 1853 N N . THR A 1 251 ? 22.431 -1.554 14.383 1.00 91.25 251 THR A N 1
ATOM 1854 C CA . THR A 1 251 ? 21.222 -1.052 15.033 1.00 91.25 251 THR A CA 1
ATOM 1855 C C . THR A 1 251 ? 20.495 -0.081 14.104 1.00 91.25 251 THR A C 1
ATOM 1857 O O . THR A 1 251 ? 21.106 0.854 13.587 1.00 91.25 251 THR A O 1
ATOM 1860 N N . VAL A 1 252 ? 19.190 -0.292 13.920 1.00 95.06 252 VAL A N 1
ATOM 1861 C CA . VAL A 1 252 ? 18.295 0.712 13.334 1.00 95.06 252 VAL A CA 1
ATOM 1862 C C . VAL A 1 252 ? 17.533 1.344 14.499 1.00 95.06 252 VAL A C 1
ATOM 1864 O O . VAL A 1 252 ? 16.786 0.626 15.170 1.00 95.06 252 VAL A O 1
ATOM 1867 N N . PRO A 1 253 ? 17.743 2.637 14.794 1.00 93.81 253 PRO A N 1
ATOM 1868 C CA . PRO A 1 253 ? 17.097 3.292 15.925 1.00 93.81 253 PRO A CA 1
ATOM 1869 C C . PRO A 1 253 ? 15.585 3.372 15.707 1.00 93.81 253 PRO A C 1
ATOM 1871 O O . PRO A 1 253 ? 15.116 3.428 14.569 1.00 93.81 253 PRO A O 1
ATOM 1874 N N . TRP A 1 254 ? 14.814 3.390 16.795 1.00 91.38 254 TRP A N 1
ATOM 1875 C CA . TRP A 1 254 ? 13.348 3.417 16.731 1.00 91.38 254 TRP A CA 1
ATOM 1876 C C . TRP A 1 254 ? 12.776 4.627 15.977 1.00 91.38 254 TRP A C 1
ATOM 1878 O O . TRP A 1 254 ? 11.664 4.564 15.461 1.00 91.38 254 TRP A O 1
ATOM 1888 N N . ASP A 1 255 ? 13.520 5.732 15.923 1.00 88.56 255 ASP A N 1
ATOM 1889 C CA . ASP A 1 255 ? 13.110 6.965 15.255 1.00 88.56 255 ASP A CA 1
ATOM 1890 C C . ASP A 1 255 ? 13.370 6.954 13.740 1.00 88.56 255 ASP A C 1
ATOM 1892 O O . ASP A 1 255 ? 13.002 7.910 13.051 1.00 88.56 255 ASP A O 1
ATOM 1896 N N . ALA A 1 256 ? 13.983 5.887 13.215 1.00 92.12 256 ALA A N 1
ATOM 1897 C CA . ALA A 1 256 ? 14.140 5.675 11.788 1.00 92.12 256 ALA A CA 1
ATOM 1898 C C . ALA A 1 256 ? 12.779 5.577 11.098 1.00 92.12 256 ALA A C 1
ATOM 1900 O O . ALA A 1 256 ? 11.857 4.894 11.550 1.00 92.12 256 ALA A O 1
ATOM 1901 N N . ARG A 1 257 ? 12.663 6.231 9.943 1.00 91.50 257 ARG A N 1
ATOM 1902 C CA . ARG A 1 257 ? 11.509 6.080 9.069 1.00 91.50 257 ARG A CA 1
ATOM 1903 C C . ARG A 1 257 ? 11.499 4.666 8.501 1.00 91.50 257 ARG A C 1
ATOM 1905 O O . ARG A 1 257 ? 12.359 4.335 7.686 1.00 91.50 257 ARG A O 1
ATOM 1912 N N . ALA A 1 258 ? 10.506 3.877 8.894 1.00 93.31 258 ALA A N 1
ATOM 1913 C CA . ALA A 1 258 ? 10.331 2.501 8.458 1.00 93.31 258 ALA A CA 1
ATOM 1914 C C . ALA A 1 258 ? 8.869 2.215 8.097 1.00 93.31 258 ALA A C 1
ATOM 1916 O O . ALA A 1 258 ? 7.959 2.671 8.788 1.00 93.31 258 ALA A O 1
ATOM 1917 N N . ASP A 1 259 ? 8.655 1.458 7.024 1.00 94.19 259 ASP A N 1
ATOM 1918 C CA . ASP A 1 259 ? 7.326 1.001 6.615 1.00 94.19 259 ASP A CA 1
ATOM 1919 C C . ASP A 1 259 ? 7.406 -0.361 5.915 1.00 94.19 259 ASP A C 1
ATOM 1921 O O . ASP A 1 259 ? 8.458 -0.751 5.389 1.00 94.19 259 ASP A O 1
ATOM 1925 N N . PHE A 1 260 ? 6.298 -1.097 5.921 1.00 95.00 260 PHE A N 1
ATOM 1926 C CA . PHE A 1 260 ? 6.217 -2.387 5.251 1.00 95.00 260 PHE A CA 1
ATOM 1927 C C . PHE A 1 260 ? 6.070 -2.200 3.741 1.00 95.00 260 PHE A C 1
ATOM 1929 O O . PHE A 1 260 ? 5.227 -1.450 3.264 1.00 95.00 260 PHE A O 1
ATOM 1936 N N . VAL A 1 261 ? 6.882 -2.941 2.990 1.00 95.88 261 VAL A N 1
ATOM 1937 C CA . VAL A 1 261 ? 6.685 -3.173 1.551 1.00 95.88 261 VAL A CA 1
ATOM 1938 C C . VAL A 1 261 ? 5.839 -4.426 1.337 1.00 95.88 261 VAL A C 1
ATOM 1940 O O . VAL A 1 261 ? 5.032 -4.484 0.418 1.00 95.88 261 VAL A O 1
ATOM 1943 N N . SER A 1 262 ? 6.020 -5.439 2.189 1.00 95.62 262 SER A N 1
ATOM 1944 C CA . SER A 1 262 ? 5.182 -6.637 2.211 1.00 9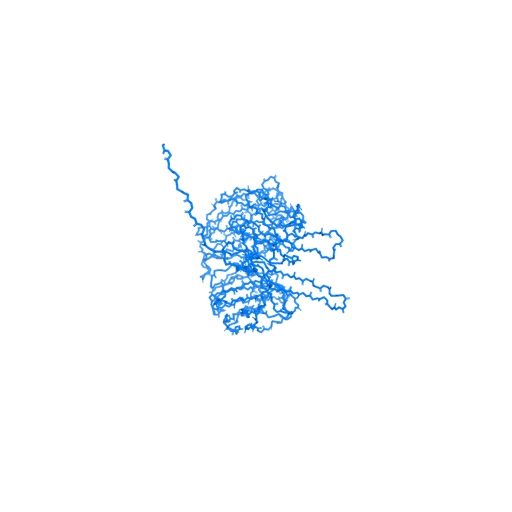5.62 262 SER A CA 1
ATOM 1945 C C . SER A 1 262 ? 5.130 -7.235 3.615 1.00 95.62 262 SER A C 1
ATOM 1947 O O . SER A 1 262 ? 6.116 -7.210 4.361 1.00 95.62 262 SER A O 1
ATOM 1949 N N . ALA A 1 263 ? 3.965 -7.776 3.975 1.00 95.31 263 ALA A N 1
ATOM 1950 C CA . ALA A 1 263 ? 3.777 -8.573 5.182 1.00 95.31 263 ALA A CA 1
ATOM 1951 C C . ALA A 1 263 ? 4.095 -10.057 4.960 1.00 95.31 263 ALA A C 1
ATOM 1953 O O . ALA A 1 263 ? 4.302 -10.776 5.937 1.00 95.31 263 ALA A O 1
ATOM 1954 N N . ASP A 1 264 ? 4.129 -10.537 3.715 1.00 93.50 264 ASP A N 1
ATOM 1955 C CA . ASP A 1 264 ? 4.427 -11.929 3.385 1.00 93.50 264 ASP A CA 1
ATOM 1956 C C . ASP A 1 264 ? 4.959 -12.068 1.940 1.00 93.50 264 ASP A C 1
ATOM 1958 O O . ASP A 1 264 ? 4.173 -11.979 0.998 1.00 93.50 264 ASP A O 1
ATOM 1962 N N . PRO A 1 265 ? 6.277 -12.274 1.747 1.00 96.06 265 PRO A N 1
ATOM 1963 C CA . PRO A 1 265 ? 7.313 -12.321 2.783 1.00 96.06 265 PRO A CA 1
ATOM 1964 C C . PRO A 1 265 ? 7.468 -10.974 3.499 1.00 96.06 265 PRO A C 1
ATOM 1966 O O . PRO A 1 265 ? 7.109 -9.930 2.965 1.00 96.06 265 PRO A O 1
ATOM 1969 N N . VAL A 1 266 ? 8.026 -10.975 4.714 1.00 97.88 266 VAL A N 1
ATOM 1970 C CA . VAL A 1 266 ? 8.224 -9.711 5.436 1.00 97.88 266 VAL A CA 1
ATOM 1971 C C . VAL A 1 266 ? 9.363 -8.927 4.801 1.00 97.88 266 VAL A C 1
ATOM 1973 O O . VAL A 1 266 ? 10.513 -9.373 4.841 1.00 97.88 266 VAL A O 1
ATOM 1976 N N . VAL A 1 267 ? 9.034 -7.753 4.265 1.00 98.19 267 VAL A N 1
ATOM 1977 C CA . VAL A 1 267 ? 9.988 -6.784 3.724 1.00 98.19 267 VAL A CA 1
ATOM 1978 C C . VAL A 1 267 ? 9.669 -5.403 4.282 1.00 98.19 267 VAL A C 1
ATOM 1980 O O . VAL A 1 267 ? 8.544 -4.920 4.160 1.00 98.19 267 VAL A O 1
ATOM 1983 N N . VAL A 1 268 ? 10.669 -4.760 4.877 1.00 97.62 268 VAL A N 1
ATOM 1984 C CA . VAL A 1 268 ? 10.567 -3.425 5.477 1.00 97.62 268 VAL A CA 1
ATOM 1985 C C . VAL A 1 268 ? 11.546 -2.496 4.779 1.00 97.62 268 VAL A C 1
ATOM 1987 O O . VAL A 1 268 ? 12.736 -2.795 4.727 1.00 97.62 268 VAL A O 1
ATOM 1990 N N . ALA A 1 269 ? 11.075 -1.359 4.278 1.00 97.31 269 ALA A N 1
ATOM 1991 C CA . ALA A 1 269 ? 11.950 -0.274 3.853 1.00 97.31 269 ALA A CA 1
ATOM 1992 C C . ALA A 1 269 ? 12.243 0.611 5.066 1.00 97.31 269 ALA A C 1
ATOM 1994 O O . ALA A 1 269 ? 11.305 1.161 5.640 1.00 97.31 269 ALA A O 1
ATOM 1995 N N . ALA A 1 270 ? 13.511 0.776 5.451 1.00 95.88 270 ALA A N 1
ATOM 1996 C CA . ALA A 1 270 ? 13.873 1.647 6.568 1.00 95.88 270 ALA A CA 1
ATOM 1997 C C . ALA A 1 270 ? 15.111 2.505 6.295 1.00 95.88 270 ALA A C 1
ATOM 1999 O O . ALA A 1 270 ? 16.077 2.057 5.673 1.00 95.88 270 ALA A O 1
ATOM 2000 N N . SER A 1 271 ? 15.082 3.753 6.768 1.00 95.00 271 SER A N 1
ATOM 2001 C CA . SER A 1 271 ? 16.261 4.620 6.805 1.00 95.00 271 SER A CA 1
ATOM 2002 C C . SER A 1 271 ? 17.273 4.130 7.848 1.00 95.00 271 SER A C 1
ATOM 2004 O O . SER A 1 271 ? 16.936 3.402 8.779 1.00 95.00 271 SER A O 1
ATOM 2006 N N . ALA A 1 272 ? 18.535 4.540 7.708 1.00 92.75 272 ALA A N 1
ATOM 2007 C CA . ALA A 1 272 ? 19.567 4.220 8.698 1.00 92.75 272 ALA A CA 1
ATOM 2008 C C . ALA A 1 272 ? 19.316 4.901 10.059 1.00 92.75 272 ALA A C 1
ATOM 2010 O O . ALA A 1 272 ? 19.702 4.374 11.097 1.00 92.75 272 ALA A O 1
ATOM 2011 N N . SER A 1 273 ? 18.695 6.082 10.044 1.00 90.00 273 SER A N 1
ATOM 2012 C CA . SER A 1 273 ? 18.227 6.834 11.212 1.00 90.00 273 SER A CA 1
ATOM 2013 C C . SER A 1 273 ? 17.291 7.952 10.758 1.00 90.00 273 SER A C 1
ATOM 2015 O O . SER A 1 273 ? 17.402 8.409 9.613 1.00 90.00 273 SER A O 1
ATOM 2017 N N . GLY A 1 274 ? 16.382 8.398 11.635 1.00 87.50 274 GLY A N 1
ATOM 2018 C CA . GLY A 1 274 ? 15.451 9.500 11.370 1.00 87.50 274 GLY A CA 1
ATOM 2019 C C . GLY A 1 274 ? 14.904 9.515 9.936 1.00 87.50 274 GLY A C 1
ATOM 2020 O O . GLY A 1 274 ? 14.432 8.510 9.403 1.00 87.50 274 GLY A O 1
ATOM 2021 N N . ASP A 1 275 ? 15.073 10.653 9.266 1.00 85.25 275 ASP A N 1
ATOM 2022 C CA . ASP A 1 275 ? 14.721 10.859 7.860 1.00 85.25 275 ASP A CA 1
ATOM 2023 C C . ASP A 1 275 ? 15.939 10.755 6.917 1.00 85.25 275 ASP A C 1
ATOM 2025 O O . ASP A 1 275 ? 16.031 11.501 5.945 1.00 85.25 275 ASP A O 1
ATOM 2029 N N . SER A 1 276 ? 16.915 9.886 7.195 1.00 89.50 276 SER A N 1
ATOM 2030 C CA . SER A 1 276 ? 18.098 9.737 6.335 1.00 89.50 276 SER A CA 1
ATOM 2031 C C . SER A 1 276 ? 17.750 9.245 4.921 1.00 89.50 276 SER A C 1
ATOM 2033 O O . SER A 1 276 ? 16.859 8.408 4.710 1.00 89.50 276 SER A O 1
ATOM 2035 N N . ASP A 1 277 ? 18.509 9.731 3.936 1.00 89.62 277 ASP A N 1
ATOM 2036 C CA . ASP A 1 277 ? 18.487 9.189 2.577 1.00 89.62 277 ASP A CA 1
ATOM 2037 C C . ASP A 1 277 ? 19.254 7.862 2.471 1.00 89.62 277 ASP A C 1
ATOM 2039 O O . ASP A 1 277 ? 18.979 7.075 1.571 1.00 89.62 277 ASP A O 1
ATOM 2043 N N . SER A 1 278 ? 20.130 7.544 3.425 1.00 93.44 278 SER A N 1
ATOM 2044 C CA . SER A 1 278 ? 20.676 6.191 3.562 1.00 93.44 278 SER A CA 1
ATOM 2045 C C . SER A 1 278 ? 19.681 5.252 4.244 1.00 93.44 278 SER A C 1
ATOM 2047 O O . SER A 1 278 ? 18.861 5.668 5.067 1.00 93.44 278 SER A O 1
ATOM 2049 N N . GLY A 1 279 ? 19.767 3.968 3.917 1.00 95.62 279 GLY A N 1
ATOM 2050 C CA . GLY A 1 279 ? 18.902 2.922 4.446 1.00 95.62 279 GLY A CA 1
ATOM 2051 C C . GLY A 1 279 ? 18.882 1.718 3.519 1.00 95.62 279 GLY A C 1
ATOM 2052 O O . GLY A 1 279 ? 19.672 1.655 2.574 1.00 95.62 279 GLY A O 1
ATOM 2053 N N . ALA A 1 280 ? 17.977 0.788 3.791 1.00 97.38 280 ALA A N 1
ATOM 2054 C CA . ALA A 1 280 ? 17.855 -0.442 3.031 1.00 97.38 280 ALA A CA 1
ATOM 2055 C C . ALA A 1 280 ? 16.442 -1.030 3.109 1.00 97.38 280 ALA A C 1
ATOM 2057 O O . ALA A 1 280 ? 15.623 -0.655 3.955 1.00 97.38 280 ALA A O 1
ATOM 2058 N N . TYR A 1 281 ? 16.187 -2.005 2.243 1.00 98.12 281 TYR A N 1
ATOM 2059 C CA . TYR A 1 281 ? 15.145 -2.996 2.450 1.00 98.12 281 TYR A CA 1
ATOM 2060 C C . TYR A 1 281 ? 15.689 -4.143 3.295 1.00 98.12 281 TYR A C 1
ATOM 2062 O O . TYR A 1 281 ? 16.718 -4.743 2.978 1.00 98.12 281 TYR A O 1
ATOM 2070 N N . PHE A 1 282 ? 14.960 -4.468 4.352 1.00 97.94 282 PHE A N 1
ATOM 2071 C CA . PHE A 1 282 ? 15.244 -5.570 5.256 1.00 97.94 282 PHE A CA 1
ATOM 2072 C C . PHE A 1 282 ? 14.213 -6.664 5.020 1.00 97.94 282 PHE A C 1
ATOM 2074 O O . PHE A 1 282 ? 13.013 -6.419 5.151 1.00 97.94 282 PHE A O 1
ATOM 2081 N N . SER A 1 283 ? 14.674 -7.863 4.672 1.00 97.81 283 SER A N 1
ATOM 2082 C CA . SER A 1 283 ? 13.810 -9.018 4.450 1.00 97.81 283 SER A CA 1
ATOM 2083 C C . SER A 1 283 ? 14.115 -10.142 5.433 1.00 97.81 283 SER A C 1
ATOM 2085 O O . SER A 1 283 ? 15.232 -10.278 5.946 1.00 97.81 283 SER A O 1
ATOM 2087 N N . PHE A 1 284 ? 13.098 -10.955 5.708 1.00 97.12 284 PHE A N 1
ATOM 2088 C CA . PHE A 1 284 ? 13.186 -12.034 6.683 1.00 97.12 284 PHE A CA 1
ATOM 2089 C C . PHE A 1 284 ? 12.699 -13.348 6.085 1.00 97.12 284 PHE A C 1
ATOM 2091 O O . PHE A 1 284 ? 11.663 -13.417 5.423 1.00 97.12 284 PHE A O 1
ATOM 2098 N N . GLY A 1 285 ? 13.429 -14.425 6.373 1.00 94.38 285 GLY A N 1
ATOM 2099 C CA . GLY A 1 285 ? 12.948 -15.778 6.133 1.00 94.38 285 GLY A CA 1
ATOM 2100 C C . GLY A 1 285 ? 11.718 -16.102 6.990 1.00 94.38 285 GLY A C 1
ATOM 2101 O O . GLY A 1 285 ? 11.423 -15.434 7.980 1.00 94.38 285 GLY A O 1
ATOM 2102 N N . LYS A 1 286 ? 11.025 -17.199 6.662 1.00 91.19 286 LYS A N 1
ATOM 2103 C CA . LYS A 1 286 ? 9.769 -17.626 7.322 1.00 91.19 286 LYS A CA 1
ATOM 2104 C C . LYS A 1 286 ? 9.858 -17.788 8.850 1.00 91.19 286 LYS A C 1
ATOM 2106 O O . LYS A 1 286 ? 8.834 -17.796 9.522 1.00 91.19 286 LYS A O 1
ATOM 2111 N N . ASN A 1 287 ? 11.062 -17.948 9.394 1.00 92.50 287 ASN A N 1
ATOM 2112 C CA . ASN A 1 287 ? 11.337 -18.102 10.824 1.00 92.50 287 ASN A CA 1
ATOM 2113 C C . ASN A 1 287 ? 11.877 -16.823 11.495 1.00 92.50 287 ASN A C 1
ATOM 2115 O O . ASN A 1 287 ? 12.397 -16.908 12.605 1.00 92.50 287 ASN A O 1
ATOM 2119 N N . GLY A 1 288 ? 11.831 -15.673 10.817 1.00 95.06 288 GLY A N 1
ATOM 2120 C CA . GLY A 1 288 ? 12.366 -14.412 11.331 1.00 95.06 288 GLY A CA 1
ATOM 2121 C C . GLY A 1 288 ? 13.879 -14.275 11.221 1.00 95.06 288 GLY A C 1
ATOM 2122 O O . GLY A 1 288 ? 14.452 -13.348 11.787 1.00 95.06 288 GLY A O 1
ATOM 2123 N N . ARG A 1 289 ? 14.562 -15.183 10.509 1.00 95.62 289 ARG A N 1
ATOM 2124 C CA . ARG A 1 289 ? 15.991 -15.018 10.236 1.00 95.62 289 ARG A CA 1
ATOM 2125 C C . ARG A 1 289 ? 16.179 -13.869 9.234 1.00 95.62 289 ARG A C 1
ATOM 2127 O O . ARG A 1 289 ? 15.638 -13.978 8.135 1.00 95.62 289 ARG A O 1
ATOM 2134 N N . PRO A 1 290 ? 16.948 -12.820 9.569 1.00 96.25 290 PRO A N 1
ATOM 2135 C CA . PRO A 1 290 ? 17.216 -11.733 8.637 1.00 96.25 290 PRO A CA 1
ATOM 2136 C C . PRO A 1 290 ? 18.082 -12.227 7.476 1.00 96.25 290 PRO A C 1
ATOM 2138 O O . PRO A 1 290 ? 19.065 -12.950 7.687 1.00 96.25 290 PRO A O 1
ATOM 2141 N N . ASN A 1 291 ? 17.726 -11.811 6.266 1.00 96.38 291 ASN A N 1
ATOM 2142 C CA . ASN A 1 291 ? 18.566 -11.948 5.082 1.00 96.38 291 ASN A CA 1
ATOM 2143 C C . ASN A 1 291 ? 19.512 -10.736 4.966 1.00 96.38 291 ASN A C 1
ATOM 2145 O O . ASN A 1 291 ? 19.382 -9.774 5.734 1.00 96.38 291 ASN A O 1
ATOM 2149 N N . PRO A 1 292 ? 20.503 -10.763 4.058 1.00 96.19 292 PRO A N 1
ATOM 2150 C CA . PRO A 1 292 ? 21.278 -9.572 3.740 1.00 96.19 292 PRO A CA 1
ATOM 2151 C C . PRO A 1 292 ? 20.358 -8.430 3.264 1.00 96.19 292 PRO A C 1
ATOM 2153 O O . PRO A 1 292 ? 19.426 -8.685 2.498 1.00 96.19 292 PRO A O 1
ATOM 2156 N N . PRO A 1 293 ? 20.579 -7.190 3.732 1.00 96.69 293 PRO A N 1
ATOM 2157 C CA . PRO A 1 293 ? 19.768 -6.050 3.328 1.00 96.69 293 PRO A CA 1
ATOM 2158 C C . PRO A 1 293 ? 20.061 -5.637 1.880 1.00 96.69 293 PRO A C 1
ATOM 2160 O O . PRO A 1 293 ? 21.169 -5.837 1.382 1.00 96.69 293 PRO A O 1
ATOM 2163 N N . ILE A 1 294 ? 19.076 -5.014 1.232 1.00 97.25 294 ILE A N 1
ATOM 2164 C CA . ILE A 1 294 ? 19.229 -4.384 -0.087 1.00 97.25 294 ILE A CA 1
ATOM 2165 C C . ILE A 1 294 ? 19.300 -2.878 0.136 1.00 97.25 294 ILE A C 1
ATOM 2167 O O . ILE A 1 294 ? 18.280 -2.251 0.424 1.00 97.25 294 ILE A O 1
ATOM 2171 N N . ASP A 1 295 ? 20.494 -2.302 0.043 1.00 96.88 295 ASP A N 1
ATOM 2172 C CA . ASP A 1 295 ? 20.695 -0.870 0.275 1.00 96.88 295 ASP A CA 1
ATOM 2173 C C . ASP A 1 295 ? 19.848 -0.002 -0.678 1.00 96.88 295 ASP A C 1
ATOM 2175 O O . ASP A 1 295 ? 19.463 -0.399 -1.775 1.00 96.88 295 ASP A O 1
ATOM 2179 N N . PHE A 1 296 ? 19.526 1.227 -0.276 1.00 96.44 296 PHE A N 1
ATOM 2180 C CA . PHE A 1 296 ? 18.847 2.159 -1.184 1.00 96.44 296 PHE A CA 1
ATOM 2181 C C . PHE A 1 296 ? 19.765 2.696 -2.282 1.00 96.44 296 PHE A C 1
ATOM 2183 O O . PHE A 1 296 ? 19.287 3.351 -3.202 1.00 96.44 296 PHE A O 1
ATOM 2190 N N . SER A 1 297 ? 21.069 2.445 -2.215 1.00 94.69 297 SER A N 1
ATOM 2191 C CA . SER A 1 297 ? 22.013 2.840 -3.251 1.00 94.69 297 SER A CA 1
ATOM 2192 C C . SER A 1 297 ? 23.056 1.759 -3.493 1.00 94.69 297 SER A C 1
ATOM 2194 O O . SER A 1 297 ? 23.519 1.089 -2.573 1.00 94.69 297 SER A O 1
ATOM 2196 N N . GLY A 1 298 ? 23.441 1.594 -4.755 1.00 93.12 298 GLY A N 1
ATOM 2197 C CA . GLY A 1 298 ? 24.398 0.572 -5.154 1.00 93.12 298 GLY A CA 1
ATOM 2198 C C . GLY A 1 298 ? 24.737 0.634 -6.643 1.00 93.12 298 GLY A C 1
ATOM 2199 O O . GLY A 1 298 ? 24.441 1.629 -7.310 1.00 93.12 298 GLY A O 1
ATOM 2200 N N . PRO A 1 299 ? 25.342 -0.427 -7.207 1.00 90.38 299 PRO A N 1
ATOM 2201 C CA . PRO A 1 299 ? 25.668 -0.484 -8.636 1.00 90.38 299 PRO A CA 1
ATOM 2202 C C . PRO A 1 299 ? 24.430 -0.435 -9.553 1.00 90.38 299 PRO A C 1
ATOM 2204 O O . PRO A 1 299 ? 24.560 -0.135 -10.736 1.00 90.38 299 PRO A O 1
ATOM 2207 N N . TYR A 1 300 ? 23.236 -0.690 -9.011 1.00 91.44 300 TYR A N 1
ATOM 2208 C CA . TYR A 1 300 ? 21.940 -0.603 -9.694 1.00 91.44 300 TYR A CA 1
ATOM 2209 C C . TYR A 1 300 ? 21.324 0.810 -9.692 1.00 91.44 300 TYR A C 1
ATOM 2211 O O . TYR A 1 300 ? 20.249 1.003 -10.251 1.00 91.44 300 TYR A O 1
ATOM 2219 N N . GLY A 1 301 ? 21.975 1.806 -9.080 1.00 93.12 301 GLY A N 1
ATOM 2220 C CA . GLY A 1 301 ? 21.470 3.179 -8.979 1.00 93.12 301 GLY A CA 1
ATOM 2221 C C . GLY A 1 301 ? 20.973 3.542 -7.579 1.00 93.12 301 GLY A C 1
ATOM 2222 O O . GLY A 1 301 ? 21.402 2.956 -6.586 1.00 93.12 301 GLY A O 1
ATOM 2223 N N . GLU A 1 302 ? 20.100 4.547 -7.504 1.00 94.88 302 GLU A N 1
ATOM 2224 C CA . GLU A 1 302 ? 19.596 5.134 -6.256 1.00 94.88 302 GLU A CA 1
ATOM 2225 C C . GLU A 1 302 ? 18.073 4.993 -6.155 1.00 94.88 302 GLU A C 1
ATOM 2227 O O . GLU A 1 302 ? 17.333 5.441 -7.023 1.00 94.88 302 GLU A O 1
ATOM 2232 N N . ILE A 1 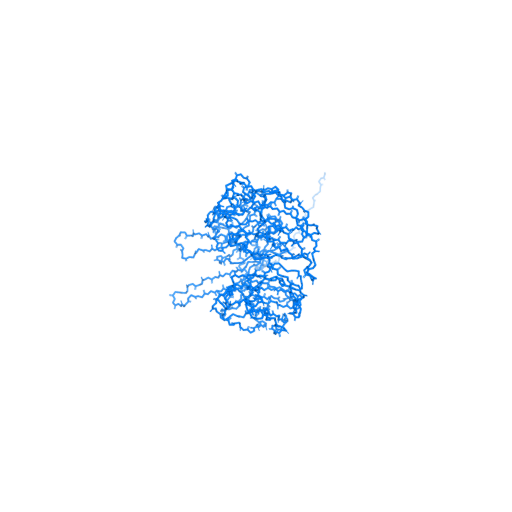303 ? 17.578 4.402 -5.075 1.00 95.25 303 ILE A N 1
ATOM 2233 C CA . ILE A 1 303 ? 16.152 4.285 -4.782 1.00 95.25 303 ILE A CA 1
ATOM 2234 C C . ILE A 1 303 ? 15.740 5.492 -3.944 1.00 95.25 303 ILE A C 1
ATOM 2236 O O . ILE A 1 303 ? 15.926 5.547 -2.724 1.00 95.25 303 ILE A O 1
ATOM 2240 N N . GLU A 1 304 ? 15.182 6.481 -4.635 1.00 92.62 304 GLU A N 1
ATOM 2241 C CA . GLU A 1 304 ? 14.771 7.742 -4.033 1.00 92.62 304 GLU A CA 1
ATOM 2242 C C . GLU A 1 304 ? 13.752 7.543 -2.909 1.00 92.62 304 GLU A C 1
ATOM 2244 O O . GLU A 1 304 ? 12.911 6.642 -2.934 1.00 92.62 304 GLU A O 1
ATOM 2249 N N . ARG A 1 305 ? 13.780 8.449 -1.929 1.00 90.00 305 ARG A N 1
ATOM 2250 C CA . ARG A 1 305 ? 12.905 8.402 -0.752 1.00 90.00 305 ARG A CA 1
ATOM 2251 C C . ARG A 1 305 ? 11.423 8.240 -1.099 1.00 90.00 305 ARG A C 1
ATOM 2253 O O . ARG A 1 305 ? 10.744 7.431 -0.474 1.00 90.00 305 ARG A O 1
ATOM 2260 N N . SER A 1 306 ? 10.935 8.980 -2.093 1.00 87.50 306 SER A N 1
ATOM 2261 C CA . SER A 1 306 ? 9.541 8.937 -2.563 1.00 87.50 306 SER A CA 1
ATOM 2262 C C . SER A 1 306 ? 9.157 7.614 -3.239 1.00 87.50 306 SER A C 1
ATOM 2264 O O . SER A 1 306 ? 7.970 7.327 -3.376 1.00 87.50 306 SER A O 1
ATOM 2266 N N . ARG A 1 307 ? 10.140 6.799 -3.644 1.00 89.38 307 ARG A N 1
ATOM 2267 C CA . ARG A 1 307 ? 9.971 5.531 -4.372 1.00 89.38 307 ARG A CA 1
ATOM 2268 C C . ARG A 1 307 ? 10.166 4.289 -3.505 1.00 89.38 307 ARG A C 1
ATOM 2270 O O . ARG A 1 307 ? 9.905 3.179 -3.959 1.00 89.38 307 ARG A O 1
ATOM 2277 N N . ARG A 1 308 ? 10.586 4.442 -2.246 1.00 92.56 308 ARG A N 1
ATOM 2278 C CA . ARG A 1 308 ? 10.843 3.295 -1.354 1.00 92.56 308 ARG A CA 1
ATOM 2279 C C . ARG A 1 308 ? 9.615 2.408 -1.154 1.00 92.56 308 ARG A C 1
ATOM 2281 O O . ARG A 1 308 ? 9.737 1.194 -1.096 1.00 92.56 308 ARG A O 1
ATOM 2288 N N . LEU A 1 309 ? 8.431 3.014 -1.110 1.00 91.12 309 LEU A N 1
ATOM 2289 C CA . LEU A 1 309 ? 7.157 2.301 -0.952 1.00 91.12 309 LEU A CA 1
ATOM 2290 C C . LEU A 1 309 ? 6.450 2.023 -2.287 1.00 91.12 309 LEU A C 1
ATOM 2292 O O . LEU A 1 309 ? 5.307 1.590 -2.297 1.00 91.12 309 LEU A O 1
ATOM 2296 N N . THR A 1 310 ? 7.110 2.284 -3.424 1.00 92.19 310 THR A N 1
ATOM 2297 C CA . THR A 1 310 ? 6.642 1.808 -4.740 1.00 92.19 310 THR A CA 1
ATOM 2298 C C . THR A 1 310 ? 7.277 0.477 -5.134 1.00 92.19 310 THR A C 1
ATOM 2300 O O . THR A 1 310 ? 6.931 -0.069 -6.179 1.00 92.19 310 THR A O 1
ATOM 2303 N N . ALA A 1 311 ? 8.229 -0.016 -4.334 1.00 96.50 311 ALA A N 1
ATOM 2304 C CA . ALA A 1 311 ? 8.739 -1.368 -4.467 1.00 96.50 311 ALA A CA 1
ATOM 2305 C C . ALA A 1 311 ? 7.631 -2.382 -4.161 1.00 96.50 311 ALA A C 1
ATOM 2307 O O . ALA A 1 311 ? 6.689 -2.085 -3.430 1.00 96.50 311 ALA A O 1
ATOM 2308 N N . ALA A 1 312 ? 7.767 -3.582 -4.707 1.00 96.00 312 ALA A N 1
ATOM 2309 C CA . ALA A 1 312 ? 6.839 -4.675 -4.467 1.00 96.00 312 ALA A CA 1
ATOM 2310 C C . ALA A 1 312 ? 7.613 -5.980 -4.304 1.00 96.00 312 ALA A C 1
ATOM 2312 O O . ALA A 1 312 ? 8.687 -6.137 -4.885 1.00 96.00 312 ALA A O 1
ATOM 2313 N N . ALA A 1 313 ? 7.084 -6.917 -3.523 1.00 95.69 313 ALA A N 1
ATOM 2314 C CA . ALA A 1 313 ? 7.731 -8.199 -3.279 1.00 95.69 313 ALA A CA 1
ATOM 2315 C C . ALA A 1 313 ? 6.813 -9.369 -3.643 1.00 95.69 313 ALA A C 1
ATOM 2317 O O . ALA A 1 313 ? 5.601 -9.294 -3.447 1.00 95.69 313 ALA A O 1
ATOM 2318 N N . ASP A 1 314 ? 7.413 -10.449 -4.137 1.00 93.12 314 ASP A N 1
ATOM 2319 C CA . ASP A 1 314 ? 6.803 -11.780 -4.194 1.00 93.12 314 ASP A CA 1
ATOM 2320 C C . ASP A 1 314 ? 7.524 -12.735 -3.226 1.00 93.12 314 ASP A C 1
ATOM 2322 O O . ASP A 1 314 ? 8.371 -12.310 -2.442 1.00 93.12 314 ASP A O 1
ATOM 2326 N N . ASP A 1 315 ? 7.210 -14.033 -3.279 1.00 90.50 315 ASP A N 1
ATOM 2327 C CA . ASP A 1 315 ? 7.780 -15.068 -2.403 1.00 90.50 315 ASP A CA 1
ATOM 2328 C C . ASP A 1 315 ? 9.319 -15.091 -2.324 1.00 90.50 315 ASP A C 1
ATOM 2330 O O . ASP A 1 315 ? 9.877 -15.548 -1.321 1.00 90.50 315 ASP A O 1
ATOM 2334 N N . SER A 1 316 ? 10.017 -14.661 -3.377 1.00 94.56 316 SER A N 1
ATOM 2335 C CA . SER A 1 316 ? 11.474 -14.801 -3.496 1.00 94.56 316 SER A CA 1
ATOM 2336 C C . SER A 1 316 ? 12.199 -13.525 -3.906 1.00 94.56 316 SER A C 1
ATOM 2338 O O . SER A 1 316 ? 13.424 -13.463 -3.773 1.00 94.56 316 SER A O 1
ATOM 2340 N N . ARG A 1 317 ? 11.481 -12.511 -4.398 1.00 97.00 317 ARG A N 1
ATOM 2341 C CA . ARG A 1 317 ? 12.082 -11.330 -5.016 1.00 97.00 317 ARG A CA 1
ATOM 2342 C C . ARG A 1 317 ? 11.505 -10.028 -4.501 1.00 97.00 317 ARG A C 1
ATOM 2344 O O . ARG A 1 317 ? 10.324 -9.930 -4.186 1.00 97.00 317 ARG A O 1
ATOM 2351 N N . LEU A 1 318 ? 12.366 -9.017 -4.482 1.00 98.19 318 LEU A N 1
ATOM 2352 C CA . LEU A 1 318 ? 11.980 -7.615 -4.396 1.00 98.19 318 LEU A CA 1
ATOM 2353 C C . LEU A 1 318 ? 12.142 -6.983 -5.775 1.00 98.19 318 LEU A C 1
ATOM 2355 O O . LEU A 1 318 ? 13.199 -7.104 -6.390 1.00 98.19 318 LEU A O 1
ATOM 2359 N N . TYR A 1 319 ? 11.132 -6.256 -6.222 1.00 98.00 319 TYR A N 1
ATOM 2360 C CA . TYR A 1 319 ? 11.172 -5.433 -7.419 1.00 98.00 319 TYR A CA 1
ATOM 2361 C C . TYR A 1 319 ? 11.206 -3.970 -6.998 1.00 98.00 319 TYR A C 1
ATOM 2363 O O . TYR A 1 319 ? 10.356 -3.521 -6.227 1.00 98.00 319 TYR A O 1
ATOM 2371 N N . ALA A 1 320 ? 12.181 -3.218 -7.498 1.00 97.69 320 ALA A N 1
ATOM 2372 C CA . ALA A 1 320 ? 12.317 -1.797 -7.206 1.00 97.69 320 ALA A CA 1
ATOM 2373 C C . ALA A 1 320 ? 12.645 -0.993 -8.468 1.00 97.69 320 ALA A C 1
ATOM 2375 O O . ALA A 1 320 ? 12.998 -1.548 -9.509 1.00 97.69 320 ALA A O 1
ATOM 2376 N N . LEU A 1 321 ? 12.516 0.329 -8.343 1.00 96.44 321 LEU A N 1
ATOM 2377 C CA . LEU A 1 321 ? 12.683 1.302 -9.422 1.00 96.44 321 LEU A CA 1
ATOM 2378 C C . LEU A 1 321 ? 13.838 2.283 -9.131 1.00 96.44 321 LEU A C 1
ATOM 2380 O O . LEU A 1 321 ? 13.584 3.473 -8.910 1.00 96.44 321 LEU A O 1
ATOM 2384 N N . PRO A 1 322 ? 15.105 1.827 -9.049 1.00 95.31 322 PRO A N 1
ATOM 2385 C CA . PRO A 1 322 ? 16.229 2.734 -8.855 1.00 95.31 322 PRO A CA 1
ATOM 2386 C C . PRO A 1 322 ? 16.357 3.746 -9.999 1.00 95.31 322 PRO A C 1
ATOM 2388 O O . PRO A 1 322 ? 16.257 3.421 -11.184 1.00 95.31 322 PRO A O 1
ATOM 2391 N N . LEU A 1 323 ? 16.617 4.992 -9.620 1.00 92.88 323 LEU A N 1
ATOM 2392 C CA . LEU A 1 323 ? 17.030 6.069 -10.500 1.00 92.88 323 LEU A CA 1
ATOM 2393 C C . LEU A 1 323 ? 18.470 5.826 -10.950 1.00 92.88 323 LEU A C 1
ATOM 2395 O O . LEU A 1 323 ? 19.389 5.736 -10.127 1.00 92.88 323 LEU A O 1
ATOM 2399 N N . HIS A 1 324 ? 18.679 5.764 -12.262 1.00 86.44 324 HIS A N 1
ATOM 2400 C CA . HIS A 1 324 ? 20.015 5.651 -12.828 1.00 86.44 324 HIS A CA 1
ATOM 2401 C C . HIS A 1 324 ? 20.446 6.983 -13.435 1.00 86.44 324 HIS A C 1
ATOM 2403 O O . HIS A 1 324 ? 19.954 7.381 -14.491 1.00 86.44 324 HIS A O 1
ATOM 2409 N N . ARG A 1 325 ? 21.390 7.666 -12.777 1.00 84.06 325 ARG A N 1
ATOM 2410 C CA . ARG A 1 325 ? 21.898 8.953 -13.263 1.00 84.06 325 ARG A CA 1
ATOM 2411 C C . ARG A 1 325 ? 22.875 8.737 -14.408 1.00 84.06 325 ARG A C 1
ATOM 2413 O O . ARG A 1 325 ? 23.999 8.279 -14.195 1.00 84.06 325 ARG A O 1
ATOM 2420 N N . VAL A 1 326 ? 22.466 9.080 -15.625 1.00 77.06 326 VAL A N 1
ATOM 2421 C CA . VAL A 1 326 ? 23.317 8.918 -16.810 1.00 77.06 326 VAL A CA 1
ATOM 2422 C C . VAL A 1 326 ? 24.058 10.224 -17.067 1.00 77.06 326 VAL A C 1
ATOM 2424 O O . VAL A 1 326 ? 23.465 11.279 -17.293 1.00 77.06 326 VAL A O 1
ATOM 2427 N N . ARG A 1 327 ? 25.394 10.173 -17.051 1.00 78.50 327 ARG A N 1
ATOM 2428 C CA . ARG A 1 327 ? 26.225 11.363 -17.266 1.00 78.50 327 ARG A CA 1
ATOM 2429 C C . ARG A 1 327 ? 25.887 12.021 -18.608 1.00 78.50 327 ARG A C 1
ATOM 2431 O O . ARG A 1 327 ? 25.948 11.373 -19.647 1.00 78.50 327 ARG A O 1
ATOM 2438 N N . ASN A 1 328 ? 25.615 13.326 -18.579 1.00 75.94 328 ASN A N 1
ATOM 2439 C CA . ASN A 1 328 ? 25.210 14.138 -19.735 1.00 75.94 328 ASN A CA 1
ATOM 2440 C C . ASN A 1 328 ? 23.855 13.753 -20.363 1.00 75.94 328 ASN A C 1
ATOM 2442 O O . ASN A 1 328 ? 23.541 14.245 -21.447 1.00 75.94 328 ASN A O 1
ATOM 2446 N N . SER A 1 329 ? 23.047 12.921 -19.702 1.00 73.44 329 SER A N 1
ATOM 2447 C CA . SER A 1 329 ? 21.647 12.732 -20.077 1.00 73.44 329 SER A CA 1
ATOM 2448 C C . SER A 1 329 ? 20.790 13.854 -19.495 1.00 73.44 329 SER A C 1
ATOM 2450 O O . SER A 1 329 ? 21.085 14.397 -18.432 1.00 73.44 329 SER A O 1
ATOM 2452 N N . ARG A 1 330 ? 19.721 14.215 -20.207 1.00 71.81 330 ARG A N 1
ATOM 2453 C CA . ARG A 1 330 ? 18.657 15.086 -19.676 1.00 71.81 330 ARG A CA 1
ATOM 2454 C C . ARG A 1 330 ? 17.547 14.297 -18.983 1.00 71.81 330 ARG A C 1
ATOM 2456 O O . ARG A 1 330 ? 16.648 14.906 -18.417 1.00 71.81 330 ARG A O 1
ATOM 2463 N N . VAL A 1 331 ? 17.600 12.971 -19.071 1.00 72.56 331 VAL A N 1
ATOM 2464 C CA . VAL A 1 331 ? 16.600 12.056 -18.530 1.00 72.56 331 VAL A CA 1
ATOM 2465 C C . VAL A 1 331 ? 17.331 11.013 -17.699 1.00 72.56 331 VAL A C 1
ATOM 2467 O O . VAL A 1 331 ? 18.188 10.297 -18.222 1.00 72.56 331 VAL A O 1
ATOM 2470 N N . ASP A 1 332 ? 16.983 10.944 -16.420 1.00 82.94 332 ASP A N 1
ATOM 2471 C CA . ASP A 1 332 ? 17.421 9.895 -15.509 1.00 82.94 332 ASP A CA 1
ATOM 2472 C C . ASP A 1 332 ? 16.232 8.937 -15.334 1.00 82.94 332 ASP A C 1
ATOM 2474 O O . ASP A 1 332 ? 15.282 9.265 -14.619 1.00 82.94 332 ASP A O 1
ATOM 2478 N N . PRO A 1 333 ? 16.196 7.803 -16.057 1.00 86.94 333 PRO A N 1
ATOM 2479 C CA . PRO A 1 333 ? 15.070 6.888 -15.973 1.00 86.94 333 PRO A CA 1
ATOM 2480 C C . PRO A 1 333 ? 15.122 6.087 -14.669 1.00 86.94 333 PRO A C 1
ATOM 2482 O O . PRO A 1 333 ? 16.192 5.671 -14.206 1.00 86.94 333 PRO A O 1
ATOM 2485 N N . HIS A 1 334 ? 13.943 5.822 -14.114 1.00 91.56 334 HIS A N 1
ATOM 2486 C CA . HIS A 1 334 ? 13.756 4.787 -13.111 1.00 91.56 334 HIS A CA 1
ATOM 2487 C C . HIS A 1 334 ? 13.685 3.435 -13.810 1.00 91.56 334 HIS A C 1
ATOM 2489 O O . HIS A 1 334 ? 12.739 3.154 -14.549 1.00 91.56 334 HIS A O 1
ATOM 2495 N N . ARG A 1 335 ? 14.695 2.602 -13.577 1.00 92.56 335 ARG A N 1
ATOM 2496 C CA . ARG A 1 335 ? 14.819 1.287 -14.210 1.00 92.56 335 ARG A CA 1
ATOM 2497 C C . ARG A 1 335 ? 14.256 0.221 -13.292 1.00 92.56 335 ARG A C 1
ATOM 2499 O O . ARG A 1 335 ? 14.412 0.320 -12.083 1.00 92.56 335 ARG A O 1
ATOM 2506 N N . LEU A 1 336 ? 13.637 -0.808 -13.858 1.00 96.31 336 LEU A N 1
ATOM 2507 C CA . LEU A 1 336 ? 13.199 -1.968 -13.088 1.00 96.31 336 LEU A CA 1
ATOM 2508 C C . LEU A 1 336 ? 14.398 -2.852 -12.730 1.00 96.31 336 LEU A C 1
ATOM 2510 O O . LEU A 1 336 ? 15.171 -3.237 -13.609 1.00 96.31 336 LEU A O 1
ATOM 2514 N N . THR A 1 337 ? 14.504 -3.213 -11.454 1.00 97.44 337 THR A N 1
ATOM 2515 C CA . THR A 1 337 ? 15.498 -4.167 -10.947 1.00 97.44 337 THR A CA 1
ATOM 2516 C C . THR A 1 337 ? 14.808 -5.202 -10.078 1.00 97.44 337 THR A C 1
ATOM 2518 O O . THR A 1 337 ? 14.025 -4.837 -9.198 1.00 97.44 337 THR A O 1
ATOM 2521 N N . ALA A 1 338 ? 15.129 -6.475 -10.294 1.00 97.88 338 ALA A N 1
ATOM 2522 C CA . ALA A 1 338 ? 14.741 -7.555 -9.398 1.00 97.88 338 ALA A CA 1
ATOM 2523 C C . ALA A 1 338 ? 15.923 -7.972 -8.526 1.00 97.88 338 ALA A C 1
ATOM 2525 O O . ALA A 1 338 ? 17.027 -8.193 -9.024 1.00 97.88 338 ALA A O 1
ATOM 2526 N N . PHE A 1 339 ? 15.667 -8.133 -7.236 1.00 98.12 339 PHE A N 1
ATOM 2527 C CA . PHE A 1 339 ? 16.623 -8.593 -6.239 1.00 98.12 339 PHE A CA 1
ATOM 2528 C C . PHE A 1 339 ? 16.163 -9.920 -5.661 1.00 98.12 339 PHE A C 1
ATOM 2530 O O . PHE A 1 339 ? 14.971 -10.113 -5.427 1.00 98.12 339 PHE A O 1
ATOM 2537 N N . ASP A 1 340 ? 17.101 -10.817 -5.392 1.00 97.56 340 ASP A N 1
ATOM 2538 C CA . ASP A 1 340 ? 16.828 -12.042 -4.653 1.00 97.56 340 ASP A CA 1
ATOM 2539 C C . ASP A 1 340 ? 16.752 -11.713 -3.157 1.00 97.56 340 ASP A C 1
ATOM 2541 O O . ASP A 1 340 ? 17.697 -11.189 -2.569 1.00 97.56 340 ASP A O 1
ATOM 2545 N N . LEU A 1 341 ? 15.616 -12.009 -2.522 1.00 97.31 341 LEU A N 1
ATOM 2546 C CA . LEU A 1 341 ? 15.395 -11.653 -1.118 1.00 97.31 341 LEU A CA 1
ATOM 2547 C C . LEU A 1 341 ? 16.320 -12.406 -0.157 1.00 97.31 341 LEU A C 1
ATOM 2549 O O . LEU A 1 341 ? 16.526 -11.929 0.956 1.00 97.31 341 LEU A O 1
ATOM 2553 N N . ALA A 1 342 ? 16.842 -13.575 -0.535 1.00 96.38 342 ALA A N 1
ATOM 2554 C CA . ALA A 1 342 ? 17.673 -14.402 0.337 1.00 96.38 342 ALA A CA 1
ATOM 2555 C C . ALA A 1 342 ? 19.137 -13.939 0.374 1.00 96.38 342 ALA A C 1
ATOM 2557 O O . ALA A 1 342 ? 19.815 -14.124 1.387 1.00 96.38 342 ALA A O 1
ATOM 2558 N N . THR A 1 343 ? 19.620 -13.357 -0.720 1.00 96.25 343 THR A N 1
ATOM 2559 C CA . THR A 1 343 ? 21.009 -12.909 -0.901 1.00 96.25 343 THR A CA 1
ATOM 2560 C C . THR A 1 343 ? 21.157 -11.392 -0.869 1.00 96.25 343 THR A C 1
ATOM 2562 O O . THR A 1 343 ? 22.224 -10.912 -0.500 1.00 96.25 343 THR A O 1
ATOM 2565 N N . GLY A 1 344 ? 20.101 -10.648 -1.205 1.00 96.06 344 GLY A N 1
ATOM 2566 C CA . GLY A 1 344 ? 20.132 -9.198 -1.402 1.00 96.06 344 GLY A CA 1
ATOM 2567 C C . GLY A 1 344 ? 20.740 -8.772 -2.745 1.00 96.06 344 GLY A C 1
ATOM 2568 O O . GLY A 1 344 ? 20.834 -7.578 -3.028 1.00 96.06 344 GLY A O 1
ATOM 2569 N N . ASP A 1 345 ? 21.140 -9.729 -3.58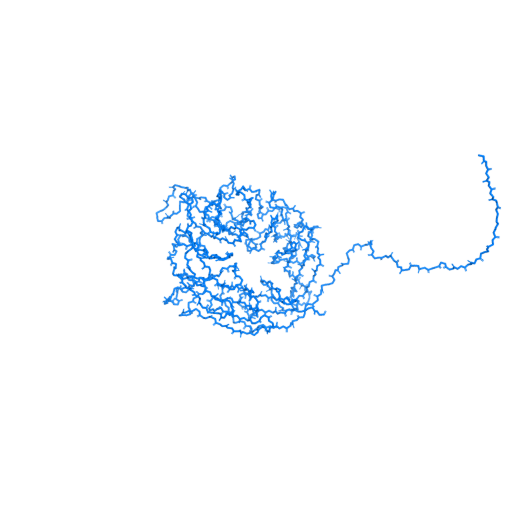4 1.00 95.88 345 ASP A N 1
ATOM 2570 C CA . ASP A 1 345 ? 21.828 -9.453 -4.839 1.00 95.88 345 ASP A CA 1
ATOM 2571 C C . ASP A 1 345 ? 20.831 -9.164 -5.977 1.00 95.88 345 ASP A C 1
ATOM 2573 O O . ASP A 1 345 ? 19.755 -9.774 -6.040 1.00 95.88 345 ASP A O 1
ATOM 2577 N N . PRO A 1 346 ? 21.168 -8.255 -6.913 1.00 95.38 346 PRO A N 1
ATOM 2578 C CA . PRO A 1 346 ? 20.379 -8.067 -8.123 1.00 95.38 346 PRO A CA 1
ATOM 2579 C C . PRO A 1 346 ? 20.448 -9.324 -9.003 1.00 95.38 346 PRO A C 1
ATOM 2581 O O . PRO A 1 346 ? 21.526 -9.852 -9.278 1.00 95.38 346 PRO A O 1
ATOM 2584 N N . VAL A 1 347 ? 19.290 -9.789 -9.473 1.00 95.44 347 VAL A N 1
ATOM 2585 C CA . VAL A 1 347 ? 19.151 -10.976 -10.335 1.00 95.44 347 VAL A CA 1
ATOM 2586 C C . VAL A 1 347 ? 19.122 -10.580 -11.808 1.00 95.44 347 VAL A C 1
ATOM 2588 O O . VAL A 1 347 ? 19.742 -11.237 -12.642 1.00 95.44 347 VAL A O 1
ATOM 2591 N N . TRP A 1 348 ? 18.387 -9.516 -12.125 1.00 95.38 348 TRP A N 1
ATOM 2592 C CA . TRP A 1 348 ? 18.291 -8.922 -13.457 1.00 95.38 348 TRP A CA 1
ATOM 2593 C C . TRP A 1 348 ? 17.817 -7.468 -13.356 1.00 95.38 348 TRP A C 1
ATOM 2595 O O . TRP A 1 348 ? 17.235 -7.051 -12.348 1.00 95.38 348 TRP A O 1
ATOM 2605 N N . GLY A 1 349 ? 18.034 -6.705 -14.424 1.00 91.00 349 GLY A N 1
ATOM 2606 C CA . GLY A 1 349 ? 17.667 -5.298 -14.515 1.00 91.00 349 GLY A CA 1
ATOM 2607 C C . GLY A 1 349 ? 18.670 -4.358 -13.842 1.00 91.00 349 GLY A C 1
ATOM 2608 O O . GLY A 1 349 ? 19.765 -4.748 -13.432 1.00 91.00 349 GLY A O 1
ATOM 2609 N N . GLY A 1 350 ? 18.296 -3.084 -13.733 1.00 78.38 350 GLY A N 1
ATOM 2610 C CA . GLY A 1 350 ? 19.016 -2.081 -12.935 1.00 78.38 350 GLY A CA 1
ATOM 2611 C C . GLY A 1 350 ? 20.321 -1.519 -13.496 1.00 78.38 350 GLY A C 1
ATOM 2612 O O . GLY A 1 350 ? 20.823 -0.527 -12.968 1.00 78.38 350 GLY A O 1
ATOM 2613 N N . SER A 1 351 ? 20.872 -2.090 -14.567 1.00 81.69 351 SER A N 1
ATOM 2614 C CA . SER A 1 351 ? 22.050 -1.535 -15.246 1.00 81.69 351 SER A CA 1
ATOM 2615 C C . SER A 1 351 ? 21.667 -0.770 -16.513 1.00 81.69 351 SER A C 1
ATOM 2617 O O . SER A 1 351 ? 20.551 -0.914 -17.017 1.00 81.69 351 SER A O 1
ATOM 2619 N N . VAL A 1 352 ? 22.593 0.050 -17.035 1.00 78.12 352 VAL A N 1
ATOM 2620 C CA . VAL A 1 352 ? 22.397 0.755 -18.316 1.00 78.12 352 VAL A CA 1
ATOM 2621 C C . VAL A 1 352 ? 22.141 -0.227 -19.459 1.00 78.12 352 VAL A C 1
ATOM 2623 O O . VAL A 1 352 ? 21.258 0.014 -20.282 1.00 78.12 352 VAL A O 1
ATOM 2626 N N . ASP A 1 353 ? 22.876 -1.337 -19.443 1.00 83.00 353 ASP A N 1
ATOM 2627 C CA . ASP A 1 353 ? 22.911 -2.341 -20.505 1.00 83.00 353 ASP A CA 1
ATOM 2628 C C . ASP A 1 353 ? 21.825 -3.423 -20.360 1.00 83.00 353 ASP A C 1
ATOM 2630 O O . ASP A 1 353 ? 21.627 -4.216 -21.277 1.00 83.00 353 ASP A O 1
ATOM 2634 N N . ASP A 1 354 ? 21.110 -3.450 -19.229 1.00 86.62 354 ASP A N 1
ATOM 2635 C CA . ASP A 1 354 ? 20.021 -4.391 -18.932 1.00 86.62 354 ASP A CA 1
ATOM 2636 C C . ASP A 1 354 ? 18.721 -3.635 -18.612 1.00 86.62 354 ASP A C 1
ATOM 2638 O O . ASP A 1 354 ? 18.133 -3.778 -17.538 1.00 86.62 354 ASP A O 1
ATOM 2642 N N . ASP A 1 355 ? 18.307 -2.753 -19.526 1.00 89.06 355 ASP A N 1
ATOM 2643 C CA . ASP A 1 355 ? 17.043 -2.024 -19.409 1.00 89.06 355 ASP A CA 1
ATOM 2644 C C . ASP A 1 355 ? 15.858 -2.913 -19.798 1.00 89.06 355 ASP A C 1
ATOM 2646 O O . ASP A 1 355 ? 15.769 -3.386 -20.929 1.00 89.06 355 ASP A O 1
ATOM 2650 N N . ARG A 1 356 ? 14.927 -3.120 -18.864 1.00 92.69 356 ARG A N 1
ATOM 2651 C CA . ARG A 1 356 ? 13.714 -3.921 -19.085 1.00 92.69 356 ARG A CA 1
ATOM 2652 C C . ARG A 1 356 ? 12.498 -3.096 -19.487 1.0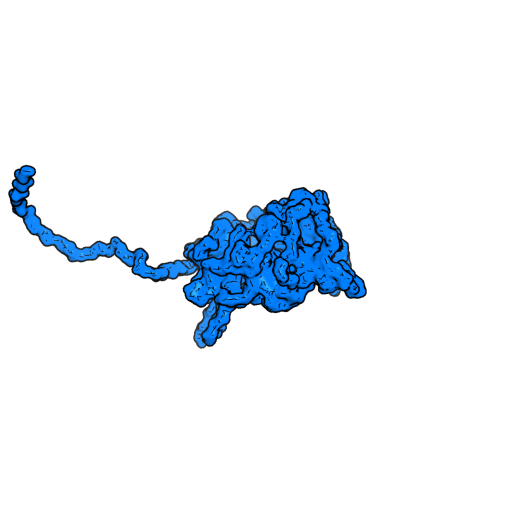0 92.69 356 ARG A C 1
ATOM 2654 O O . ARG A 1 356 ? 11.446 -3.673 -19.737 1.00 92.69 356 ARG A O 1
ATOM 2661 N N . LEU A 1 357 ? 12.624 -1.769 -19.522 1.00 92.38 357 LEU A N 1
ATOM 2662 C CA . LEU A 1 357 ? 11.521 -0.850 -19.812 1.00 92.38 357 LEU A CA 1
ATOM 2663 C C . LEU A 1 357 ? 11.712 -0.095 -21.138 1.00 92.38 357 LEU A C 1
ATOM 2665 O O . LEU A 1 357 ? 10.986 0.860 -21.404 1.00 92.38 357 LEU A O 1
ATOM 2669 N N . ASP A 1 358 ? 12.666 -0.519 -21.975 1.00 88.12 358 ASP A N 1
ATOM 2670 C CA . ASP A 1 358 ? 12.973 0.064 -23.291 1.00 88.12 358 ASP A CA 1
ATOM 2671 C C . ASP A 1 358 ? 13.129 1.602 -23.265 1.00 88.12 358 ASP A C 1
ATOM 2673 O O . ASP A 1 358 ? 12.637 2.315 -24.149 1.00 88.12 358 ASP A O 1
ATOM 2677 N N . GLY A 1 359 ? 13.798 2.127 -22.232 1.00 87.19 359 GLY A N 1
ATOM 2678 C CA . GLY A 1 359 ? 14.030 3.555 -22.019 1.00 87.19 359 GLY A CA 1
ATOM 2679 C C . GLY A 1 359 ? 12.892 4.315 -21.334 1.00 87.19 359 GLY A C 1
ATOM 2680 O O . GLY A 1 359 ? 13.071 5.497 -21.026 1.00 87.19 359 GLY A O 1
ATOM 2681 N N . ASP A 1 360 ? 11.745 3.682 -21.074 1.00 90.50 360 ASP A N 1
ATOM 2682 C CA . ASP A 1 360 ? 10.680 4.307 -20.290 1.00 90.50 360 ASP A CA 1
ATOM 2683 C C . ASP A 1 360 ? 11.065 4.395 -18.806 1.00 90.50 360 ASP A C 1
ATOM 2685 O O . ASP A 1 360 ? 11.832 3.586 -18.281 1.00 90.50 360 ASP A O 1
ATOM 2689 N N . THR A 1 361 ? 10.479 5.359 -18.096 1.00 92.25 361 THR A N 1
ATOM 2690 C CA . THR A 1 361 ? 10.635 5.468 -16.646 1.00 92.25 361 THR A CA 1
ATOM 2691 C C . THR A 1 361 ? 9.502 4.721 -15.948 1.00 92.25 361 THR A C 1
ATOM 2693 O O . THR A 1 361 ? 8.323 5.009 -16.162 1.00 92.25 361 THR A O 1
ATOM 2696 N N . GLY A 1 362 ? 9.840 3.726 -15.130 1.00 93.50 362 GLY A N 1
ATOM 2697 C CA . GLY A 1 362 ? 8.857 3.030 -14.304 1.00 93.50 362 GLY A CA 1
ATOM 2698 C C . GLY A 1 362 ? 8.398 3.910 -13.144 1.00 93.50 362 GLY A C 1
ATOM 2699 O O . GLY A 1 362 ? 9.191 4.648 -12.557 1.00 93.50 362 GLY A O 1
ATOM 2700 N N . TYR A 1 363 ? 7.121 3.831 -12.774 1.00 92.88 363 TYR A N 1
ATOM 2701 C CA . TYR A 1 363 ? 6.609 4.576 -11.620 1.00 92.88 363 TYR A CA 1
ATOM 2702 C C . TYR A 1 363 ? 5.743 3.763 -10.656 1.00 92.88 363 TYR A C 1
ATOM 2704 O O . TYR A 1 363 ? 5.510 4.229 -9.537 1.00 92.88 363 TYR A O 1
ATOM 2712 N N . HIS A 1 364 ? 5.307 2.564 -11.042 1.00 93.50 364 HIS A N 1
ATOM 2713 C CA . HIS A 1 364 ? 4.563 1.657 -10.172 1.00 93.50 364 HIS A CA 1
ATOM 2714 C C . HIS A 1 364 ? 4.789 0.196 -10.583 1.00 93.50 364 HIS A C 1
ATOM 2716 O O . HIS A 1 364 ? 4.938 -0.080 -11.775 1.00 93.50 364 HIS A O 1
ATOM 2722 N N . ILE A 1 365 ? 4.820 -0.721 -9.612 1.00 95.31 365 ILE A N 1
ATOM 2723 C CA . ILE A 1 365 ? 5.062 -2.154 -9.824 1.00 95.31 365 ILE A CA 1
ATOM 2724 C C . ILE A 1 365 ? 3.918 -2.956 -9.205 1.00 95.31 365 ILE A C 1
ATOM 2726 O O . ILE A 1 365 ? 3.581 -2.754 -8.042 1.00 95.31 365 ILE A O 1
ATOM 2730 N N . ILE A 1 366 ? 3.364 -3.893 -9.972 1.00 92.69 366 ILE A N 1
ATOM 2731 C CA . ILE A 1 366 ? 2.269 -4.771 -9.558 1.00 92.69 366 ILE A CA 1
ATOM 2732 C C . ILE A 1 366 ? 2.675 -6.223 -9.860 1.00 92.69 366 ILE A C 1
ATOM 2734 O O . ILE A 1 366 ? 2.582 -6.655 -11.015 1.00 92.69 366 ILE A O 1
ATOM 2738 N N . PRO A 1 367 ? 3.164 -6.984 -8.866 1.00 92.25 367 PRO A N 1
ATOM 2739 C CA . PRO A 1 367 ? 3.438 -8.403 -9.031 1.00 92.25 367 PRO A CA 1
ATOM 2740 C C . PRO A 1 367 ? 2.145 -9.219 -8.965 1.00 92.25 367 PRO A C 1
ATOM 2742 O O . PRO A 1 367 ? 1.324 -9.026 -8.072 1.00 92.25 367 PRO A O 1
ATOM 2745 N N . GLN A 1 368 ? 1.966 -10.150 -9.902 1.00 89.88 368 GLN A N 1
ATOM 2746 C CA . GLN A 1 368 ? 0.806 -11.036 -9.937 1.00 89.88 368 GLN A CA 1
ATOM 2747 C C . GLN A 1 368 ? 1.126 -12.338 -10.682 1.00 89.88 368 GLN A C 1
ATOM 2749 O O . GLN A 1 368 ? 1.544 -12.309 -11.836 1.00 89.88 368 GLN A O 1
ATOM 2754 N N . ASP A 1 369 ? 0.888 -13.487 -10.043 1.00 88.12 369 ASP A N 1
ATOM 2755 C CA . ASP A 1 369 ? 0.940 -14.820 -10.671 1.00 88.12 369 ASP A CA 1
ATOM 2756 C C . ASP A 1 369 ? 2.238 -15.103 -11.459 1.00 88.12 369 ASP A C 1
ATOM 2758 O O . ASP A 1 369 ? 2.224 -15.643 -12.566 1.00 88.12 369 ASP A O 1
ATOM 2762 N N . GLY A 1 370 ? 3.385 -14.704 -10.896 1.00 91.88 370 GLY A N 1
ATOM 2763 C CA . GLY A 1 370 ? 4.703 -14.863 -11.526 1.00 91.88 370 GLY A CA 1
ATOM 2764 C C . GLY A 1 370 ? 4.987 -13.883 -12.671 1.00 91.88 370 GLY A C 1
ATOM 2765 O O . GLY A 1 370 ? 6.030 -13.984 -13.315 1.00 91.88 370 GLY A O 1
ATOM 2766 N N . LYS A 1 371 ? 4.088 -12.930 -12.921 1.00 94.81 371 LYS A N 1
ATOM 2767 C CA . LYS A 1 371 ? 4.278 -11.792 -13.821 1.00 94.81 371 LYS A CA 1
ATOM 2768 C C . LYS A 1 371 ? 4.474 -10.512 -13.021 1.00 94.81 371 LYS A C 1
ATOM 2770 O O . LYS A 1 371 ? 4.007 -10.394 -11.890 1.00 94.81 371 LYS A O 1
ATOM 2775 N N . ILE A 1 372 ? 5.118 -9.536 -13.646 1.00 95.88 372 ILE A N 1
ATOM 2776 C CA . ILE A 1 372 ? 5.281 -8.186 -13.114 1.00 95.88 372 ILE A CA 1
ATOM 2777 C C . ILE A 1 372 ? 4.685 -7.212 -14.111 1.00 95.88 372 ILE A C 1
ATOM 2779 O O . ILE A 1 372 ? 5.164 -7.112 -15.239 1.00 95.88 372 ILE A O 1
ATOM 2783 N N . THR A 1 373 ? 3.661 -6.482 -13.691 1.00 95.75 373 THR A N 1
ATOM 2784 C CA . THR A 1 373 ? 3.148 -5.348 -14.452 1.00 95.75 373 THR A CA 1
ATOM 2785 C C . THR A 1 373 ? 3.820 -4.083 -13.944 1.00 95.75 373 THR A C 1
ATOM 2787 O O . THR A 1 373 ? 3.754 -3.774 -12.755 1.00 95.75 373 THR A O 1
ATOM 2790 N N . VAL A 1 374 ? 4.464 -3.338 -14.835 1.00 96.38 374 VAL A N 1
ATOM 2791 C CA . VAL A 1 374 ? 5.071 -2.044 -14.524 1.00 96.38 374 VAL A CA 1
ATOM 2792 C C . VAL A 1 374 ? 4.335 -0.962 -15.282 1.00 96.38 374 VAL A C 1
ATOM 2794 O O . VAL A 1 374 ? 4.203 -1.028 -16.503 1.00 96.38 374 VAL A O 1
ATOM 2797 N N . LEU A 1 375 ? 3.874 0.047 -14.551 1.00 95.12 375 LEU A N 1
ATOM 2798 C CA . LEU A 1 375 ? 3.362 1.265 -15.156 1.00 95.12 375 LEU A CA 1
ATOM 2799 C C . LEU A 1 375 ? 4.540 2.172 -15.495 1.00 95.12 375 LEU A C 1
ATOM 2801 O O . LEU A 1 375 ? 5.377 2.462 -14.630 1.00 95.12 375 LEU A O 1
ATOM 2805 N N . THR A 1 376 ? 4.612 2.588 -16.755 1.00 94.75 376 THR A N 1
ATOM 2806 C CA . THR A 1 376 ? 5.719 3.376 -17.284 1.00 94.75 376 THR A CA 1
ATOM 2807 C C . THR A 1 376 ? 5.237 4.680 -17.890 1.00 94.75 376 THR A C 1
ATOM 2809 O O . THR A 1 376 ? 4.104 4.794 -18.363 1.00 94.75 376 THR A O 1
ATOM 2812 N N . SER A 1 377 ? 6.102 5.687 -17.865 1.00 91.94 377 SER A N 1
ATOM 2813 C CA . SER A 1 377 ? 5.914 6.911 -18.629 1.00 91.94 377 SER A CA 1
ATOM 2814 C C . SER A 1 377 ? 7.119 7.167 -19.522 1.00 91.94 377 SER A C 1
ATOM 2816 O O . SER A 1 377 ? 8.263 6.833 -19.2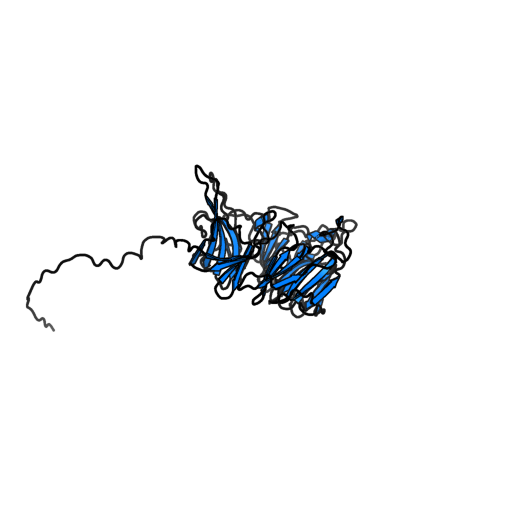01 1.00 91.94 377 SER A O 1
ATOM 2818 N N . ARG A 1 378 ? 6.862 7.768 -20.676 1.00 89.50 378 ARG A N 1
ATOM 2819 C CA . ARG A 1 378 ? 7.890 8.215 -21.609 1.00 89.50 378 ARG A CA 1
ATOM 2820 C C . ARG A 1 378 ? 7.728 9.703 -21.809 1.00 89.50 378 ARG A C 1
ATOM 2822 O O . ARG A 1 378 ? 6.668 10.161 -22.221 1.00 89.50 378 ARG A O 1
ATOM 2829 N N . HIS A 1 379 ? 8.782 10.447 -21.503 1.00 83.81 379 HIS A N 1
ATOM 2830 C CA . HIS A 1 379 ? 8.836 11.876 -21.771 1.00 83.81 379 HIS A CA 1
ATOM 2831 C C . HIS A 1 379 ? 9.429 12.113 -23.152 1.00 83.81 379 HIS A C 1
ATOM 2833 O O . HIS A 1 379 ? 10.604 11.828 -23.386 1.00 83.81 379 HIS A O 1
ATOM 2839 N N . GLU A 1 380 ? 8.633 12.685 -24.048 1.00 80.38 380 GLU A N 1
ATOM 2840 C CA . GLU A 1 380 ? 9.103 13.114 -25.356 1.00 80.38 380 GLU A CA 1
ATOM 2841 C C . GLU A 1 380 ? 9.304 14.627 -25.349 1.00 80.38 380 GLU A C 1
ATOM 2843 O O . GLU A 1 380 ? 8.369 15.427 -25.275 1.00 80.38 380 GLU A O 1
ATOM 2848 N N . THR A 1 381 ? 10.566 15.049 -25.409 1.00 71.81 381 THR A N 1
ATOM 2849 C CA . THR A 1 381 ? 10.900 16.452 -25.651 1.00 71.81 381 THR A CA 1
ATOM 2850 C C . THR A 1 381 ? 10.967 16.674 -27.153 1.00 71.81 381 THR A C 1
ATOM 2852 O O . THR A 1 381 ? 11.982 16.367 -27.786 1.00 71.81 381 THR A O 1
ATOM 2855 N N . SER A 1 382 ? 9.897 17.200 -27.742 1.00 70.50 382 SER A N 1
ATOM 2856 C CA . SER A 1 382 ? 9.942 17.628 -29.138 1.00 70.50 382 SER A CA 1
ATOM 2857 C C . SER A 1 382 ? 10.807 18.891 -29.278 1.00 70.50 382 SER A C 1
ATOM 2859 O O . SER A 1 382 ? 10.861 19.740 -28.390 1.00 70.50 382 SER A O 1
ATOM 2861 N N . PHE A 1 383 ? 11.529 19.026 -30.395 1.00 74.31 383 PHE A N 1
ATOM 2862 C CA . PHE A 1 383 ? 12.469 20.141 -30.601 1.00 74.31 383 PHE A CA 1
ATOM 2863 C C . PHE A 1 383 ? 11.764 21.512 -30.716 1.00 74.31 383 PHE A C 1
ATOM 2865 O O . PHE A 1 383 ? 12.400 22.547 -30.530 1.00 74.31 383 PHE A O 1
ATOM 2872 N N . PHE A 1 384 ? 10.460 21.518 -31.024 1.00 76.25 384 PHE A N 1
ATOM 2873 C CA . PHE A 1 384 ? 9.653 22.720 -31.276 1.00 76.25 384 PHE A CA 1
ATOM 2874 C C . PHE A 1 384 ? 8.232 22.675 -30.678 1.00 76.25 384 PHE A C 1
ATOM 2876 O O . PHE A 1 384 ? 7.397 23.489 -31.063 1.00 76.25 384 PHE A O 1
ATOM 2883 N N . GLY A 1 385 ? 7.930 21.749 -29.768 1.00 71.38 385 GLY A N 1
ATOM 2884 C CA . GLY A 1 385 ? 6.594 21.599 -29.185 1.00 71.38 385 GLY A CA 1
ATOM 2885 C C . GLY A 1 385 ? 6.627 21.409 -27.675 1.00 71.38 385 GLY A C 1
ATOM 2886 O O . GLY A 1 385 ? 7.691 21.261 -27.069 1.00 71.38 385 GLY A O 1
ATOM 2887 N N . ASP A 1 386 ? 5.440 21.432 -27.076 1.00 76.50 386 ASP A N 1
ATOM 2888 C CA . ASP A 1 386 ? 5.292 21.200 -25.646 1.00 76.50 386 ASP A CA 1
ATOM 2889 C C . ASP A 1 386 ? 5.739 19.772 -25.300 1.00 76.50 386 ASP A C 1
ATOM 2891 O O . ASP A 1 386 ? 5.518 18.846 -26.089 1.00 76.50 386 ASP A O 1
ATOM 2895 N N . PRO A 1 387 ? 6.410 19.576 -24.153 1.00 75.31 387 PRO A N 1
ATOM 2896 C CA . PRO A 1 387 ? 6.762 18.244 -23.694 1.00 75.31 387 PRO A CA 1
ATOM 2897 C C . PRO A 1 387 ? 5.488 17.414 -23.532 1.00 75.31 387 PRO A C 1
ATOM 2899 O O . PRO A 1 387 ? 4.548 17.833 -22.855 1.00 75.31 387 PRO A O 1
ATOM 2902 N N . SER A 1 388 ? 5.477 16.236 -24.144 1.00 80.69 388 SER A N 1
ATOM 2903 C CA . SER A 1 388 ? 4.401 15.263 -23.999 1.00 80.69 388 SER A CA 1
ATOM 2904 C C . SER A 1 388 ? 4.882 14.087 -23.153 1.00 80.69 388 SER A C 1
ATOM 2906 O O . SER A 1 388 ? 6.079 13.787 -23.065 1.00 80.69 388 SER A O 1
ATOM 2908 N N . SER A 1 389 ? 3.941 13.449 -22.462 1.00 82.50 389 SER A N 1
ATOM 2909 C CA . SER A 1 389 ? 4.188 12.209 -21.737 1.00 82.50 389 SER A CA 1
ATOM 2910 C C . SER A 1 389 ? 3.183 11.164 -22.181 1.00 82.50 389 SER A C 1
ATOM 2912 O O . SER A 1 389 ? 1.980 11.376 -22.027 1.00 82.50 389 SER A O 1
ATOM 2914 N N . THR A 1 390 ? 3.670 10.042 -22.697 1.00 88.50 390 THR A N 1
ATOM 2915 C CA . THR A 1 390 ? 2.835 8.869 -22.962 1.00 88.50 390 THR A CA 1
ATOM 2916 C C . THR A 1 390 ? 2.957 7.914 -21.788 1.00 88.50 390 THR A C 1
ATOM 2918 O O . THR A 1 390 ? 4.068 7.616 -21.342 1.00 88.50 390 THR A O 1
ATOM 2921 N N . ASN A 1 391 ? 1.823 7.442 -21.281 1.00 92.44 391 ASN A N 1
ATOM 2922 C CA . ASN A 1 391 ? 1.777 6.434 -20.232 1.00 92.44 391 ASN A CA 1
ATOM 2923 C C . ASN A 1 391 ? 1.502 5.071 -20.864 1.00 92.44 391 ASN A C 1
ATOM 2925 O O . ASN A 1 391 ? 0.658 4.949 -21.750 1.00 92.44 391 ASN A O 1
ATOM 2929 N N . SER A 1 392 ? 2.174 4.045 -20.364 1.00 93.88 392 SER A N 1
ATOM 2930 C CA . SER A 1 392 ? 2.020 2.669 -20.824 1.00 93.88 392 SER A CA 1
ATOM 2931 C C . SER A 1 392 ? 2.034 1.718 -19.633 1.00 93.88 392 SER A C 1
ATOM 2933 O O . SER A 1 392 ? 2.378 2.088 -18.506 1.00 93.88 392 SER A O 1
ATOM 2935 N N . LEU A 1 393 ? 1.669 0.470 -19.884 1.00 95.12 393 LEU A N 1
ATOM 2936 C CA . LEU A 1 393 ? 1.941 -0.641 -18.991 1.00 95.12 393 LEU A CA 1
ATOM 2937 C C . LEU A 1 393 ? 2.768 -1.687 -19.732 1.00 95.12 393 LEU A C 1
ATOM 2939 O O . LEU A 1 393 ? 2.590 -1.924 -20.929 1.00 95.12 393 LEU A O 1
ATOM 2943 N N . ARG A 1 394 ? 3.668 -2.329 -18.998 1.00 95.62 394 ARG A N 1
ATOM 2944 C CA . ARG A 1 394 ? 4.518 -3.407 -19.496 1.00 95.62 394 ARG A CA 1
ATOM 2945 C C . ARG A 1 394 ? 4.323 -4.621 -18.615 1.00 95.62 394 ARG A C 1
ATOM 2947 O O . ARG A 1 394 ? 4.389 -4.498 -17.396 1.00 95.62 394 ARG A O 1
ATOM 2954 N N . VAL A 1 395 ? 4.097 -5.778 -19.222 1.00 95.88 395 VAL A N 1
ATOM 2955 C CA . VAL A 1 395 ? 3.994 -7.054 -18.509 1.00 95.88 395 VAL A CA 1
ATOM 2956 C C . VAL A 1 395 ? 5.264 -7.842 -18.769 1.00 95.88 395 VAL A C 1
ATOM 2958 O O . VAL A 1 395 ? 5.605 -8.121 -19.918 1.00 95.88 395 VAL A O 1
ATOM 2961 N N . LEU A 1 396 ? 5.960 -8.207 -17.700 1.00 96.56 396 LEU A N 1
ATOM 2962 C CA . LEU A 1 396 ? 7.211 -8.949 -17.736 1.00 96.56 396 LEU A CA 1
ATOM 2963 C C . LEU A 1 396 ? 7.059 -10.288 -17.018 1.00 96.56 396 LEU A C 1
ATOM 2965 O O . LEU A 1 396 ? 6.273 -10.433 -16.082 1.00 96.56 396 LEU A O 1
ATOM 2969 N N . ASP A 1 397 ? 7.843 -11.268 -17.443 1.00 96.19 397 ASP A N 1
ATOM 2970 C CA . ASP A 1 397 ? 8.062 -12.497 -16.693 1.00 96.19 397 ASP A CA 1
ATOM 2971 C C . ASP A 1 397 ? 8.826 -12.176 -15.400 1.00 96.19 397 ASP A C 1
ATOM 2973 O O . ASP A 1 397 ? 9.925 -11.622 -15.441 1.00 96.19 397 ASP A O 1
ATOM 2977 N N . GLY A 1 398 ? 8.261 -12.510 -14.240 1.00 94.56 398 GLY A N 1
ATOM 2978 C CA . GLY A 1 398 ? 8.878 -12.195 -12.954 1.00 94.56 398 GLY A CA 1
ATOM 2979 C C . GLY A 1 398 ? 10.181 -12.949 -12.718 1.00 94.56 398 GLY A C 1
ATOM 2980 O O . GLY A 1 398 ? 11.059 -12.430 -12.030 1.00 94.56 398 GLY A O 1
ATOM 2981 N N . ALA A 1 399 ? 10.362 -14.128 -13.327 1.00 93.88 399 ALA A N 1
ATOM 2982 C CA . ALA A 1 399 ? 11.545 -14.965 -13.164 1.00 93.88 399 ALA A CA 1
ATOM 2983 C C . ALA A 1 399 ? 12.731 -14.495 -14.025 1.00 93.88 399 ALA A C 1
ATOM 2985 O O . ALA A 1 399 ? 13.874 -14.542 -13.556 1.00 93.88 399 ALA A O 1
ATOM 2986 N N . THR A 1 400 ? 12.486 -14.017 -15.243 1.00 94.94 400 THR A N 1
ATOM 2987 C CA . THR A 1 400 ? 13.549 -13.661 -16.202 1.00 94.94 400 THR A CA 1
ATOM 2988 C C . THR A 1 400 ? 13.644 -12.169 -16.515 1.00 94.94 400 THR A C 1
ATOM 2990 O O . THR A 1 400 ? 14.632 -11.736 -17.115 1.00 94.94 400 THR A O 1
ATOM 2993 N N . GLY A 1 401 ? 12.621 -11.389 -16.158 1.00 94.81 401 GLY A N 1
ATOM 2994 C CA . GLY A 1 401 ? 12.461 -10.002 -16.586 1.00 94.81 401 GLY A CA 1
ATOM 2995 C C . GLY A 1 401 ? 12.213 -9.870 -18.090 1.00 94.81 401 GLY A C 1
ATOM 2996 O O . GLY A 1 401 ? 12.460 -8.808 -18.654 1.00 94.81 401 GLY A O 1
ATOM 2997 N N . GLU A 1 402 ? 11.841 -10.948 -18.786 1.00 94.94 402 GLU A N 1
ATOM 2998 C CA . GLU A 1 402 ? 11.543 -10.909 -20.219 1.00 94.94 402 GLU A CA 1
ATOM 2999 C C . GLU A 1 402 ? 10.191 -10.227 -20.438 1.00 94.94 402 GLU A C 1
ATOM 3001 O O . GLU A 1 402 ? 9.174 -10.653 -19.885 1.00 94.94 402 GLU A O 1
ATOM 3006 N N . GLN A 1 403 ? 10.172 -9.174 -21.251 1.00 94.56 403 GLN A N 1
ATOM 3007 C CA . GLN A 1 403 ? 8.943 -8.483 -21.617 1.00 94.56 403 GLN A CA 1
ATOM 3008 C C . GLN A 1 403 ? 8.040 -9.395 -22.452 1.00 94.56 403 GLN A C 1
ATOM 3010 O O . GLN A 1 403 ? 8.478 -10.015 -23.421 1.00 94.56 403 GLN A O 1
ATOM 3015 N N . ARG A 1 404 ? 6.768 -9.474 -22.065 1.00 94.31 404 ARG A N 1
ATOM 3016 C CA . ARG A 1 404 ? 5.735 -10.276 -22.729 1.00 94.31 404 ARG A CA 1
ATOM 3017 C C . ARG A 1 404 ? 4.746 -9.409 -23.488 1.00 94.31 404 ARG A C 1
ATOM 3019 O O . ARG A 1 404 ? 4.356 -9.770 -24.591 1.00 94.31 404 ARG A O 1
ATOM 3026 N N . GLU A 1 405 ? 4.344 -8.293 -22.890 1.00 93.62 405 GLU A N 1
ATOM 3027 C CA . GLU A 1 405 ? 3.291 -7.433 -23.425 1.00 93.62 405 GLU A CA 1
ATOM 3028 C C . GLU A 1 405 ? 3.612 -5.964 -23.145 1.00 93.62 405 GLU A C 1
ATOM 3030 O O . GLU A 1 405 ? 4.204 -5.634 -22.112 1.00 93.62 405 GLU A O 1
ATOM 3035 N N . VAL A 1 406 ? 3.189 -5.089 -24.056 1.00 94.12 406 VAL A N 1
ATOM 3036 C CA . VAL A 1 406 ? 3.252 -3.634 -23.902 1.00 94.12 406 VAL A CA 1
ATOM 3037 C C . VAL A 1 406 ? 1.934 -3.064 -24.392 1.00 94.12 406 VAL A C 1
ATOM 3039 O O . VAL A 1 406 ? 1.560 -3.289 -25.542 1.00 94.12 406 VAL A O 1
ATOM 3042 N N . HIS A 1 407 ? 1.264 -2.308 -23.529 1.00 93.56 407 HIS A N 1
ATOM 3043 C CA . HIS A 1 407 ? 0.031 -1.613 -23.876 1.00 93.56 407 HIS A CA 1
ATOM 3044 C C . HIS A 1 407 ? 0.186 -0.128 -23.578 1.00 93.56 407 HIS A C 1
ATOM 3046 O O . HIS A 1 407 ? 0.668 0.243 -22.505 1.00 93.56 407 HIS A O 1
ATOM 3052 N N . SER A 1 408 ? -0.215 0.725 -24.511 1.00 92.19 408 SER A N 1
ATOM 3053 C CA . SER A 1 408 ? -0.196 2.176 -24.327 1.00 92.19 408 SER A CA 1
ATOM 3054 C C . SER A 1 408 ? -1.577 2.681 -23.945 1.00 92.19 408 SER A C 1
ATOM 3056 O O . SER A 1 408 ? -2.586 2.299 -24.541 1.00 92.19 408 SER A O 1
ATOM 3058 N N . PHE A 1 409 ? -1.622 3.555 -22.941 1.00 91.75 409 PHE A N 1
ATOM 3059 C CA . PHE A 1 409 ? -2.839 4.285 -22.615 1.00 91.75 409 PHE A CA 1
ATOM 3060 C C . PHE A 1 409 ? -3.049 5.418 -23.635 1.00 91.75 409 PHE A C 1
ATOM 3062 O O . PHE A 1 409 ? -2.070 5.944 -24.173 1.00 91.75 409 PHE A O 1
ATOM 3069 N N . PRO A 1 410 ? -4.304 5.828 -23.889 1.00 87.81 410 PRO A N 1
ATOM 3070 C CA . PRO A 1 410 ? -4.610 6.992 -24.715 1.00 87.81 410 PRO A CA 1
ATOM 3071 C C . PRO A 1 410 ? -3.843 8.250 -24.279 1.00 87.81 410 PRO A C 1
ATOM 3073 O O . PRO A 1 410 ? -3.648 8.497 -23.087 1.00 87.81 410 PRO A O 1
ATOM 3076 N N . GLU A 1 411 ? -3.439 9.078 -25.246 1.00 69.81 411 GLU A N 1
ATOM 3077 C CA . GLU A 1 411 ? -2.741 10.337 -24.968 1.00 69.81 411 GLU A CA 1
ATOM 3078 C C . GLU A 1 411 ? -3.548 11.269 -24.046 1.00 69.81 411 GLU A C 1
ATOM 3080 O O . GLU A 1 411 ? -4.761 11.433 -24.189 1.00 69.81 411 GLU A O 1
ATOM 3085 N N . GLY A 1 412 ? -2.849 11.936 -23.122 1.00 70.38 412 GLY A N 1
ATOM 3086 C CA . GLY A 1 412 ? -3.440 12.908 -22.196 1.00 70.38 412 GLY A CA 1
ATOM 3087 C C . GLY A 1 412 ? -4.046 12.309 -20.925 1.00 70.38 412 GLY A C 1
ATOM 3088 O O . GLY A 1 412 ? -4.513 13.070 -20.076 1.00 70.38 412 GLY A O 1
ATOM 3089 N N . ASP A 1 413 ? -4.013 10.985 -20.760 1.00 71.69 413 ASP A N 1
ATOM 3090 C CA . ASP A 1 413 ? -4.377 10.343 -19.499 1.00 71.69 413 ASP A CA 1
ATOM 3091 C C . ASP A 1 413 ? -3.309 10.595 -18.426 1.00 71.69 413 ASP A C 1
ATOM 3093 O O . ASP A 1 413 ? -2.118 10.348 -18.632 1.00 71.69 413 ASP A O 1
ATOM 3097 N N . ASP A 1 414 ? -3.752 11.035 -17.247 1.00 80.75 414 ASP A N 1
ATOM 3098 C CA . ASP A 1 414 ? -2.905 11.129 -16.058 1.00 80.75 414 ASP A CA 1
ATOM 3099 C C . ASP A 1 414 ? -2.353 9.742 -15.668 1.00 80.75 414 ASP A C 1
ATOM 3101 O O . ASP A 1 414 ? -3.018 8.725 -15.928 1.00 80.75 414 ASP A O 1
ATOM 3105 N N . PRO A 1 415 ? -1.190 9.682 -14.986 1.00 85.75 415 PRO A N 1
ATOM 3106 C CA . PRO A 1 415 ? -0.639 8.438 -14.459 1.00 85.75 415 PRO A CA 1
ATOM 3107 C C . PRO A 1 415 ? -1.666 7.652 -13.642 1.00 85.75 415 PRO A C 1
ATOM 3109 O O . PRO A 1 415 ? -2.464 8.226 -12.895 1.00 85.75 415 PRO A O 1
ATOM 3112 N N . VAL A 1 416 ? -1.645 6.333 -13.806 1.00 90.56 416 VAL A N 1
ATOM 3113 C CA . VAL A 1 416 ? -2.524 5.405 -13.093 1.00 90.56 416 VAL A CA 1
ATOM 3114 C C . VAL A 1 416 ? -1.851 4.986 -11.785 1.00 90.56 416 VAL A C 1
ATOM 3116 O O . VAL A 1 416 ? -0.685 4.625 -11.775 1.00 90.56 416 VAL A O 1
ATOM 3119 N N . ASP A 1 417 ? -2.570 5.013 -10.671 1.00 89.25 417 ASP A N 1
ATOM 3120 C CA . ASP A 1 417 ? -2.031 4.662 -9.352 1.00 89.25 417 ASP A CA 1
ATOM 3121 C C . ASP A 1 417 ? -2.200 3.180 -9.005 1.00 89.25 417 ASP A C 1
ATOM 3123 O O . ASP A 1 417 ? -1.404 2.645 -8.240 1.00 89.25 417 ASP A O 1
ATOM 3127 N N . ALA A 1 418 ? -3.231 2.530 -9.554 1.00 91.25 418 ALA A N 1
ATOM 3128 C CA . ALA A 1 418 ? -3.484 1.099 -9.409 1.00 91.25 418 ALA A CA 1
ATOM 3129 C C . ALA A 1 418 ? -4.222 0.544 -10.635 1.00 91.25 418 ALA A C 1
ATOM 3131 O O . ALA A 1 418 ? -4.978 1.262 -11.295 1.00 91.25 418 ALA A O 1
ATOM 3132 N N . LEU A 1 419 ? -4.033 -0.745 -10.916 1.00 93.31 419 LEU A N 1
ATOM 3133 C CA . LEU A 1 419 ? -4.752 -1.463 -11.965 1.00 93.31 419 LEU A CA 1
ATOM 3134 C C . LEU A 1 419 ? -5.650 -2.538 -11.363 1.00 93.31 419 LEU A C 1
ATOM 3136 O O . LEU A 1 419 ? -5.248 -3.267 -10.460 1.00 93.31 419 LEU A O 1
ATOM 3140 N N . PHE A 1 420 ? -6.841 -2.679 -11.932 1.00 93.56 420 PHE A N 1
ATOM 3141 C CA . PHE A 1 420 ? -7.751 -3.779 -11.649 1.00 93.56 420 PHE A CA 1
ATOM 3142 C C . PHE A 1 420 ? -8.120 -4.497 -12.941 1.00 93.56 420 PHE A C 1
ATOM 3144 O O . PHE A 1 420 ? -8.244 -3.872 -13.993 1.00 93.56 420 PHE A O 1
ATOM 3151 N N . VAL A 1 421 ? -8.343 -5.806 -12.853 1.00 92.75 421 VAL A N 1
ATOM 3152 C CA . VAL A 1 421 ? -8.899 -6.596 -13.954 1.00 92.75 421 VAL A CA 1
ATOM 3153 C C . VAL A 1 421 ? -10.316 -7.007 -13.583 1.00 92.75 421 VAL A C 1
ATOM 3155 O O . VAL A 1 421 ? -10.543 -7.584 -12.520 1.00 92.75 421 VAL A O 1
ATOM 3158 N N . HIS A 1 422 ? -11.275 -6.716 -14.456 1.00 94.56 422 HIS A N 1
ATOM 3159 C CA . HIS A 1 422 ? -12.678 -7.062 -14.248 1.00 94.56 422 HIS A CA 1
ATOM 3160 C C . HIS A 1 422 ? -13.313 -7.500 -15.567 1.00 94.56 422 HIS A C 1
ATOM 3162 O O . HIS A 1 422 ? -13.327 -6.740 -16.530 1.00 94.56 422 HIS A O 1
ATOM 3168 N N . GLU A 1 423 ? -13.815 -8.738 -15.621 1.00 93.69 423 GLU A N 1
ATOM 3169 C CA . GLU A 1 423 ? -14.469 -9.313 -16.812 1.00 93.69 423 GLU A CA 1
ATOM 3170 C C . GLU A 1 423 ? -13.653 -9.152 -18.113 1.00 93.69 423 GLU A C 1
ATOM 3172 O O . GLU A 1 423 ? -14.193 -8.855 -19.175 1.00 93.69 423 GLU A O 1
ATOM 3177 N N . GLY A 1 424 ? -12.330 -9.334 -18.029 1.00 89.88 424 GLY A N 1
ATOM 3178 C CA . GLY A 1 424 ? -11.422 -9.216 -19.177 1.00 89.88 424 GLY A CA 1
ATOM 3179 C C . GLY A 1 424 ? -11.086 -7.779 -19.587 1.00 89.88 424 GLY A C 1
ATOM 3180 O O . GLY A 1 424 ? -10.375 -7.588 -20.567 1.00 89.88 424 GLY A O 1
ATOM 3181 N N . ARG A 1 425 ? -11.559 -6.774 -18.844 1.00 92.81 425 ARG A N 1
ATOM 3182 C CA . ARG A 1 425 ? -11.170 -5.372 -19.017 1.00 92.81 425 ARG A CA 1
ATOM 3183 C C . ARG A 1 425 ? -10.126 -4.968 -17.998 1.00 92.81 425 ARG A C 1
ATOM 3185 O O . ARG A 1 425 ? -10.164 -5.408 -16.846 1.00 92.81 425 ARG A O 1
ATOM 3192 N N . LEU A 1 426 ? -9.252 -4.065 -18.418 1.00 95.12 426 LEU A N 1
ATOM 3193 C CA . LEU A 1 426 ? -8.328 -3.377 -17.534 1.00 95.12 426 LEU A CA 1
ATOM 3194 C C . LEU A 1 426 ? -8.989 -2.099 -17.016 1.00 95.12 426 LEU A C 1
ATOM 3196 O O . LEU A 1 426 ? -9.643 -1.382 -17.769 1.00 95.12 426 LEU A O 1
ATOM 3200 N N . ILE A 1 427 ? -8.838 -1.796 -15.734 1.00 96.50 427 ILE A N 1
ATOM 3201 C CA . ILE A 1 427 ? -9.385 -0.592 -15.110 1.00 96.50 427 ILE A CA 1
ATOM 3202 C C . ILE A 1 427 ? -8.246 0.127 -14.400 1.00 96.50 427 ILE A C 1
ATOM 3204 O O . ILE A 1 427 ? -7.687 -0.392 -13.437 1.00 96.50 427 ILE A O 1
ATOM 3208 N N . GLY A 1 428 ? -7.911 1.323 -14.877 1.00 95.31 428 GLY A N 1
ATOM 3209 C CA . GLY A 1 428 ? -6.942 2.201 -14.234 1.00 95.31 428 GLY A CA 1
ATOM 3210 C C . GLY A 1 428 ? -7.608 3.069 -13.179 1.00 95.31 428 GLY A C 1
ATOM 3211 O O . GLY A 1 428 ? -8.619 3.718 -13.457 1.00 95.31 428 GLY A O 1
ATOM 3212 N N . ALA A 1 429 ? -7.039 3.088 -11.977 1.00 94.75 429 ALA A N 1
ATOM 3213 C CA . ALA A 1 429 ? -7.485 3.912 -10.865 1.00 94.75 429 ALA A CA 1
ATOM 3214 C C . ALA A 1 429 ? -6.523 5.069 -10.586 1.00 94.75 429 ALA A C 1
ATOM 3216 O O . ALA A 1 429 ? -5.312 4.895 -10.668 1.00 94.75 429 ALA A O 1
ATOM 3217 N N . ARG A 1 430 ? -7.056 6.244 -10.239 1.00 92.06 430 ARG A N 1
ATOM 3218 C CA . ARG A 1 430 ? -6.293 7.480 -10.004 1.00 92.06 430 ARG A CA 1
ATOM 3219 C C . ARG A 1 430 ? -6.761 8.164 -8.731 1.00 92.06 430 ARG A C 1
ATOM 3221 O O . ARG A 1 430 ? -7.893 8.640 -8.657 1.00 92.06 430 ARG A O 1
ATOM 3228 N N . TYR A 1 431 ? -5.883 8.233 -7.744 1.00 88.00 431 TYR A N 1
ATOM 3229 C CA . TYR A 1 431 ? -6.182 8.739 -6.408 1.00 88.00 431 TYR A CA 1
ATOM 3230 C C . TYR A 1 431 ? -5.017 9.492 -5.736 1.00 88.00 431 TYR A C 1
ATOM 3232 O O . TYR A 1 431 ? -5.247 10.121 -4.705 1.00 88.00 431 TYR A O 1
ATOM 3240 N N . LYS A 1 432 ? -3.802 9.508 -6.308 1.00 81.94 432 LYS A N 1
ATOM 3241 C CA . LYS A 1 432 ? -2.640 10.260 -5.782 1.00 81.94 432 LYS A CA 1
ATOM 3242 C C . LYS A 1 432 ? -2.364 11.573 -6.514 1.00 81.94 432 LYS A C 1
ATOM 3244 O O . LYS A 1 432 ? -1.657 12.423 -5.987 1.00 81.94 432 LYS A O 1
ATOM 3249 N N . SER A 1 433 ? -2.900 11.774 -7.717 1.00 66.94 433 SER A N 1
ATOM 3250 C CA . SER A 1 433 ? -2.689 13.015 -8.476 1.00 66.94 433 SER A CA 1
ATOM 3251 C C . SER A 1 433 ? -3.442 14.190 -7.834 1.00 66.94 433 SER A C 1
ATOM 3253 O O . SER A 1 433 ? -4.633 14.417 -8.058 1.00 66.94 433 SER A O 1
ATOM 3255 N N . TYR A 1 434 ? -2.742 14.938 -6.984 1.00 61.69 434 TYR A N 1
ATOM 3256 C CA . TYR A 1 434 ? -3.297 16.062 -6.240 1.00 61.69 434 TYR A CA 1
ATOM 3257 C C . TYR A 1 434 ? -3.437 17.303 -7.119 1.00 61.69 434 TYR A C 1
ATOM 3259 O O . TYR A 1 434 ? -2.570 17.656 -7.912 1.00 61.69 434 TYR A O 1
ATOM 3267 N N . GLY A 1 435 ? -4.545 18.023 -6.954 1.00 60.12 435 GLY A N 1
ATOM 3268 C CA . GLY A 1 435 ? -4.706 19.338 -7.570 1.00 60.12 435 GLY A CA 1
ATOM 3269 C C . GLY A 1 435 ? -5.117 19.350 -9.048 1.00 60.12 435 GLY A C 1
ATOM 3270 O O . GLY A 1 435 ? -5.355 20.444 -9.567 1.00 60.12 435 GLY A O 1
ATOM 3271 N N . SER A 1 436 ? -5.303 18.208 -9.705 1.00 67.25 436 SER A N 1
ATOM 3272 C CA . SER A 1 436 ? -5.974 18.095 -11.009 1.00 67.25 436 SER A CA 1
ATOM 3273 C C . SER A 1 436 ? -7.405 17.552 -10.852 1.00 67.25 436 SER A C 1
ATOM 3275 O O . SER A 1 436 ? -7.808 17.085 -9.784 1.00 67.25 436 SER A O 1
ATOM 3277 N N . ARG A 1 437 ? -8.247 17.750 -11.875 1.00 78.19 437 ARG A N 1
ATOM 3278 C CA . ARG A 1 437 ? -9.586 17.145 -11.923 1.00 78.19 437 ARG A CA 1
ATOM 3279 C C . ARG A 1 437 ? -9.437 15.774 -12.563 1.00 78.19 437 ARG A C 1
ATOM 3281 O O . ARG A 1 437 ? -9.403 15.699 -13.786 1.00 78.19 437 ARG A O 1
ATOM 3288 N N . ASN A 1 438 ? -9.387 14.730 -11.748 1.00 84.06 438 ASN A N 1
ATOM 3289 C CA . ASN A 1 438 ? -9.096 13.386 -12.244 1.00 84.06 438 ASN A CA 1
ATOM 3290 C C . ASN A 1 438 ? -10.348 12.539 -12.234 1.00 84.06 438 ASN A C 1
ATOM 3292 O O . ASN A 1 438 ?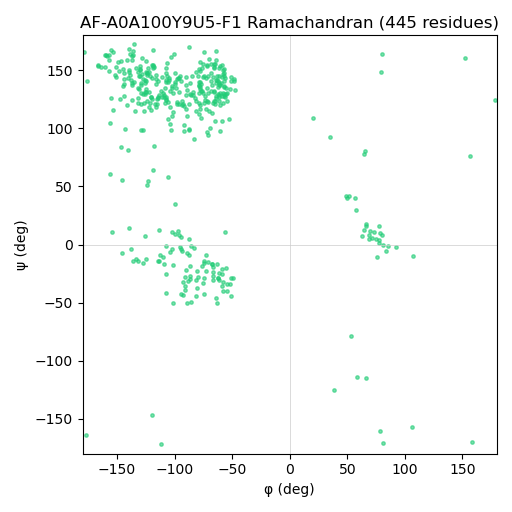 -11.186 12.663 -11.340 1.00 84.06 438 ASN A O 1
ATOM 3296 N N . LYS A 1 439 ? -10.462 11.667 -13.226 1.00 91.69 439 LYS A N 1
ATOM 3297 C CA . LYS A 1 439 ? -11.458 10.600 -13.256 1.00 91.69 439 LYS A CA 1
ATOM 3298 C C . LYS A 1 439 ? -10.907 9.457 -12.399 1.00 91.69 439 LYS A C 1
ATOM 3300 O O . LYS A 1 439 ? -9.863 8.916 -12.767 1.00 91.69 439 LYS A O 1
ATOM 3305 N N . PRO A 1 440 ? -11.539 9.116 -11.259 1.00 93.12 440 PRO A N 1
ATOM 3306 C CA . PRO A 1 440 ? -10.990 8.115 -10.345 1.00 93.12 440 PRO A CA 1
ATOM 3307 C C . PRO A 1 440 ? -10.764 6.755 -10.988 1.00 93.12 440 PRO A C 1
ATOM 3309 O O . PRO A 1 440 ? -9.833 6.062 -10.613 1.00 93.12 440 PRO A O 1
ATOM 3312 N N . PHE A 1 441 ? -11.610 6.392 -11.949 1.00 96.38 441 PHE A N 1
ATOM 3313 C CA . PHE A 1 441 ? -11.521 5.153 -12.708 1.00 96.38 441 PHE A CA 1
ATOM 3314 C C . PHE A 1 441 ? -11.770 5.389 -14.195 1.00 96.38 441 PHE A C 1
ATOM 3316 O O . PHE A 1 441 ? -12.725 6.092 -14.557 1.00 96.38 441 PHE A O 1
ATOM 3323 N N . THR A 1 442 ? -10.965 4.719 -15.014 1.00 96.50 442 THR A N 1
ATOM 3324 C CA . THR A 1 442 ? -11.130 4.569 -16.464 1.00 96.50 442 THR A CA 1
ATOM 3325 C C . THR A 1 442 ? -11.024 3.088 -16.794 1.00 96.50 442 THR A C 1
ATOM 3327 O O . THR A 1 442 ? -10.087 2.430 -16.343 1.00 96.50 442 THR A O 1
ATOM 3330 N N . SER A 1 443 ? -11.972 2.555 -17.561 1.00 96.94 443 SER A N 1
ATOM 3331 C CA . SER A 1 443 ? -11.877 1.195 -18.090 1.00 96.94 443 SER A CA 1
ATOM 3332 C C . SER A 1 443 ? -11.399 1.206 -19.525 1.00 96.94 443 SER A C 1
ATOM 3334 O O . SER A 1 443 ? -11.850 2.012 -20.340 1.00 96.94 443 SER A O 1
ATOM 3336 N N . TYR A 1 444 ? -10.517 0.261 -19.806 1.00 95.88 444 TYR A N 1
ATOM 3337 C CA . TYR A 1 444 ? -9.850 0.067 -21.068 1.00 95.88 444 TYR A CA 1
ATOM 3338 C C . TYR A 1 444 ? -10.242 -1.271 -21.696 1.00 95.88 444 TYR A C 1
ATOM 3340 O O . TYR A 1 444 ? -10.457 -2.269 -20.999 1.00 95.88 444 TYR A O 1
ATOM 3348 N N . GLU A 1 445 ? -10.304 -1.282 -23.021 1.00 93.38 445 GLU A N 1
ATOM 3349 C CA . GLU A 1 445 ? -10.484 -2.467 -23.853 1.00 93.38 445 GLU A CA 1
ATOM 3350 C C . GLU A 1 445 ? -9.434 -2.503 -24.968 1.00 93.38 445 GLU A C 1
ATOM 3352 O O . GLU A 1 445 ? -8.948 -1.462 -25.410 1.00 93.38 445 GLU A O 1
ATOM 3357 N N . HIS A 1 446 ? -9.074 -3.711 -25.396 1.00 88.12 446 HIS A N 1
ATOM 3358 C CA . HIS A 1 446 ? -8.199 -3.929 -26.547 1.00 88.12 446 HIS A CA 1
ATOM 3359 C C . HIS A 1 446 ? -8.876 -3.413 -27.822 1.00 88.12 446 HIS A C 1
ATOM 3361 O O . HIS A 1 446 ? -10.089 -3.591 -27.982 1.00 88.12 446 HIS A O 1
ATOM 3367 N N . ARG A 1 447 ? -8.109 -2.757 -28.697 1.00 78.44 447 ARG A N 1
ATOM 3368 C CA . ARG A 1 447 ? -8.612 -2.201 -29.963 1.00 78.44 447 ARG A CA 1
ATOM 3369 C C . ARG A 1 447 ? -8.416 -3.128 -31.150 1.00 78.44 447 ARG A C 1
ATOM 3371 O O . ARG A 1 447 ? -7.370 -3.803 -31.223 1.00 78.44 447 ARG A O 1
#

pLDDT: mean 85.81, std 15.77, range [31.89, 98.44]

Radius of gyration: 26.94 Å; Cα contacts (8 Å, |Δi|>4): 1123; chains: 1; bounding box: 56×85×98 Å

Mean predicted aligned error: 8.39 Å

Secondary structure (DSSP, 8-state):
------------------------SSSSS----PPEEEEEEEEPPPPPP--STT-EEEEETTEEEEEETTEEEEEETTT--EEEEE--GGGPPEEEE-SS-BTTEEEEEEEPTT--GGGTTS-EEEEEEEETTT--EEEEEEPPPPPGGGGGT-S-SEEEETTEEEEEETTEEEEEETTT--EEEE--PPTTEEEEEEEE-SS-EEEEEEE------TT-SS-TT-EEEEEEE-TTT--EEEEEETTTTS--BTTS-EEEEEETTEEEEEESSTT-S-EEEEEB-TTSPBPPPEESEETTEE--GGGGGG-EE-SSEEEE--B---TT-S---B--EEEETTT--EEEE-SSS--SSTTPEEEEEEEETTEEEEEEEEEE--SSS--EEEEEEEEEETTT--EEEEEEPPTTPPPPSEEEEETTEEEEE--S-TTS---SEEEEEE-

Foldseek 3Di:
DDDDDDDDDDDDDDDDDDDPPPDDPPDDDDPPPDAFAWDFPAFAAWDDFADQFFFDWDAQAQWIWTTGQAWIWIAGNNYNHTPEIDGPPVSWTFGYWAHADDRFKTKTFTDDPPDDPVCGNPWRFKIWIAGRVYRDTQDMDTADTEDPVQCLQAVDQWHDDQQWIWGQRHQWIWIAGRRHRHTQEIAPDDPQKGWGDWYDDNAKIKTKIFHDADADDVPDSGHQATFIKIWIAGPRYNYTQDMDTQVNVQTQHSQWRKDFLDVVQTWMWTASYHPDQWTFIWTADPRRHTADTQIQADQLAHQGPVFSSLWHDDNFWIWGFHFADDVPDPDGARAIWIAGRRHSHTPAISHPVGGLPVPWHFDHWDDDDQKIKTWTKDWDDDPPDDIFIWIKIWIARNVPSHTDHIHTYDGPADGFPDWDADPNKIKGADTNPGPDRHRRITIIDGD

Solvent-accessible surface area (backbone atoms only — not comparable to full-atom values): 24569 Å² total; per-residue (Å²): 134,91,86,85,90,80,89,83,90,87,78,94,74,94,74,81,86,81,79,90,86,80,87,88,84,87,85,71,87,76,84,74,76,73,58,45,58,41,37,81,74,40,59,26,78,60,41,72,64,57,74,86,40,20,45,42,74,50,74,29,89,63,23,32,35,42,38,34,28,66,34,37,37,25,21,32,65,90,64,38,46,77,74,34,69,29,65,46,68,89,68,26,24,29,42,41,54,31,88,45,54,38,72,48,42,46,45,33,30,20,29,38,84,83,63,51,84,93,49,56,70,72,47,64,24,27,40,38,26,28,34,49,84,66,41,45,76,66,43,72,47,79,43,64,79,75,56,83,82,48,43,79,45,37,78,50,55,56,27,20,24,74,63,30,29,41,36,54,50,74,74,41,49,33,34,21,32,52,79,72,62,46,79,71,34,60,44,70,69,64,88,70,43,40,66,32,37,55,37,44,30,79,80,22,32,28,33,36,27,38,33,56,55,83,49,62,56,96,87,53,92,63,27,79,63,11,28,32,25,42,34,33,21,35,69,86,60,29,47,65,72,36,68,34,62,56,43,78,89,48,83,26,40,41,69,22,47,66,50,75,52,31,38,70,47,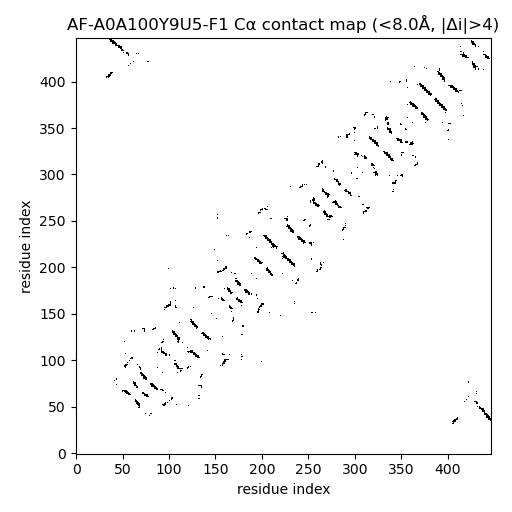40,28,33,36,31,25,54,38,42,87,44,86,53,32,29,37,36,28,39,47,100,77,44,49,74,33,48,57,34,58,33,58,59,94,44,28,36,44,49,83,92,47,55,76,40,28,37,60,51,92,57,34,38,38,39,54,22,34,38,83,47,90,93,52,96,64,61,38,19,34,49,25,36,25,34,43,74,66,32,45,77,75,46,45,26,40,92,91,39,60,64,54,82,82,30,25,49,76,41,56,47,76,53,96,65,28,31,38,33,38,28,39,38,79,47,77,49,98,87,54,76,74,46,62,47,40,33,41,36,35,22,37,57,88,74,54,47,74,76,47,43,39,27,51,58,82,82,57,74,80,66,72,46,78,45,80,55,97,92,26,46,30,41,28,41,60,76,76,67,72,46,73,45,43,42,37,38,32,33,37,87,110